Protein 1I8F (pdb70)

Secondary structure (DSSP, 8-state):
--HHHHHHTTTTSEEEEEEGGGEEEEEEEEEE-TT--EEEEEEEEEETTEEEEEEEEEE-GGGEEEEEE--/-TTTHHHHHHHTTSEEEEEETTTEEEEEEEEEE-TT--EEEEEEEEEETTEEEEEEEEEE-GGGEEEEEE--/-HHHHHTTSEEEEEETTTEEEEEEEEEE-TT--EEEEEEEEEETTEEEEEEEEEE-GGGEEEEEEPP-/-IIIIIHHHHHTTSEEEEEETTTEEEEEEEEEE-TT--EEEEEEEEEETTEEEEEEEEEE-GGGEEEEEE---/-HHHHHHTTTTSEEEEEEGGGEEEEEEEEEE-TT--EEEEEEEEEETTEEEEEEEEEE-GGGEEEEEE--/--S-IIIIIHHHHHTTTSEEEEEETTTEEEEEEEEEE-TT--EEEEEEEEEETTEEEEEEEEEE-GGGEEEEEEPP-/-HHHHHTTTSEEEEEETTTEEEEEEEEEE-TT--EEEEEEEEEETTEEEEEEEEEE-GGGEEEEEE--

InterPro domains:
  IPR001163 Sm domain, eukaryotic/archaea-type [PF01423] (15-78)
  IPR001163 Sm domain, eukaryotic/archaea-type [SM00651] (14-78)
  IPR010920 LSM domain superfamily [SSF50182] (15-79)
  IPR022901 snRNP Sm-like, putative, archaea [cd01731] (16-78)
  IPR044642 U6 snRNA-associated Sm-like protein Lsm1/8 [PTHR15588] (14-77)
  IPR047575 Sm domain [PS52002] (11-80)

Organism: Pyrobaculum aerophilum (strain ATCC 51768 / DSM 7523 / JCM 9630 / CIP 104966 / NBRC 100827 / IM2) (NCBI:txid178306)

Radius of gyration: 23.92 Å; Cα contacts (8 Å, |Δi|>4): 1326; chains: 7; bounding box: 65×64×37 Å

Foldseek 3Di:
DDPVVVLVVQAQFWKWWAWPPGWIKIFHWHDADPLRWTWGAQMWTQDPNDTGTDGIDTHGSVTTDDMGGDD/DVPPPVVLVVQQQFWKWWAFPPGKIKIFRWHDADPLGWTWGAQMWTQDPNDTHTDGIDTGGSVGIPDIGGDD/DVLVVQAQAKKWWAFPPGWIKIFRFNDADPQRWTWGAQMWTQDPNDIGTDGIDIGGSVGTDDMGGPDD/DCVPPVVLVVQAQAKKWWAFPPGWIKIFHWNDADPLRWTWGAQMWTQDPNDIGTDGIDTGGSVGTDDMGGPPD/DVVVVVVVQQQAKKWWAWPPGWIKIFHFHDADPLRWTWGAQMWTQDPNDTGGDGIDTGGSVGIDDMGGDD/DVVQCPPPNVVLVVQAQFWKWWAFPPGKIKIFRFNDADPQRWTWGAQMWTQDPNDTGTDGIDTGGSVGIDDIGGDDD/DVVLVVQQQFWKWWAFPPGWIKIFHWHDADPLRWTWGAQMWTQDPNDIGTDGIDIGGSVGTDDMGGDD

Nearest PDB structures (foldseek):
  1i8f-assembly1_G  TM=1.011E+00  e=1.598E-11  Pyrobaculum aerophilum
  1lnx-assembly1_A  TM=1.009E+00  e=2.635E-11  Pyrobaculum aerophilum
  9esh-assembly1_E  TM=9.275E-01  e=2.421E-05  Schizosaccharomyces pombe
  4wzj-assembly10_BBBB  TM=8.898E-01  e=1.641E-05  Homo sapiens
  3jb9-assembly1_b  TM=9.193E-01  e=3.024E-05  Schizosaccharomyces pombe 972h-

Structure (mmCIF, N/CA/C/O backbone):
data_1I8F
#
_entry.id   1I8F
#
_cell.length_a   100.261
_cell.length_b   95.738
_cell.length_c   62.157
_cell.angle_alpha   90.00
_cell.angle_beta   92.69
_cell.angle_gamma   90.00
#
_symmetry.space_group_name_H-M   'C 1 2 1'
#
loop_
_entity.id
_entity.type
_entity.pdbx_description
1 polymer 'PUTATIVE SNRNP SM-LIKE PROTEIN'
2 non-polymer GLYCEROL
3 water water
#
loop_
_atom_site.group_PDB
_atom_site.id
_atom_site.type_symbol
_atom_site.label_atom_id
_atom_site.label_alt_id
_atom_site.label_comp_id
_atom_site.label_asym_id
_atom_site.label_entity_id
_atom_site.label_seq_id
_atom_site.pdbx_PDB_ins_code
_atom_site.Cartn_x
_atom_site.Cartn_y
_atom_site.Cartn_z
_atom_site.occupancy
_atom_site.B_iso_or_equiv
_atom_site.auth_seq_id
_atom_site.auth_comp_id
_atom_site.auth_asym_id
_atom_site.auth_atom_id
_atom_site.pdbx_PDB_model_num
ATOM 1 N N . ALA A 1 10 ? 45.201 53.409 29.501 1.00 69.39 10 ALA A N 1
ATOM 2 C CA . ALA A 1 10 ? 43.721 53.189 29.563 1.00 62.07 10 ALA A CA 1
ATOM 3 C C . ALA A 1 10 ? 42.924 54.472 29.681 1.00 64.15 10 ALA A C 1
ATOM 4 O O . ALA A 1 10 ? 41.867 54.610 29.070 1.00 67.43 10 ALA A O 1
ATOM 5 N N . THR A 1 11 ? 43.415 55.425 30.463 1.00 62.02 11 THR A N 1
ATOM 6 C CA . THR A 1 11 ? 42.707 56.684 30.629 1.00 54.16 11 THR A CA 1
ATOM 7 C C . THR A 1 11 ? 42.796 57.543 29.365 1.00 50.50 11 THR A C 1
ATOM 8 O O . THR A 1 11 ? 43.771 57.467 28.619 1.00 43.83 11 THR A O 1
ATOM 12 N N . LEU A 1 12 ? 41.750 58.322 29.124 1.00 42.02 12 LEU A N 1
ATOM 13 C CA . LEU A 1 12 ? 41.719 59.206 27.976 1.00 43.37 12 LEU A CA 1
ATOM 14 C C . LEU A 1 12 ? 42.729 60.326 28.243 1.00 40.63 12 LEU A C 1
ATOM 15 O O . LEU A 1 12 ? 43.366 60.841 27.328 1.00 43.08 12 LEU A O 1
ATOM 20 N N . GLY A 1 13 ? 42.867 60.693 29.512 1.00 37.74 13 GLY A N 1
ATOM 21 C CA . GLY A 1 13 ? 43.785 61.765 29.867 1.00 43.67 13 GLY A CA 1
ATOM 22 C C . GLY A 1 13 ? 45.216 61.319 29.628 1.00 38.97 13 GLY A C 1
ATOM 23 O O . GLY A 1 13 ? 46.030 62.059 29.073 1.00 39.74 13 GLY A O 1
ATOM 24 N N . ALA A 1 14 ? 45.495 60.098 30.055 1.00 43.29 14 ALA A N 1
ATOM 25 C CA . ALA A 1 14 ? 46.800 59.480 29.924 1.00 48.73 14 ALA A CA 1
ATOM 26 C C . ALA A 1 14 ? 47.145 59.365 28.441 1.00 51.21 14 ALA A C 1
ATOM 27 O O . ALA A 1 14 ? 48.288 59.574 28.033 1.00 43.93 14 ALA A O 1
ATOM 29 N N . THR A 1 15 ? 46.151 59.041 27.622 1.00 45.69 15 THR A N 1
ATOM 30 C CA . THR A 1 15 ? 46.394 58.937 26.191 1.00 37.91 15 THR A CA 1
ATOM 31 C C . THR A 1 15 ? 46.819 60.249 25.544 1.00 31.78 15 THR A C 1
ATOM 32 O O . THR A 1 15 ? 47.792 60.289 24.749 1.00 35.34 15 THR A O 1
ATOM 36 N N . LEU A 1 16 ? 46.115 61.319 25.855 1.00 36.20 16 LEU A N 1
ATOM 37 C CA . LEU A 1 16 ? 46.455 62.604 25.305 1.00 35.26 16 LEU A CA 1
ATOM 38 C C . LEU A 1 16 ? 47.788 63.081 25.849 1.00 39.91 16 LEU A C 1
ATOM 39 O O . LEU A 1 16 ? 48.508 63.790 25.169 1.00 37.55 16 LEU A O 1
ATOM 44 N N . GLN A 1 17 ? 48.078 62.739 27.100 1.00 36.03 17 GLN A N 1
ATOM 45 C CA . GLN A 1 17 ? 49.329 63.206 27.713 1.00 38.39 17 GLN A CA 1
ATOM 46 C C . GLN A 1 17 ? 50.495 62.593 26.955 1.00 36.78 17 GLN A C 1
ATOM 47 O O . GLN A 1 17 ? 51.472 63.272 26.660 1.00 39.14 17 GLN A O 1
ATOM 53 N N . ASP A 1 18 ? 50.363 61.312 26.608 1.00 42.70 18 ASP A N 1
ATOM 54 C CA . ASP A 1 18 ? 51.418 60.601 25.896 1.00 41.14 18 ASP A CA 1
ATOM 55 C C . ASP A 1 18 ? 51.521 61.011 24.433 1.00 49.05 18 ASP A C 1
ATOM 56 O O . ASP A 1 18 ? 52.485 60.620 23.748 1.00 44.30 18 ASP A O 1
ATOM 61 N N . SER A 1 19 ? 50.554 61.806 23.956 1.00 40.70 19 SER A N 1
ATOM 62 C CA . SER A 1 19 ? 50.580 62.298 22.568 1.00 38.47 19 SER A CA 1
ATOM 63 C C . SER A 1 19 ? 51.203 63.668 22.483 1.00 35.41 19 SER A C 1
ATOM 64 O O . SER A 1 19 ? 51.434 64.170 21.400 1.00 37.82 19 SER A O 1
ATOM 67 N N . ILE A 1 20 ? 51.446 64.312 23.623 1.00 38.90 20 ILE A N 1
ATOM 68 C CA . ILE A 1 20 ? 52.084 65.626 23.605 1.00 39.26 20 ILE A CA 1
ATOM 69 C C . ILE A 1 20 ? 53.455 65.518 22.897 1.00 37.59 20 ILE A C 1
ATOM 70 O O . ILE A 1 20 ? 54.221 64.588 23.156 1.00 37.03 20 ILE A O 1
ATOM 75 N N . GLY A 1 21 ? 53.697 66.445 21.977 1.00 34.41 21 GLY A N 1
ATOM 76 C CA . GLY A 1 21 ? 54.909 66.475 21.173 1.00 39.24 21 GLY A CA 1
ATOM 77 C C . GLY A 1 21 ? 54.773 65.676 19.891 1.00 38.48 21 GLY A C 1
ATOM 78 O O . GLY A 1 21 ? 55.693 65.659 19.064 1.00 43.91 21 GLY A O 1
ATOM 79 N N . LYS A 1 22 ? 53.646 64.984 19.718 1.00 33.14 22 LYS A N 1
ATOM 80 C CA . LYS A 1 22 ? 53.418 64.153 18.529 1.00 38.08 22 LYS A CA 1
ATOM 81 C C . LYS A 1 22 ? 52.372 64.751 17.608 1.00 40.27 22 LYS A C 1
ATOM 82 O O . LYS A 1 22 ? 51.532 65.552 18.054 1.00 37.04 22 LYS A O 1
ATOM 88 N N . GLN A 1 23 ? 52.440 64.410 16.319 1.00 35.42 23 GLN A N 1
ATOM 89 C CA . GLN A 1 23 ? 51.444 64.933 15.381 1.00 36.91 23 GLN A CA 1
ATOM 90 C C . GLN A 1 23 ? 50.116 64.211 15.601 1.00 30.39 23 GLN A C 1
ATOM 91 O O . GLN A 1 23 ? 50.066 62.984 15.684 1.00 30.70 23 GLN A O 1
ATOM 97 N N . VAL A 1 24 ? 49.043 64.983 15.666 1.00 32.62 24 VAL A N 1
ATOM 98 C CA . VAL A 1 24 ? 47.701 64.382 15.816 1.00 30.48 24 VAL A CA 1
ATOM 99 C C . VAL A 1 24 ? 46.770 64.870 14.707 1.00 29.83 24 VAL A C 1
ATOM 100 O O . VAL A 1 24 ? 46.959 65.948 14.164 1.00 27.86 24 VAL A O 1
ATOM 104 N N . LEU A 1 25 ? 45.757 64.055 14.400 1.00 29.01 25 LEU A N 1
ATOM 105 C CA . LEU A 1 25 ? 44.737 64.391 13.411 1.00 26.06 25 LEU A CA 1
ATOM 106 C C . LEU A 1 25 ? 43.563 64.820 14.279 1.00 25.95 25 LEU A C 1
ATOM 107 O O . LEU A 1 25 ? 43.253 64.144 15.249 1.00 28.97 25 LEU A O 1
ATOM 112 N N . VAL A 1 26 ? 42.983 65.984 13.994 1.00 23.76 26 VAL A N 1
ATOM 113 C CA . VAL A 1 26 ? 41.836 66.429 14.795 1.00 24.66 26 VAL A CA 1
ATOM 114 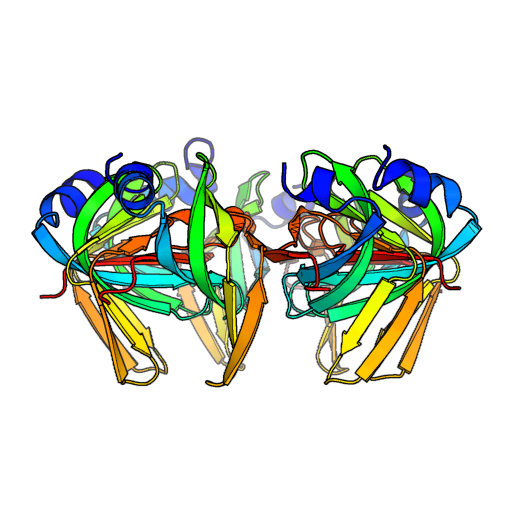C C . VAL A 1 26 ? 40.729 66.768 13.783 1.00 25.60 26 VAL A C 1
ATOM 115 O O . VAL A 1 26 ? 40.961 67.456 12.759 1.00 27.61 26 VAL A O 1
ATOM 119 N N . LYS A 1 27 ? 39.513 66.285 14.028 1.00 26.33 27 LYS A N 1
ATOM 120 C CA . LYS A 1 27 ? 38.428 66.656 13.136 1.00 21.16 27 LYS A CA 1
ATOM 121 C C . LYS A 1 27 ? 37.392 67.334 14.008 1.00 25.70 27 LYS A C 1
ATOM 122 O O . LYS A 1 27 ? 37.129 66.925 15.171 1.00 26.41 27 LYS A O 1
ATOM 128 N N . LEU A 1 28 ? 36.777 68.341 13.418 1.00 22.81 28 LEU A N 1
ATOM 129 C CA . LEU A 1 28 ? 35.796 69.137 14.108 1.00 21.52 28 LEU A CA 1
ATOM 130 C C . LEU A 1 28 ? 34.448 69.096 13.410 1.00 27.67 28 LEU A C 1
ATOM 131 O O . LEU A 1 28 ? 34.336 68.650 12.287 1.00 26.26 28 LEU A O 1
ATOM 136 N N . ARG A 1 29 ? 33.424 69.659 14.089 1.00 24.23 29 ARG A N 1
ATOM 137 C CA . ARG A 1 29 ? 32.112 69.820 13.485 1.00 27.11 29 ARG A CA 1
ATOM 138 C C . ARG A 1 29 ? 32.318 70.601 12.181 1.00 28.21 29 ARG A C 1
ATOM 139 O O . ARG A 1 29 ? 33.310 71.335 12.025 1.00 28.69 29 ARG A O 1
ATOM 147 N N . ASP A 1 30 ? 31.348 70.484 11.289 1.00 23.94 30 ASP A N 1
ATOM 148 C CA . ASP A 1 30 ? 31.304 71.151 9.960 1.00 24.70 30 ASP A CA 1
ATOM 149 C C . ASP A 1 30 ? 32.404 70.649 8.997 1.00 32.15 30 ASP A C 1
ATOM 150 O O . ASP A 1 30 ? 32.855 71.369 8.123 1.00 34.45 30 ASP A O 1
ATOM 155 N N . SER A 1 31 ? 32.799 69.399 9.170 1.00 32.16 31 SER A N 1
ATOM 156 C CA . SER A 1 31 ? 33.798 68.745 8.308 1.00 36.16 31 SER A CA 1
ATOM 157 C C . SER A 1 31 ? 35.196 69.321 8.287 1.00 38.36 31 SER A C 1
ATOM 158 O O . SER A 1 31 ? 35.894 69.205 7.268 1.00 37.15 31 SER A O 1
ATOM 161 N N . HIS A 1 32 ? 35.630 69.952 9.372 1.00 27.22 32 HIS A N 1
ATOM 162 C CA . HIS A 1 32 ? 37.017 70.473 9.353 1.00 29.23 32 HIS A CA 1
ATOM 163 C C . HIS A 1 32 ? 38.014 69.399 9.738 1.00 28.76 32 HIS A C 1
ATOM 164 O O . HIS A 1 32 ? 37.740 68.648 10.656 1.00 25.89 32 HIS A O 1
ATOM 171 N N . GLU A 1 33 ? 39.163 69.338 9.034 1.00 22.59 33 GLU A N 1
ATOM 172 C CA . GLU A 1 33 ? 40.215 68.362 9.291 1.00 29.69 33 GLU A CA 1
ATOM 173 C C . GLU A 1 33 ? 41.533 69.116 9.476 1.00 31.04 33 GLU A C 1
ATOM 174 O O . GLU A 1 33 ? 41.929 69.914 8.622 1.00 27.73 33 GLU A O 1
ATOM 180 N N . ILE A 1 34 ? 42.150 68.904 10.637 1.00 26.79 34 ILE A N 1
ATOM 181 C CA . ILE A 1 34 ? 43.374 69.579 11.021 1.00 28.73 34 ILE A CA 1
ATOM 182 C C . ILE A 1 34 ? 44.426 68.623 11.489 1.00 31.30 34 ILE A C 1
ATOM 183 O O . ILE A 1 34 ? 44.113 67.603 12.099 1.00 28.40 34 ILE A O 1
ATOM 188 N N . ARG A 1 35 ? 45.697 68.931 11.200 1.00 27.74 35 ARG A N 1
ATOM 189 C CA . ARG A 1 35 ? 46.771 68.113 11.718 1.00 30.28 35 ARG A CA 1
ATOM 190 C C . ARG A 1 35 ? 47.733 69.043 12.425 1.00 26.76 35 ARG A C 1
ATOM 191 O O . ARG A 1 35 ? 47.895 70.193 12.005 1.00 33.43 35 ARG A O 1
ATOM 199 N N . GLY A 1 36 ? 48.360 68.573 13.494 1.00 29.08 36 GLY A N 1
ATOM 200 C CA . GLY A 1 36 ? 49.274 69.468 14.193 1.00 29.30 36 GLY A CA 1
ATOM 201 C C . GLY A 1 36 ? 49.997 68.807 15.329 1.00 33.66 36 GLY A C 1
ATOM 202 O O . GLY A 1 36 ? 49.624 67.725 15.753 1.00 36.72 36 GLY A O 1
ATOM 203 N N . ILE A 1 37 ? 51.043 69.468 15.845 1.00 32.02 37 ILE A N 1
ATOM 204 C CA . ILE A 1 37 ? 51.796 68.902 16.920 1.00 26.94 37 ILE A CA 1
ATOM 205 C C . ILE A 1 37 ? 51.058 69.269 18.205 1.00 29.02 37 ILE A C 1
ATOM 206 O O . ILE A 1 37 ? 50.945 70.449 18.512 1.00 30.35 37 ILE A O 1
ATOM 211 N N . LEU A 1 38 ? 50.600 68.259 18.929 1.00 30.97 38 LEU A N 1
ATOM 212 C CA . LEU A 1 38 ? 49.905 68.490 20.217 1.00 38.04 38 LEU A CA 1
ATOM 213 C C . LEU A 1 38 ? 50.821 69.056 21.302 1.00 42.84 38 LEU A C 1
ATOM 214 O O . LEU A 1 38 ? 51.746 68.360 21.771 1.00 40.73 38 LEU A O 1
ATOM 219 N N . ARG A 1 39 ? 50.566 70.293 21.722 1.00 33.19 39 ARG A N 1
ATOM 220 C CA . ARG A 1 39 ? 51.365 70.917 22.785 1.00 42.07 39 ARG A CA 1
ATOM 221 C C . ARG A 1 39 ? 50.657 70.974 24.140 1.00 43.23 39 ARG A C 1
ATOM 222 O O . ARG A 1 39 ? 51.272 70.755 25.194 1.00 38.43 39 ARG A O 1
ATOM 230 N N . SER A 1 40 ? 49.354 71.243 24.127 1.00 34.71 40 SER A N 1
ATOM 231 C CA . SER A 1 40 ? 48.637 71.347 25.388 1.00 41.73 40 SER A CA 1
ATOM 232 C C . SER A 1 40 ? 47.172 70.975 25.198 1.00 41.69 40 SER A C 1
ATOM 233 O O . SER A 1 40 ? 46.665 71.051 24.078 1.00 42.63 40 SER A O 1
ATOM 236 N N . PHE A 1 41 ? 46.509 70.528 26.268 1.00 40.37 41 PHE A N 1
ATOM 237 C CA . PHE A 1 41 ? 45.062 70.193 26.215 1.00 30.90 41 PHE A CA 1
ATOM 238 C C . PHE A 1 41 ? 44.527 70.296 27.635 1.00 40.17 41 PHE A C 1
ATOM 239 O O . PHE A 1 41 ? 45.302 70.111 28.592 1.00 39.11 41 PHE A O 1
ATOM 247 N N . ASP A 1 42 ? 43.226 70.582 27.778 1.00 38.43 42 ASP A N 1
ATOM 248 C CA . ASP A 1 42 ? 42.624 70.654 29.113 1.00 39.50 42 ASP A CA 1
ATOM 249 C C . ASP A 1 42 ? 41.475 69.649 29.243 1.00 41.15 42 ASP A C 1
ATOM 250 O O . ASP A 1 42 ? 41.262 68.807 28.367 1.00 42.18 42 ASP A O 1
ATOM 255 N N . GLN A 1 43 ? 40.760 69.684 30.363 1.00 35.85 43 GLN A N 1
ATOM 256 C CA . GLN A 1 43 ? 39.692 68.710 30.555 1.00 36.94 43 GLN A CA 1
ATOM 257 C C . GLN A 1 43 ? 38.505 68.913 29.600 1.00 39.96 43 GLN A C 1
ATOM 258 O O . GLN A 1 43 ? 37.658 68.036 29.473 1.00 40.17 43 GLN A O 1
ATOM 264 N N . HIS A 1 44 ? 38.466 70.056 28.924 1.00 43.78 44 HIS A N 1
ATOM 265 C CA . HIS A 1 44 ? 37.372 70.363 27.973 1.00 39.23 44 HIS A CA 1
ATOM 266 C C . HIS A 1 44 ? 37.761 70.034 26.556 1.00 38.12 44 HIS A C 1
ATOM 267 O O . HIS A 1 44 ? 37.009 70.315 25.626 1.00 35.08 44 HIS A O 1
ATOM 274 N N . VAL A 1 45 ? 38.914 69.386 26.430 1.00 38.42 45 VAL A N 1
ATOM 275 C CA . VAL A 1 45 ? 39.518 69.032 25.151 1.00 36.12 45 VAL A CA 1
ATOM 276 C C . VAL A 1 45 ? 39.843 70.270 24.319 1.00 28.77 45 VAL A C 1
ATOM 277 O O . VAL A 1 45 ? 39.923 70.209 23.092 1.00 36.97 45 VAL A O 1
ATOM 281 N N . ASN A 1 46 ? 40.060 71.412 24.964 1.00 28.88 46 ASN A N 1
ATOM 282 C CA . ASN A 1 46 ? 40.516 72.572 24.216 1.00 28.08 46 ASN A CA 1
ATOM 283 C C . ASN A 1 46 ? 41.967 72.141 23.886 1.00 34.19 46 ASN A C 1
ATOM 284 O O . ASN A 1 46 ? 42.577 71.449 24.707 1.00 31.80 46 ASN A O 1
ATOM 289 N N . LEU A 1 47 ? 42.511 72.582 22.735 1.00 31.32 47 LEU A N 1
ATOM 290 C CA . LEU A 1 47 ? 43.852 72.176 22.339 1.00 30.42 47 LEU A CA 1
ATOM 291 C C . LEU A 1 47 ? 44.745 73.294 21.868 1.00 33.29 47 LEU A C 1
ATOM 292 O O . LEU A 1 47 ? 44.290 74.297 21.330 1.00 30.02 47 LEU A O 1
ATOM 297 N N . LEU A 1 48 ? 46.047 73.089 22.067 1.00 36.13 48 LEU A N 1
ATOM 298 C CA . LEU A 1 48 ? 47.058 74.005 21.569 1.00 32.03 48 LEU A CA 1
ATOM 299 C C . LEU A 1 48 ? 47.874 73.087 20.666 1.00 32.24 48 LEU A C 1
ATOM 300 O O . LEU A 1 48 ? 48.357 72.005 21.098 1.00 35.04 48 LEU A O 1
ATOM 305 N N . LEU A 1 49 ? 47.932 73.457 19.393 1.00 30.38 49 LEU A N 1
ATOM 306 C CA . LEU A 1 49 ? 48.671 72.699 18.394 1.00 28.89 49 LEU A CA 1
ATOM 307 C C . LEU A 1 49 ? 49.714 73.631 17.815 1.00 39.05 49 LEU A C 1
ATOM 308 O O . LEU A 1 49 ? 49.468 74.820 17.720 1.00 30.06 49 LEU A O 1
ATOM 313 N N . GLU A 1 50 ? 50.882 73.091 17.454 1.00 35.98 50 GLU A N 1
ATOM 314 C CA . GLU A 1 50 ? 51.855 73.919 16.771 1.00 34.76 50 GLU A CA 1
ATOM 315 C C . GLU A 1 50 ? 52.127 73.270 15.390 1.00 36.45 50 GLU A C 1
ATOM 316 O O . GLU A 1 50 ? 51.881 72.071 15.196 1.00 33.49 50 GLU A O 1
ATOM 322 N N . ASP A 1 51 ? 52.657 74.062 14.458 1.00 37.28 51 ASP A N 1
ATOM 323 C CA . ASP A 1 51 ? 52.945 73.578 13.110 1.00 36.45 51 ASP A CA 1
ATOM 324 C C . ASP A 1 51 ? 51.624 72.987 12.603 1.00 40.58 51 ASP A C 1
ATOM 325 O O . ASP A 1 51 ? 51.600 71.992 11.903 1.00 33.77 51 ASP A O 1
ATOM 330 N N . ALA A 1 52 ? 50.511 73.613 12.957 1.00 34.81 52 ALA A N 1
ATOM 331 C CA . ALA A 1 52 ? 49.232 73.051 12.540 1.00 33.42 52 ALA A CA 1
ATOM 332 C C . ALA A 1 52 ? 48.930 73.372 11.094 1.00 30.59 52 ALA A C 1
ATOM 333 O O . ALA A 1 52 ? 49.442 74.351 10.535 1.00 33.73 52 ALA A O 1
ATOM 335 N N . GLU A 1 53 ? 48.051 72.585 10.485 1.00 26.03 53 GLU A N 1
ATOM 336 C CA . GLU A 1 53 ? 47.675 72.835 9.124 1.00 26.05 53 GLU A CA 1
ATOM 337 C C . GLU A 1 53 ? 46.250 72.344 8.876 1.00 31.55 53 GLU A C 1
ATOM 338 O O . GLU A 1 53 ? 45.812 71.355 9.484 1.00 32.57 53 GLU A O 1
ATOM 344 N N . GLU A 1 54 ? 45.522 73.050 8.029 1.00 24.40 54 GLU A N 1
ATOM 345 C CA . GLU A 1 54 ? 44.216 72.520 7.658 1.00 23.47 54 GLU A CA 1
ATOM 346 C C . GLU A 1 54 ? 44.298 71.732 6.347 1.00 33.26 54 GLU A C 1
ATOM 347 O O . GLU A 1 54 ? 45.070 72.077 5.434 1.00 27.74 54 GLU A O 1
ATOM 353 N N . ILE A 1 55 ? 43.511 70.668 6.265 1.00 31.37 55 ILE A N 1
ATOM 354 C CA . ILE A 1 55 ? 43.403 69.899 5.009 1.00 32.56 55 ILE A CA 1
ATOM 355 C C . ILE A 1 55 ? 42.009 70.232 4.414 1.00 36.89 55 ILE A C 1
ATOM 356 O O . ILE A 1 55 ? 40.960 69.894 4.995 1.00 35.39 55 ILE A O 1
ATOM 361 N N . ILE A 1 56 ? 41.992 70.988 3.316 1.00 27.56 56 ILE A N 1
ATOM 362 C CA . ILE A 1 56 ? 40.744 71.361 2.642 1.00 26.01 56 ILE A CA 1
ATOM 363 C C . ILE A 1 56 ? 40.773 70.873 1.164 1.00 41.04 56 ILE A C 1
ATOM 364 O O . ILE A 1 56 ? 41.617 71.295 0.347 1.00 35.51 56 ILE A O 1
ATOM 369 N N . ASP A 1 57 ? 39.882 69.940 0.845 1.00 40.61 57 ASP A N 1
ATOM 370 C CA . ASP A 1 57 ? 39.820 69.422 -0.533 1.00 44.14 57 ASP A CA 1
ATOM 371 C C . ASP A 1 57 ? 41.189 68.911 -0.994 1.00 48.37 57 ASP A C 1
ATOM 372 O O . ASP A 1 57 ? 41.637 69.218 -2.115 1.00 45.87 57 ASP A O 1
ATOM 377 N N . GLY A 1 58 ? 41.840 68.157 -0.120 1.00 43.28 58 GLY A N 1
ATOM 378 C CA . GLY A 1 58 ? 43.138 67.568 -0.402 1.00 41.30 58 GLY A CA 1
ATOM 379 C C . GLY A 1 58 ? 44.285 68.549 -0.272 1.00 44.75 58 GLY A C 1
ATOM 380 O O . GLY A 1 58 ? 45.435 68.138 -0.193 1.00 46.08 58 GLY A O 1
ATOM 381 N N . ASN A 1 59 ? 43.978 69.842 -0.249 1.00 36.17 59 ASN A N 1
ATOM 382 C CA . ASN A 1 59 ? 45.008 70.843 -0.116 1.00 37.34 59 ASN A CA 1
ATOM 383 C C . ASN A 1 59 ? 45.413 71.099 1.341 1.00 38.72 59 ASN A C 1
ATOM 384 O O . ASN A 1 59 ? 44.541 71.169 2.219 1.00 36.19 59 ASN A O 1
ATOM 389 N N . VAL A 1 60 ? 46.723 71.240 1.589 1.00 32.64 60 VAL A N 1
ATOM 390 C CA . VAL A 1 60 ? 47.242 71.478 2.940 1.00 31.19 60 VAL A CA 1
ATOM 391 C C . VAL A 1 60 ? 47.493 72.959 3.110 1.00 38.34 60 VAL A C 1
ATOM 392 O O . VAL A 1 60 ? 48.182 73.563 2.292 1.00 33.22 60 VAL A O 1
ATOM 396 N N . TYR A 1 61 ? 46.919 73.560 4.146 1.00 29.37 61 TYR A N 1
ATOM 397 C CA . TYR A 1 61 ? 47.114 75.009 4.393 1.00 34.39 61 TYR A CA 1
ATOM 398 C C . TYR A 1 61 ? 47.827 75.110 5.703 1.00 40.32 61 TYR A C 1
ATOM 399 O O . TYR A 1 61 ? 47.227 74.832 6.747 1.00 33.11 61 TYR A O 1
ATOM 408 N N . LYS A 1 62 ? 49.102 75.474 5.692 1.00 35.04 62 LYS A N 1
ATOM 409 C CA . LYS A 1 62 ? 49.791 75.591 6.975 1.00 30.70 62 LYS A CA 1
ATOM 410 C C . LYS A 1 62 ? 49.316 76.826 7.741 1.00 32.56 62 LYS A C 1
ATOM 411 O O . LYS A 1 62 ? 49.154 77.915 7.171 1.00 34.01 62 LYS A O 1
ATOM 417 N N . ARG A 1 63 ? 49.111 76.659 9.041 1.00 36.72 63 ARG A N 1
ATOM 418 C CA . ARG A 1 63 ? 48.604 77.728 9.888 1.00 33.11 63 ARG A CA 1
ATOM 419 C C . ARG A 1 63 ? 49.523 78.074 11.067 1.00 31.44 63 ARG A C 1
ATOM 420 O O . ARG A 1 63 ? 49.404 79.139 11.671 1.00 33.54 63 ARG A O 1
ATOM 428 N N . GLY A 1 64 ? 50.395 77.158 11.460 1.00 35.01 64 GLY A N 1
ATOM 429 C CA . GLY A 1 64 ? 51.241 77.462 12.598 1.00 33.00 64 GLY A CA 1
ATOM 430 C C . GLY A 1 64 ? 50.630 77.147 13.959 1.00 36.83 64 GLY A C 1
ATOM 431 O O . GLY A 1 64 ? 50.202 75.988 14.211 1.00 35.67 64 GLY A O 1
ATOM 432 N N . THR A 1 65 ? 50.594 78.149 14.854 1.00 36.47 65 THR A N 1
ATOM 433 C CA . THR A 1 65 ? 50.068 77.910 16.211 1.00 32.82 65 THR A CA 1
ATOM 434 C C . THR A 1 65 ? 48.530 78.058 16.118 1.00 33.73 65 THR A C 1
ATOM 435 O O . THR A 1 65 ? 48.000 78.951 15.405 1.00 35.46 65 THR A O 1
ATOM 439 N N . MET A 1 66 ? 47.840 77.142 16.791 1.00 30.98 66 MET A N 1
ATOM 440 C CA . MET A 1 66 ? 46.354 77.124 16.739 1.00 29.39 66 MET A CA 1
ATOM 441 C C . MET A 1 66 ? 45.745 76.648 18.017 1.00 27.13 66 MET A C 1
ATOM 442 O O . MET A 1 66 ? 46.115 75.577 18.568 1.00 30.41 66 MET A O 1
ATOM 447 N N . VAL A 1 67 ? 44.794 77.438 18.504 1.00 31.19 67 VAL A N 1
ATOM 448 C CA . VAL A 1 67 ? 44.047 77.021 19.673 1.00 25.83 67 VAL A CA 1
ATOM 449 C C . VAL A 1 67 ? 42.704 76.528 19.128 1.00 28.69 67 VAL A C 1
ATOM 450 O O . VAL A 1 67 ? 42.065 77.206 18.342 1.00 26.63 67 VAL A O 1
ATOM 454 N N . VAL A 1 68 ? 42.309 75.342 19.574 1.00 27.35 68 VAL A N 1
ATOM 455 C CA . VAL A 1 68 ? 41.110 74.685 19.082 1.00 33.63 68 VAL A CA 1
ATOM 456 C C . VAL A 1 68 ? 40.118 74.506 20.206 1.00 32.83 68 VAL A C 1
ATOM 457 O O . VAL A 1 68 ? 40.466 73.940 21.251 1.00 33.74 68 VAL A O 1
ATOM 461 N N . ARG A 1 69 ? 38.889 74.977 20.005 1.00 30.73 69 ARG A N 1
ATOM 462 C CA . ARG A 1 69 ? 37.898 74.819 21.067 1.00 31.23 69 ARG A CA 1
ATOM 463 C C . ARG A 1 69 ? 37.357 73.382 21.142 1.00 27.43 69 ARG A C 1
ATOM 464 O O . ARG A 1 69 ? 36.865 72.809 20.153 1.00 26.96 69 ARG A O 1
ATOM 472 N N . GLY A 1 70 ? 37.449 72.823 22.347 1.00 29.67 70 GLY A N 1
ATOM 473 C CA . GLY A 1 70 ? 36.986 71.475 22.612 1.00 28.45 70 GLY A CA 1
ATOM 474 C C . GLY A 1 70 ? 35.535 71.251 22.262 1.00 26.14 70 GLY A C 1
ATOM 475 O O . GLY A 1 70 ? 35.149 70.135 21.841 1.00 27.73 70 GLY A O 1
ATOM 476 N N . GLU A 1 71 ? 34.725 72.302 22.436 1.00 35.62 71 GLU A N 1
ATOM 477 C CA . GLU A 1 71 ? 33.275 72.227 22.184 1.00 43.06 71 GLU A CA 1
ATOM 478 C C . GLU A 1 71 ? 32.952 71.624 20.816 1.00 44.66 71 GLU A C 1
ATOM 479 O O . GLU A 1 71 ? 31.965 70.881 20.663 1.00 45.58 71 GLU A O 1
ATOM 481 N N . ASN A 1 72 ? 33.795 71.908 19.806 1.00 29.96 72 ASN A N 1
ATOM 482 C CA . ASN A 1 72 ? 33.513 71.381 18.494 1.00 27.19 72 ASN A CA 1
ATOM 483 C C . ASN A 1 72 ? 34.369 70.234 18.040 1.00 33.88 72 ASN A C 1
ATOM 484 O O . ASN A 1 72 ? 34.277 69.793 16.909 1.00 30.11 72 ASN A O 1
ATOM 489 N N . VAL A 1 73 ? 35.188 69.711 18.936 1.00 28.65 73 VAL A N 1
ATOM 490 C CA . VAL A 1 73 ? 35.996 68.586 18.552 1.00 28.55 73 VAL A CA 1
ATOM 491 C C . VAL A 1 73 ? 35.206 67.303 18.415 1.00 29.53 73 VAL A C 1
ATOM 492 O O . VAL A 1 73 ? 34.354 67.009 19.296 1.00 30.95 73 VAL A O 1
ATOM 496 N N . LEU A 1 74 ? 35.423 66.570 17.309 1.00 23.92 74 LEU A N 1
ATOM 497 C CA . LEU A 1 74 ? 34.808 65.242 17.083 1.00 28.78 74 LEU A CA 1
ATOM 498 C C . LEU A 1 74 ? 35.720 64.145 17.622 1.00 37.10 74 LEU A C 1
ATOM 499 O O . LEU A 1 74 ? 35.302 63.256 18.426 1.00 29.26 74 LEU A O 1
ATOM 504 N N . PHE A 1 75 ? 36.972 64.167 17.157 1.00 31.51 75 PHE A N 1
ATOM 505 C CA . PHE A 1 75 ? 37.943 63.175 17.673 1.00 23.70 75 PHE A CA 1
ATOM 506 C C . PHE A 1 75 ? 39.376 63.709 17.513 1.00 27.44 75 PHE A C 1
ATOM 507 O O . PHE A 1 75 ? 39.609 64.664 16.756 1.00 25.45 75 PHE A O 1
ATOM 515 N N . ILE A 1 76 ? 40.302 63.107 18.270 1.00 31.77 76 ILE A N 1
ATOM 516 C CA . ILE A 1 76 ? 41.742 63.435 18.214 1.00 25.73 76 ILE A CA 1
ATOM 517 C C . ILE A 1 76 ? 42.424 62.057 18.126 1.00 29.96 76 ILE A C 1
ATOM 518 O O . ILE A 1 76 ? 42.133 61.132 18.948 1.00 27.86 76 ILE A O 1
ATOM 523 N N . SER A 1 77 ? 43.288 61.906 17.104 1.00 28.27 77 SER A N 1
ATOM 524 C CA . SER A 1 77 ? 44.025 60.664 16.907 1.00 31.05 77 SER A CA 1
ATOM 525 C C . SER A 1 77 ? 45.498 60.948 16.565 1.00 31.08 77 SER A C 1
ATOM 526 O O . SER A 1 77 ? 45.786 61.702 15.605 1.00 31.40 77 SER A O 1
ATOM 529 N N . PRO A 1 78 ? 46.441 60.399 17.361 1.00 37.71 78 PRO A N 1
ATOM 530 C CA . PRO A 1 78 ? 47.866 60.601 17.068 1.00 35.69 78 PRO A CA 1
ATOM 531 C C . PRO A 1 78 ? 48.102 59.909 15.707 1.00 33.41 78 PRO A C 1
ATOM 532 O O . PRO A 1 78 ? 47.644 58.794 15.488 1.00 40.41 78 PRO A O 1
ATOM 536 N N . VAL A 1 79 ? 48.794 60.577 14.793 1.00 38.52 79 VAL A N 1
ATOM 537 C CA . VAL A 1 79 ? 49.086 60.029 13.450 1.00 43.01 79 VAL A CA 1
ATOM 538 C C . VAL A 1 79 ? 50.110 58.871 13.607 1.00 52.60 79 VAL A C 1
ATOM 539 O O . VAL A 1 79 ? 51.235 59.104 14.046 1.00 48.03 79 VAL A O 1
ATOM 543 N N . PRO A 1 80 ? 49.710 57.627 13.252 1.00 51.84 80 PRO A N 1
ATOM 544 C CA . PRO A 1 80 ? 50.499 56.382 13.323 1.00 60.98 80 PRO A CA 1
ATOM 545 C C . PRO A 1 80 ? 51.758 56.461 12.462 1.00 66.14 80 PRO A C 1
ATOM 546 O O . PRO A 1 80 ? 51.835 57.389 11.626 1.00 64.17 80 PRO A O 1
ATOM 550 N N . PHE B 1 9 ? 22.930 54.162 34.284 1.00 39.01 9 PHE B N 1
ATOM 551 C CA . PHE B 1 9 ? 23.783 52.916 34.245 1.00 40.75 9 PHE B CA 1
ATOM 552 C C . PHE B 1 9 ? 23.156 51.707 33.554 1.00 40.26 9 PHE B C 1
ATOM 553 O O . PHE B 1 9 ? 23.874 50.844 33.021 1.00 41.22 9 PHE B O 1
ATOM 561 N N . ALA B 1 10 ? 21.831 51.623 33.547 1.00 40.81 10 ALA B N 1
ATOM 562 C CA . ALA B 1 10 ? 21.156 50.498 32.895 1.00 36.34 10 ALA B CA 1
ATOM 563 C C . ALA B 1 10 ? 21.044 50.728 31.374 1.00 40.83 10 ALA B C 1
ATOM 564 O O . ALA B 1 10 ? 20.682 49.825 30.609 1.00 41.68 10 ALA B O 1
ATOM 566 N N . THR B 1 11 ? 21.357 51.939 30.937 1.00 41.74 11 THR B N 1
ATOM 567 C CA . THR B 1 11 ? 21.243 52.243 29.533 1.00 36.21 11 THR B CA 1
ATOM 568 C C . THR B 1 11 ? 22.569 52.333 28.855 1.00 41.00 11 THR B C 1
ATOM 569 O O . THR B 1 11 ? 22.882 51.500 27.995 1.00 50.73 11 THR B O 1
ATOM 573 N N . LEU B 1 12 ? 23.371 53.325 29.211 1.00 30.77 12 LEU B N 1
ATOM 574 C CA . LEU B 1 12 ? 24.667 53.449 28.565 1.00 35.09 12 LEU B CA 1
ATOM 575 C C . LEU B 1 12 ? 25.734 52.686 29.339 1.00 43.51 12 LEU B C 1
ATOM 576 O O . LEU B 1 12 ? 26.524 51.965 28.744 1.00 49.97 12 LEU B O 1
ATOM 581 N N . GLY B 1 13 ? 25.715 52.829 30.653 1.00 40.59 13 GLY B N 1
ATOM 582 C CA . GLY B 1 13 ? 26.732 52.206 31.500 1.00 46.81 13 GLY B CA 1
ATOM 583 C C . GLY B 1 13 ? 27.035 50.733 31.335 1.00 44.75 13 GLY B C 1
ATOM 584 O O . GLY B 1 13 ? 28.168 50.337 31.084 1.00 40.41 13 GLY B O 1
ATOM 585 N N . ALA B 1 14 ? 26.013 49.908 31.509 1.00 42.91 14 ALA B N 1
ATOM 586 C CA . ALA B 1 14 ? 26.176 48.472 31.386 1.00 45.79 14 ALA B CA 1
ATOM 587 C C . ALA B 1 14 ? 26.783 48.056 30.050 1.00 41.82 14 ALA B C 1
ATOM 588 O O . ALA B 1 14 ? 27.745 47.304 30.006 1.00 43.67 14 ALA B O 1
ATOM 590 N N . THR B 1 15 ? 26.233 48.563 28.950 1.00 39.39 15 THR B N 1
ATOM 591 C CA . THR B 1 15 ? 26.723 48.180 27.632 1.00 41.07 15 THR B CA 1
ATOM 592 C C . THR B 1 15 ? 28.171 48.641 27.398 1.00 37.19 15 THR B C 1
ATOM 593 O O . THR B 1 15 ? 28.974 47.886 26.862 1.00 39.71 15 THR B O 1
ATOM 597 N N . LEU B 1 16 ? 28.515 49.855 27.821 1.00 31.86 16 LEU B N 1
ATOM 598 C CA . LEU B 1 16 ? 29.876 50.306 27.623 1.00 35.34 16 LEU B CA 1
ATOM 599 C C . LEU B 1 16 ? 30.805 49.450 28.508 1.00 37.19 16 LEU B C 1
ATOM 600 O O . LEU B 1 16 ? 31.860 49.015 28.085 1.00 35.17 16 LEU B O 1
ATOM 605 N N . GLN B 1 17 ? 30.395 49.187 29.737 1.00 39.38 17 GLN B N 1
ATOM 606 C CA . GLN B 1 17 ? 31.246 48.371 30.604 1.00 38.05 17 GLN B CA 1
ATOM 607 C C . GLN B 1 17 ? 31.350 46.977 29.940 1.00 39.84 17 GLN B C 1
ATOM 608 O O . GLN B 1 17 ? 32.413 46.355 29.875 1.00 40.40 17 GLN B O 1
ATOM 614 N N . ASP B 1 18 ? 30.246 46.502 29.387 1.00 43.73 18 ASP B N 1
ATOM 615 C CA . ASP B 1 18 ? 30.290 45.199 28.774 1.00 40.69 18 ASP B CA 1
ATOM 616 C C . ASP B 1 18 ? 30.991 45.166 27.417 1.00 45.79 18 ASP B C 1
ATOM 617 O O . ASP B 1 18 ? 31.279 44.095 26.883 1.00 46.47 18 ASP B O 1
ATOM 622 N N . SER B 1 19 ? 31.309 46.332 26.866 1.00 39.47 19 SER B N 1
ATOM 623 C CA . SER B 1 19 ? 31.968 46.359 25.572 1.00 37.62 19 SER B CA 1
ATOM 624 C C . SER B 1 19 ? 33.467 46.573 25.622 1.00 35.08 19 SER B C 1
ATOM 625 O O . SER B 1 19 ? 34.119 46.604 24.568 1.00 37.85 19 SER B O 1
ATOM 628 N N . ILE B 1 20 ? 34.025 46.772 26.822 1.00 36.14 20 ILE B N 1
ATOM 629 C CA . ILE B 1 20 ? 35.449 46.985 26.925 1.00 38.67 20 ILE B CA 1
ATOM 630 C C . ILE B 1 20 ? 36.133 45.784 26.257 1.00 45.08 20 ILE B C 1
ATOM 631 O O . ILE B 1 20 ? 35.754 44.615 26.507 1.00 45.28 20 ILE B O 1
ATOM 636 N N . GLY B 1 21 ? 37.093 46.075 25.389 1.00 39.89 21 GLY B N 1
ATOM 637 C CA . GLY B 1 21 ? 37.834 45.031 24.684 1.00 38.80 21 GLY B CA 1
ATOM 638 C C . GLY B 1 21 ? 37.257 44.565 23.377 1.00 44.41 21 GLY B C 1
ATOM 639 O O . GLY B 1 21 ? 37.900 43.835 22.611 1.00 44.71 21 GLY B O 1
ATOM 640 N N . LYS B 1 22 ? 36.040 45.003 23.084 1.00 41.59 22 LYS B N 1
ATOM 641 C CA . LYS B 1 22 ? 35.385 44.600 21.847 1.00 43.09 22 LYS B CA 1
ATOM 642 C C . LYS B 1 22 ? 35.313 45.737 20.810 1.00 40.65 22 LYS B C 1
ATOM 643 O O . LYS B 1 22 ? 35.320 46.926 21.168 1.00 36.05 22 LYS B O 1
ATOM 649 N N . GLN B 1 23 ? 35.180 45.333 19.550 1.00 33.09 23 GLN B N 1
ATOM 650 C CA . GLN B 1 23 ? 35.035 46.230 18.387 1.00 38.01 23 GLN B CA 1
ATOM 651 C C . GLN B 1 23 ? 33.616 46.887 18.492 1.00 32.17 23 GLN B C 1
ATOM 652 O O . GLN B 1 23 ? 32.600 46.163 18.683 1.00 30.12 23 GLN B O 1
ATOM 658 N N . VAL B 1 24 ? 33.565 48.234 18.437 1.00 27.48 24 VAL B N 1
ATOM 659 C CA . VAL B 1 24 ? 32.300 48.944 18.442 1.00 25.82 24 VAL B CA 1
ATOM 660 C C . VAL B 1 24 ? 32.214 49.819 17.178 1.00 29.34 24 VAL B C 1
ATOM 661 O O . VAL B 1 24 ? 33.249 50.283 16.662 1.00 32.99 24 VAL B O 1
ATOM 665 N N . LEU B 1 25 ? 30.989 50.045 16.699 1.00 29.88 25 LEU B N 1
ATOM 666 C CA . LEU B 1 25 ? 30.692 50.959 15.572 1.00 31.06 25 LEU B CA 1
ATOM 667 C C . LEU B 1 25 ? 30.170 52.212 16.324 1.00 25.51 25 LEU B C 1
ATOM 668 O O . LEU B 1 25 ? 29.354 52.104 17.257 1.00 24.84 25 LEU B O 1
ATOM 673 N N . VAL B 1 26 ? 30.682 53.382 15.961 1.00 26.27 26 VAL B N 1
ATOM 674 C CA . VAL B 1 26 ? 30.268 54.629 16.606 1.00 30.45 26 VAL B CA 1
ATOM 675 C C . VAL B 1 26 ? 29.925 55.615 15.508 1.00 22.92 26 VAL B C 1
ATOM 676 O O . VAL B 1 26 ? 30.745 55.818 14.619 1.00 28.19 26 VAL B O 1
ATOM 680 N N . LYS B 1 27 ? 28.730 56.211 15.549 1.00 23.99 27 LYS B N 1
ATOM 681 C CA . LYS B 1 27 ? 28.394 57.210 14.534 1.00 25.78 27 LYS B CA 1
ATOM 682 C C . LYS B 1 27 ? 28.268 58.502 15.304 1.00 26.56 27 LYS B C 1
ATOM 683 O O . LYS B 1 27 ? 27.857 58.481 16.471 1.00 25.82 27 LYS B O 1
ATOM 689 N N . LEU B 1 28 ? 28.734 59.587 14.663 1.00 22.85 28 LEU B N 1
ATOM 690 C CA . LEU B 1 28 ? 28.779 60.900 15.271 1.00 26.23 28 LEU B CA 1
ATOM 691 C C . LEU B 1 28 ? 27.988 61.892 14.410 1.00 23.33 28 LEU B C 1
ATOM 692 O O . LEU B 1 28 ? 27.605 61.608 13.287 1.00 21.79 28 LEU B O 1
ATOM 697 N N . ARG B 1 29 ? 27.794 63.075 14.980 1.00 23.04 29 ARG B N 1
ATOM 698 C CA . ARG B 1 29 ? 27.118 64.164 14.252 1.00 27.40 29 ARG B CA 1
ATOM 699 C C . ARG B 1 29 ? 27.895 64.429 12.982 1.00 27.07 29 ARG B C 1
ATOM 700 O O . ARG B 1 29 ? 29.058 64.098 12.919 1.00 27.01 29 ARG B O 1
ATOM 708 N N . ASP B 1 30 ? 27.254 65.062 11.993 1.00 24.71 30 ASP B N 1
ATOM 709 C CA . ASP B 1 30 ? 27.865 65.440 10.705 1.00 29.94 30 ASP B CA 1
ATOM 710 C C . ASP B 1 30 ? 28.270 64.250 9.866 1.00 32.67 30 ASP B C 1
ATOM 711 O O . ASP B 1 30 ? 29.287 64.294 9.166 1.00 34.14 30 ASP B O 1
ATOM 716 N N . SER B 1 31 ? 27.548 63.145 10.060 1.00 26.81 31 SER B N 1
ATOM 717 C CA . SER B 1 31 ? 27.745 61.925 9.257 1.00 29.84 31 SER B CA 1
ATOM 718 C C . SER B 1 31 ? 29.043 61.126 9.357 1.00 31.61 31 SER B C 1
ATOM 719 O O . SER B 1 31 ? 29.408 60.431 8.404 1.00 36.33 31 SER B O 1
ATOM 722 N N . HIS B 1 32 ? 29.719 61.189 10.486 1.00 29.13 32 HIS B N 1
ATOM 723 C CA . HIS B 1 32 ? 30.971 60.484 10.643 1.00 22.39 32 HIS B CA 1
ATOM 724 C C . HIS B 1 32 ? 30.681 59.080 11.165 1.00 24.53 32 HIS B C 1
ATOM 725 O O . HIS B 1 32 ? 29.837 58.893 12.037 1.00 28.31 32 HIS B O 1
ATOM 732 N N . GLU B 1 33 ? 31.430 58.124 10.627 1.00 28.98 33 GLU B N 1
ATOM 733 C CA . GLU B 1 33 ? 31.297 56.719 11.009 1.00 27.75 33 GLU B CA 1
ATOM 734 C C . GLU B 1 33 ? 32.693 56.202 11.366 1.00 30.24 33 GLU B C 1
ATOM 735 O O . GLU B 1 33 ? 33.629 56.310 10.545 1.00 26.37 33 GLU B O 1
ATOM 741 N N . ILE B 1 34 ? 32.803 55.622 12.570 1.00 29.34 34 ILE B N 1
ATOM 742 C CA . ILE B 1 34 ? 34.086 55.130 13.116 1.00 25.19 34 ILE B CA 1
ATOM 743 C C . ILE B 1 34 ? 33.947 53.746 13.734 1.00 28.32 34 ILE B C 1
ATOM 744 O O . ILE B 1 34 ? 32.915 53.421 14.293 1.00 26.85 34 ILE B O 1
ATOM 749 N N . ARG B 1 35 ? 34.985 52.912 13.620 1.00 29.10 35 ARG B N 1
ATOM 750 C CA . ARG B 1 35 ? 34.945 51.591 14.266 1.00 28.17 35 ARG B CA 1
ATOM 751 C C . ARG B 1 35 ? 36.271 51.486 15.023 1.00 32.39 35 ARG B C 1
ATOM 752 O O . ARG B 1 35 ? 37.300 51.994 14.553 1.00 31.74 35 ARG B O 1
ATOM 760 N N . GLY B 1 36 ? 36.248 50.850 16.192 1.00 36.10 36 GLY B N 1
ATOM 761 C CA . GLY B 1 36 ? 37.469 50.703 16.972 1.00 28.41 36 GLY B CA 1
ATOM 762 C C . GLY B 1 36 ? 37.248 49.789 18.175 1.00 36.91 36 GLY B C 1
ATOM 763 O O . GLY B 1 36 ? 36.114 49.434 18.489 1.00 32.73 36 GLY B O 1
ATOM 764 N N . ILE B 1 37 ? 38.333 49.384 18.834 1.00 36.87 37 ILE B N 1
ATOM 765 C CA . ILE B 1 37 ? 38.206 48.530 19.993 1.00 34.10 37 ILE B CA 1
ATOM 766 C C . ILE B 1 37 ? 38.010 49.464 21.170 1.00 30.09 37 ILE B C 1
ATOM 767 O O . ILE B 1 37 ? 38.841 50.355 21.434 1.00 31.97 37 ILE B O 1
ATOM 772 N N . LEU B 1 38 ? 36.923 49.270 21.906 1.00 33.81 38 LEU B N 1
ATOM 773 C CA . LEU B 1 38 ? 36.664 50.119 23.051 1.00 31.12 38 LEU B CA 1
ATOM 774 C C . LEU B 1 38 ? 37.581 49.847 24.256 1.00 39.24 38 LEU B C 1
ATOM 775 O O . LEU B 1 38 ? 37.418 48.836 24.912 1.00 37.74 38 LEU B O 1
ATOM 780 N N . ARG B 1 39 ? 38.505 50.756 24.576 1.00 39.40 39 ARG B N 1
ATOM 781 C CA . ARG B 1 39 ? 39.389 50.531 25.716 1.00 38.45 39 ARG B CA 1
ATOM 782 C C . ARG B 1 39 ? 38.942 51.191 27.013 1.00 46.51 39 ARG B C 1
ATOM 783 O O . ARG B 1 39 ? 39.178 50.641 28.082 1.00 39.45 39 ARG B O 1
ATOM 786 N N . SER B 1 40 ? 38.344 52.386 26.934 1.00 39.31 40 SER B N 1
ATOM 787 C CA . SER B 1 40 ? 37.837 53.059 28.122 1.00 41.66 40 SER B CA 1
ATOM 788 C C . SER B 1 40 ? 36.782 54.074 27.711 1.00 36.41 40 SER B C 1
ATOM 789 O O . SER B 1 40 ? 36.624 54.383 26.524 1.00 37.56 40 SER B O 1
ATOM 792 N N . PHE B 1 41 ? 36.060 54.554 28.702 1.00 33.93 41 PHE B N 1
ATOM 793 C CA . PHE B 1 41 ? 35.035 55.584 28.498 1.00 36.98 41 PHE B CA 1
ATOM 794 C C . PHE B 1 41 ? 34.890 56.293 29.823 1.00 40.18 41 PHE B C 1
ATOM 795 O O . PHE B 1 41 ? 35.346 55.762 30.871 1.00 41.01 41 PHE B O 1
ATOM 803 N N . ASP B 1 42 ? 34.300 57.485 29.806 1.00 38.86 42 ASP B N 1
ATOM 804 C CA . ASP B 1 42 ? 34.134 58.226 31.048 1.00 41.81 42 ASP B CA 1
ATOM 805 C C . ASP B 1 42 ? 32.685 58.636 31.268 1.00 46.51 42 ASP B C 1
ATOM 806 O O . ASP B 1 42 ? 31.793 58.167 30.530 1.00 41.23 42 ASP B O 1
ATOM 811 N N . GLN B 1 43 ? 32.462 59.497 32.279 1.00 47.98 43 GLN B N 1
ATOM 812 C CA . GLN B 1 43 ? 31.126 59.969 32.659 1.00 50.78 43 GLN B CA 1
ATOM 813 C C . GLN B 1 43 ? 30.353 60.577 31.525 1.00 50.11 43 GLN B C 1
ATOM 814 O O . GLN B 1 43 ? 29.132 60.382 31.434 1.00 44.92 43 GLN B O 1
ATOM 820 N N . HIS B 1 44 ? 31.037 61.316 30.656 1.00 46.08 44 HIS B N 1
ATOM 821 C CA . HIS B 1 44 ? 30.304 61.942 29.551 1.00 47.84 44 HIS B CA 1
ATOM 822 C C . HIS B 1 44 ? 30.295 61.226 28.226 1.00 37.44 44 HIS B C 1
ATOM 823 O O . HIS B 1 44 ? 29.957 61.795 27.194 1.00 35.69 44 HIS B O 1
ATOM 830 N N . VAL B 1 45 ? 30.607 59.943 28.269 1.00 33.66 45 VAL B N 1
ATOM 831 C CA . VAL B 1 45 ? 30.634 59.135 27.077 1.00 32.04 45 VAL B CA 1
ATOM 832 C C . VAL B 1 45 ? 31.794 59.480 26.087 1.00 21.99 45 VAL B C 1
ATOM 833 O O . VAL B 1 45 ? 31.728 59.158 24.881 1.00 26.55 45 VAL B O 1
ATOM 837 N N . ASN B 1 46 ? 32.862 60.081 26.624 1.00 27.45 46 ASN B N 1
ATOM 838 C CA . ASN B 1 46 ? 34.038 60.306 25.809 1.00 28.10 46 ASN B CA 1
ATOM 839 C C . ASN B 1 46 ? 34.631 58.932 25.750 1.00 37.33 46 ASN B C 1
ATOM 840 O O . ASN B 1 46 ? 34.632 58.221 26.784 1.00 33.93 46 ASN B O 1
ATOM 845 N N . LEU B 1 47 ? 35.101 58.537 24.565 1.00 30.57 47 LEU B N 1
ATOM 846 C CA . LEU B 1 47 ? 35.643 57.186 24.359 1.00 28.89 47 LEU B CA 1
ATOM 847 C C . LEU B 1 47 ? 37.100 57.102 23.974 1.00 33.05 47 LEU B C 1
ATOM 848 O O . LEU B 1 47 ? 37.644 58.015 23.358 1.00 28.43 47 LEU B O 1
ATOM 853 N N . LEU B 1 48 ? 37.729 55.986 24.348 1.00 29.76 48 LEU B N 1
ATOM 854 C CA . LEU B 1 48 ? 39.101 55.710 23.948 1.00 31.73 48 LEU B CA 1
ATOM 855 C C . LEU B 1 48 ? 38.986 54.452 23.099 1.00 32.37 48 LEU B C 1
ATOM 856 O O . LEU B 1 48 ? 38.520 53.412 23.573 1.00 33.90 48 LEU B O 1
ATOM 861 N N . LEU B 1 49 ? 39.369 54.580 21.837 1.00 26.73 49 LEU B N 1
ATOM 862 C CA . LEU B 1 49 ? 39.367 53.495 20.880 1.00 24.34 49 LEU B CA 1
ATOM 863 C C . LEU B 1 49 ? 40.826 53.187 20.458 1.00 31.49 49 LEU B C 1
ATOM 864 O O . LEU B 1 49 ? 41.681 54.098 20.335 1.00 34.97 49 LEU B O 1
ATOM 869 N N . GLU B 1 50 ? 41.086 51.900 20.261 1.00 33.92 50 GLU B N 1
ATOM 870 C CA . GLU B 1 50 ? 42.362 51.448 19.731 1.00 34.05 50 GLU B CA 1
ATOM 871 C C . GLU B 1 50 ? 42.076 50.766 18.383 1.00 32.81 50 GLU B C 1
ATOM 872 O O . GLU B 1 50 ? 40.959 50.256 18.127 1.00 35.48 50 GLU B O 1
ATOM 878 N N . ASP B 1 51 ? 43.071 50.765 17.496 1.00 38.03 51 ASP B N 1
ATOM 879 C CA . ASP B 1 51 ? 42.902 50.178 16.174 1.00 37.52 51 ASP B CA 1
ATOM 880 C C . ASP B 1 51 ? 41.721 50.816 15.494 1.00 39.00 51 ASP B C 1
ATOM 881 O O . ASP B 1 51 ? 40.987 50.150 14.800 1.00 38.98 51 ASP B O 1
ATOM 886 N N . ALA B 1 52 ? 41.523 52.103 15.726 1.00 38.05 52 ALA B N 1
ATOM 887 C CA . ALA B 1 52 ? 40.369 52.770 15.127 1.00 35.49 52 ALA B CA 1
ATOM 888 C C . ALA B 1 52 ? 40.517 53.030 13.663 1.00 34.02 52 ALA B C 1
ATOM 889 O O . ALA B 1 52 ? 41.619 53.164 13.155 1.00 31.97 52 ALA B O 1
ATOM 891 N N . GLU B 1 53 ? 39.365 53.208 13.024 1.00 35.20 53 GLU B N 1
ATOM 892 C CA . GLU B 1 53 ? 39.307 53.526 11.614 1.00 36.68 53 GLU B CA 1
ATOM 893 C C . GLU B 1 53 ? 38.059 54.340 11.286 1.00 31.12 53 GLU B C 1
ATOM 894 O O . GLU B 1 53 ? 37.017 54.185 11.935 1.00 33.82 53 GLU B O 1
ATOM 900 N N . GLU B 1 54 ? 38.197 55.232 10.308 1.00 30.86 54 GLU B N 1
ATOM 901 C CA . GLU B 1 54 ? 37.072 56.035 9.839 1.00 30.25 54 GLU B CA 1
ATOM 902 C C . GLU B 1 54 ? 36.583 55.417 8.525 1.00 34.25 54 GLU B C 1
ATOM 903 O O . GLU B 1 54 ? 37.396 55.004 7.688 1.00 35.04 54 GLU B O 1
ATOM 909 N N . ILE B 1 55 ? 35.275 55.362 8.340 1.00 29.46 55 ILE B N 1
ATOM 910 C CA . ILE B 1 55 ? 34.702 54.903 7.087 1.00 29.67 55 ILE B CA 1
ATOM 911 C C . ILE B 1 55 ? 34.186 56.151 6.366 1.00 35.17 55 ILE B C 1
ATOM 912 O O . ILE B 1 55 ? 33.271 56.812 6.848 1.00 33.74 55 ILE B O 1
ATOM 917 N N . ILE B 1 56 ? 34.789 56.476 5.224 1.00 35.59 56 ILE B N 1
ATOM 918 C CA . ILE B 1 56 ? 34.385 57.674 4.469 1.00 39.13 56 ILE B CA 1
ATOM 919 C C . ILE B 1 56 ? 34.176 57.315 3.002 1.00 41.89 56 ILE B C 1
ATOM 920 O O . ILE B 1 56 ? 35.083 56.787 2.350 1.00 40.93 56 ILE B O 1
ATOM 925 N N . ASP B 1 57 ? 33.001 57.633 2.483 1.00 43.59 57 ASP B N 1
ATOM 926 C CA . ASP B 1 57 ? 32.653 57.323 1.095 1.00 48.97 57 ASP B CA 1
ATOM 927 C C . ASP B 1 57 ? 33.012 55.853 0.787 1.00 48.06 57 ASP B C 1
ATOM 928 O O . ASP B 1 57 ? 33.617 55.542 -0.229 1.00 46.72 57 ASP B O 1
ATOM 933 N N . GLY B 1 58 ? 32.636 54.957 1.698 1.00 43.93 58 GLY B N 1
ATOM 934 C CA . GLY B 1 58 ? 32.894 53.543 1.518 1.00 42.19 58 GLY B CA 1
ATOM 935 C C . GLY B 1 58 ? 34.337 53.105 1.689 1.00 40.50 58 GLY B C 1
ATOM 936 O O . GLY B 1 58 ? 34.631 51.921 1.493 1.00 39.23 58 GLY B O 1
ATOM 937 N N . ASN B 1 59 ? 35.247 54.018 2.046 1.00 34.09 59 ASN B N 1
ATOM 938 C CA . ASN B 1 59 ? 36.663 53.638 2.220 1.00 33.34 59 ASN B CA 1
ATOM 939 C C . ASN B 1 59 ? 37.106 53.676 3.672 1.00 36.59 59 ASN B C 1
ATOM 940 O O . ASN B 1 59 ? 36.652 54.493 4.444 1.00 36.54 59 ASN B O 1
ATOM 945 N N . VAL B 1 60 ? 38.043 52.807 4.032 1.00 34.41 60 VAL B N 1
ATOM 946 C CA . VAL B 1 60 ? 38.523 52.727 5.381 1.00 35.45 60 VAL B CA 1
ATOM 947 C C . VAL B 1 60 ? 39.833 53.456 5.589 1.00 40.03 60 VAL B C 1
ATOM 948 O O . VAL B 1 60 ? 40.829 53.206 4.901 1.00 36.51 60 VAL B O 1
ATOM 952 N N . TYR B 1 61 ? 39.841 54.394 6.524 1.00 30.52 61 TYR B N 1
ATOM 953 C CA . TYR B 1 61 ? 41.082 55.128 6.799 1.00 36.16 61 TYR B CA 1
ATOM 954 C C . TYR B 1 61 ? 41.525 54.734 8.195 1.00 37.61 61 TYR B C 1
ATOM 955 O O . TYR B 1 61 ? 40.894 55.111 9.184 1.00 37.91 61 TYR B O 1
ATOM 964 N N . LYS B 1 62 ? 42.610 53.969 8.299 1.00 39.19 62 LYS B N 1
ATOM 965 C CA . LYS B 1 62 ? 43.071 53.526 9.611 1.00 36.88 62 LYS B CA 1
ATOM 966 C C . LYS B 1 62 ? 43.669 54.660 10.388 1.00 34.92 62 LYS B C 1
ATOM 967 O O . LYS B 1 62 ? 44.469 55.427 9.876 1.00 32.26 62 LYS B O 1
ATOM 973 N N . ARG B 1 63 ? 43.283 54.791 11.649 1.00 35.15 63 ARG B N 1
ATOM 974 C CA . ARG B 1 63 ? 43.821 55.905 12.423 1.00 30.93 63 ARG B CA 1
ATOM 975 C C . ARG B 1 63 ? 44.591 55.456 13.645 1.00 31.07 63 ARG B C 1
ATOM 976 O O . ARG B 1 63 ? 45.363 56.210 14.204 1.00 39.09 63 ARG B O 1
ATOM 984 N N . GLY B 1 64 ? 44.366 54.241 14.096 1.00 34.05 64 GLY B N 1
ATOM 985 C CA . GLY B 1 64 ? 45.041 53.854 15.310 1.00 38.22 64 GLY B CA 1
ATOM 986 C C . GLY B 1 64 ? 44.294 54.244 16.575 1.00 39.36 64 GLY B C 1
ATOM 987 O O . GLY B 1 64 ? 43.093 53.938 16.736 1.00 36.55 64 GLY B O 1
ATOM 988 N N . THR B 1 65 ? 44.998 54.936 17.471 1.00 35.74 65 THR B N 1
ATOM 989 C CA . THR B 1 65 ? 44.424 55.350 18.754 1.00 33.06 65 THR B CA 1
ATOM 990 C C . THR B 1 65 ? 43.566 56.606 18.602 1.00 39.53 65 THR B C 1
ATOM 991 O O . THR B 1 65 ? 43.991 57.604 18.032 1.00 35.69 65 THR B O 1
ATOM 995 N N . MET B 1 66 ? 42.348 56.558 19.123 1.00 36.51 66 MET B N 1
ATOM 996 C CA . MET B 1 66 ? 41.462 57.732 18.975 1.00 26.60 66 MET B CA 1
ATOM 997 C C . MET B 1 66 ? 40.671 58.145 20.241 1.00 28.31 66 MET B C 1
ATOM 998 O O . MET B 1 66 ? 40.092 57.307 20.921 1.00 32.60 66 MET B O 1
ATOM 1003 N N . VAL B 1 67 ? 40.692 59.429 20.593 1.00 25.59 67 VAL B N 1
ATOM 1004 C CA . VAL B 1 67 ? 39.871 59.887 21.679 1.00 27.07 67 VAL B CA 1
ATOM 1005 C C . VAL B 1 67 ? 38.641 60.511 20.993 1.00 31.17 67 VAL B C 1
ATOM 1006 O O . VAL B 1 67 ? 38.817 61.333 20.100 1.00 27.76 67 VAL B O 1
ATOM 1010 N N . VAL B 1 68 ? 37.427 60.136 21.430 1.00 26.84 68 VAL B N 1
ATOM 1011 C CA . VAL B 1 68 ? 36.181 60.583 20.790 1.00 28.25 68 VAL B CA 1
ATOM 1012 C C . VAL B 1 68 ? 35.317 61.320 21.773 1.00 32.01 68 VAL B C 1
ATOM 1013 O O . VAL B 1 68 ? 35.048 60.772 22.829 1.00 29.21 68 VAL B O 1
ATOM 1017 N N . ARG B 1 69 ? 34.854 62.540 21.450 1.00 26.66 69 ARG B N 1
ATOM 1018 C CA . ARG B 1 69 ? 34.019 63.269 22.427 1.00 28.68 69 ARG B CA 1
ATOM 1019 C C . ARG B 1 69 ? 32.606 62.735 22.421 1.00 27.89 69 ARG B C 1
ATOM 1020 O O . ARG B 1 69 ? 31.974 62.632 21.364 1.00 22.12 69 ARG B O 1
ATOM 1028 N N . GLY B 1 70 ? 32.142 62.461 23.642 1.00 27.26 70 GLY B N 1
ATOM 1029 C CA . GLY B 1 70 ? 30.813 61.907 23.862 1.00 25.99 70 GLY B CA 1
ATOM 1030 C C . GLY B 1 70 ? 29.734 62.863 23.403 1.00 27.63 70 GLY B C 1
ATOM 1031 O O . GLY B 1 70 ? 28.676 62.450 22.910 1.00 29.98 70 GLY B O 1
ATOM 1032 N N . GLU B 1 71 ? 30.049 64.163 23.456 1.00 24.66 71 GLU B N 1
ATOM 1033 C CA . GLU B 1 71 ? 29.048 65.129 23.109 1.00 27.63 71 GLU B CA 1
ATOM 1034 C C . GLU B 1 71 ? 28.460 64.951 21.732 1.00 28.12 71 GLU B C 1
ATOM 1035 O O . GLU B 1 71 ? 27.271 65.245 21.504 1.00 33.28 71 GLU B O 1
ATOM 1041 N N . ASN B 1 72 ? 29.258 64.478 20.807 1.00 25.60 72 ASN B N 1
ATOM 1042 C CA . ASN B 1 72 ? 28.784 64.341 19.446 1.00 29.97 72 ASN B CA 1
ATOM 1043 C C . ASN B 1 72 ? 28.468 62.920 19.059 1.00 30.52 72 ASN B C 1
ATOM 1044 O O . ASN B 1 72 ? 28.230 62.616 17.887 1.00 30.55 72 ASN B O 1
ATOM 1049 N N . VAL B 1 73 ? 28.494 62.019 20.030 1.00 27.17 7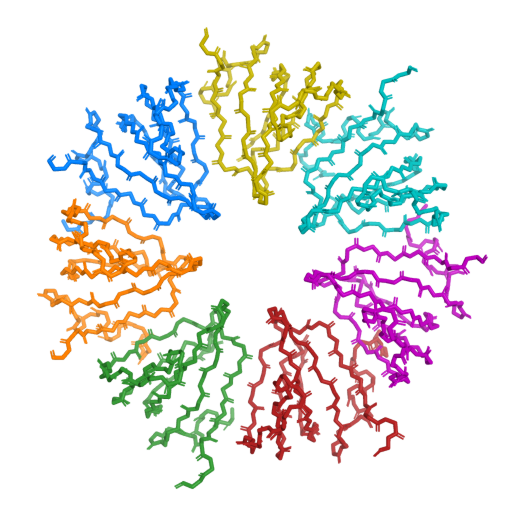3 VAL B N 1
ATOM 1050 C CA . VAL B 1 73 ? 28.138 60.629 19.701 1.00 27.43 73 VAL B CA 1
ATOM 1051 C C . VAL B 1 73 ? 26.599 60.425 19.471 1.00 27.69 73 VAL B C 1
ATOM 1052 O O . VAL B 1 73 ? 25.792 60.882 20.260 1.00 27.05 73 VAL B O 1
ATOM 1056 N N . LEU B 1 74 ? 26.210 59.680 18.411 1.00 22.58 74 LEU B N 1
ATOM 1057 C CA . LEU B 1 74 ? 24.796 59.372 18.155 1.00 21.34 74 LEU B CA 1
ATOM 1058 C C . LEU B 1 74 ? 24.477 58.016 18.801 1.00 26.63 74 LEU B C 1
ATOM 1059 O O . LEU B 1 74 ? 23.472 57.844 19.505 1.00 26.48 74 LEU B O 1
ATOM 1064 N N . PHE B 1 75 ? 25.326 57.035 18.513 1.00 25.32 75 PHE B N 1
ATOM 1065 C CA . PHE B 1 75 ? 25.116 55.694 19.117 1.00 20.85 75 PHE B CA 1
ATOM 1066 C C . PHE B 1 75 ? 26.417 54.936 19.101 1.00 22.73 75 PHE B C 1
ATOM 1067 O O . PHE B 1 75 ? 27.345 55.303 18.353 1.00 25.55 75 PHE B O 1
ATOM 1075 N N . ILE B 1 76 ? 26.466 53.866 19.921 1.00 25.39 76 ILE B N 1
ATOM 1076 C CA . ILE B 1 76 ? 27.669 53.011 20.024 1.00 23.20 76 ILE B CA 1
ATOM 1077 C C . ILE B 1 76 ? 27.089 51.619 19.899 1.00 21.74 76 ILE B C 1
ATOM 1078 O O . ILE B 1 76 ? 26.158 51.270 20.641 1.00 27.07 76 ILE B O 1
ATOM 1083 N N . SER B 1 77 ? 27.614 50.833 18.970 1.00 26.08 77 SER B N 1
ATOM 1084 C CA . SER B 1 77 ? 27.037 49.505 18.781 1.00 25.88 77 SER B CA 1
ATOM 1085 C C . SER B 1 77 ? 28.119 48.440 18.664 1.00 28.60 77 SER B C 1
ATOM 1086 O O . SER B 1 77 ? 28.912 48.468 17.730 1.00 28.39 77 SER B O 1
ATOM 1089 N N . PRO B 1 78 ? 28.187 47.505 19.645 1.00 32.59 78 PRO B N 1
ATOM 1090 C CA . PRO B 1 78 ? 29.242 46.484 19.488 1.00 35.17 78 PRO B CA 1
ATOM 1091 C C . PRO B 1 78 ? 29.009 45.718 18.191 1.00 35.90 78 PRO B C 1
ATOM 1092 O O . PRO B 1 78 ? 27.880 45.330 17.853 1.00 40.85 78 PRO B O 1
ATOM 1096 N N . VAL B 1 79 ? 30.066 45.494 17.447 1.00 33.25 79 VAL B N 1
ATOM 1097 C CA . VAL B 1 79 ? 29.893 44.823 16.139 1.00 31.58 79 VAL B CA 1
ATOM 1098 C C . VAL B 1 79 ? 29.561 43.352 16.357 1.00 45.10 79 VAL B C 1
ATOM 1099 O O . VAL B 1 79 ? 30.292 42.660 17.038 1.00 48.80 79 VAL B O 1
ATOM 1103 N N . PRO B 1 80 ? 28.456 42.862 15.768 1.00 48.90 80 PRO B N 1
ATOM 1104 C CA . PRO B 1 80 ? 28.113 41.451 15.974 1.00 56.57 80 PRO B CA 1
ATOM 1105 C C . PRO B 1 80 ? 28.896 40.442 15.116 1.00 58.40 80 PRO B C 1
ATOM 1106 O O . PRO B 1 80 ? 29.749 40.843 14.281 1.00 53.58 80 PRO B O 1
ATOM 1110 N N . ALA C 1 14 ? 6.417 57.211 30.451 1.00 61.85 14 ALA C N 1
ATOM 1111 C CA . ALA C 1 14 ? 5.188 56.378 30.589 1.00 51.70 14 ALA C CA 1
ATOM 1112 C C . ALA C 1 14 ? 5.054 55.504 29.365 1.00 54.69 14 ALA C C 1
ATOM 1113 O O . ALA C 1 14 ? 4.725 54.305 29.463 1.00 57.05 14 ALA C O 1
ATOM 1115 N N . THR C 1 15 ? 5.314 56.093 28.199 1.00 41.30 15 THR C N 1
ATOM 1116 C CA . THR C 1 15 ? 5.221 55.336 26.962 1.00 47.67 15 THR C CA 1
ATOM 1117 C C . THR C 1 15 ? 6.405 54.359 26.788 1.00 41.62 15 THR C C 1
ATOM 1118 O O . THR C 1 15 ? 6.243 53.269 26.250 1.00 39.93 15 THR C O 1
ATOM 1121 N N . LEU C 1 16 ? 7.593 54.765 27.215 1.00 44.19 16 LEU C N 1
ATOM 1122 C CA . LEU C 1 16 ? 8.746 53.900 27.048 1.00 46.05 16 LEU C CA 1
ATOM 1123 C C . LEU C 1 16 ? 8.593 52.630 27.903 1.00 48.14 16 LEU C C 1
ATOM 1124 O O . LEU C 1 16 ? 8.795 51.509 27.408 1.00 43.10 16 LEU C O 1
ATOM 1129 N N . GLN C 1 17 ? 8.157 52.811 29.151 1.00 49.47 17 GLN C N 1
ATOM 1130 C CA . GLN C 1 17 ? 7.969 51.689 30.073 1.00 49.08 17 GLN C CA 1
ATOM 1131 C C . GLN C 1 17 ? 7.042 50.654 29.466 1.00 47.57 17 GLN C C 1
ATOM 1132 O O . GLN C 1 17 ? 7.202 49.452 29.684 1.00 47.47 17 GLN C O 1
ATOM 1138 N N . ASP C 1 18 ? 6.072 51.114 28.678 1.00 46.70 18 ASP C N 1
ATOM 1139 C CA . ASP C 1 18 ? 5.125 50.199 28.064 1.00 39.41 18 ASP C CA 1
ATOM 1140 C C . ASP C 1 18 ? 5.728 49.483 26.881 1.00 44.25 18 ASP C C 1
ATOM 1141 O O . ASP C 1 18 ? 5.226 48.453 26.454 1.00 43.55 18 ASP C O 1
ATOM 1146 N N . SER C 1 19 ? 6.801 50.064 26.337 1.00 42.80 19 SER C N 1
ATOM 1147 C CA . SER C 1 19 ? 7.470 49.563 25.153 1.00 37.98 19 SER C CA 1
ATOM 1148 C C . SER C 1 19 ? 8.690 48.675 25.442 1.00 41.93 19 SER C C 1
ATOM 1149 O O . SER C 1 19 ? 9.322 48.162 24.526 1.00 37.73 19 SER C O 1
ATOM 1152 N N . ILE C 1 20 ? 9.004 48.462 26.717 1.00 44.83 20 ILE C N 1
ATOM 1153 C CA . ILE C 1 20 ? 10.114 47.592 27.021 1.00 40.05 20 ILE C CA 1
ATOM 1154 C C . ILE C 1 20 ? 9.783 46.257 26.357 1.00 35.66 20 ILE C C 1
ATOM 1155 O O . ILE C 1 20 ? 8.660 45.723 26.504 1.00 42.27 20 ILE C O 1
ATOM 1160 N N . GLY C 1 21 ? 10.723 45.718 25.591 1.00 38.38 21 GLY C N 1
ATOM 1161 C CA . GLY C 1 21 ? 10.518 44.433 24.942 1.00 37.19 21 GLY C CA 1
ATOM 1162 C C . GLY C 1 21 ? 9.885 44.434 23.569 1.00 41.50 21 GLY C C 1
ATOM 1163 O O . GLY C 1 21 ? 9.801 43.395 22.898 1.00 39.05 21 GLY C O 1
ATOM 1164 N N . LYS C 1 22 ? 9.477 45.615 23.122 1.00 39.37 22 LYS C N 1
ATOM 1165 C CA . LYS C 1 22 ? 8.821 45.773 21.831 1.00 41.24 22 LYS C CA 1
ATOM 1166 C C . LYS C 1 22 ? 9.738 46.541 20.894 1.00 41.48 22 LYS C C 1
ATOM 1167 O O . LYS C 1 22 ? 10.664 47.217 21.366 1.00 34.33 22 LYS C O 1
ATOM 1170 N N . GLN C 1 23 ? 9.461 46.449 19.596 1.00 37.25 23 GLN C N 1
ATOM 1171 C CA . GLN C 1 23 ? 10.260 47.201 18.598 1.00 40.56 23 GLN C CA 1
ATOM 1172 C C . GLN C 1 23 ? 9.845 48.650 18.528 1.00 38.35 23 GLN C C 1
ATOM 1173 O O . GLN C 1 23 ? 8.638 49.003 18.533 1.00 32.02 23 GLN C O 1
ATOM 1179 N N . VAL C 1 24 ? 10.846 49.527 18.509 1.00 31.89 24 VAL C N 1
ATOM 1180 C CA . VAL C 1 24 ? 10.521 50.939 18.426 1.00 29.32 24 VAL C CA 1
ATOM 1181 C C . VAL C 1 24 ? 11.261 51.550 17.253 1.00 32.25 24 VAL C C 1
ATOM 1182 O O . VAL C 1 24 ? 12.322 51.063 16.862 1.00 29.67 24 VAL C O 1
ATOM 1186 N N . LEU C 1 25 ? 10.675 52.600 16.680 1.00 26.59 25 LEU C N 1
ATOM 1187 C CA . LEU C 1 25 ? 11.329 53.308 15.573 1.00 30.46 25 LEU C CA 1
ATOM 1188 C C . LEU C 1 25 ? 11.858 54.547 16.276 1.00 26.93 25 LEU C C 1
ATOM 1189 O O . LEU C 1 25 ? 11.144 55.166 17.074 1.00 25.43 25 LEU C O 1
ATOM 1194 N N . VAL C 1 26 ? 13.122 54.868 16.027 1.00 26.76 26 VAL C N 1
ATOM 1195 C CA . VAL C 1 26 ? 13.755 56.038 16.626 1.00 25.46 26 VAL C CA 1
ATOM 1196 C C . VAL C 1 26 ? 14.418 56.887 15.504 1.00 22.86 26 VAL C C 1
ATOM 1197 O O . VAL C 1 26 ? 15.131 56.327 14.687 1.00 24.22 26 VAL C O 1
ATOM 1201 N N . LYS C 1 27 ? 14.165 58.197 15.452 1.00 24.00 27 LYS C N 1
ATOM 1202 C CA . LYS C 1 27 ? 14.848 59.069 14.445 1.00 23.10 27 LYS C CA 1
ATOM 1203 C C . LYS C 1 27 ? 15.676 60.044 15.256 1.00 21.82 27 LYS C C 1
ATOM 1204 O O . LYS C 1 27 ? 15.233 60.543 16.338 1.00 26.42 27 LYS C O 1
ATOM 1210 N N . LEU C 1 28 ? 16.884 60.298 14.759 1.00 20.51 28 LEU C N 1
ATOM 1211 C CA . LEU C 1 28 ? 17.850 61.147 15.430 1.00 22.36 28 LEU C CA 1
ATOM 1212 C C . LEU C 1 28 ? 18.207 62.330 14.519 1.00 22.01 28 LEU C C 1
ATOM 1213 O O . LEU C 1 28 ? 17.947 62.303 13.323 1.00 23.92 28 LEU C O 1
ATOM 1218 N N . ARG C 1 29 ? 18.805 63.368 15.124 1.00 24.40 29 ARG C N 1
ATOM 1219 C CA . ARG C 1 29 ? 19.309 64.502 14.352 1.00 25.15 29 ARG C CA 1
ATOM 1220 C C . ARG C 1 29 ? 20.199 63.975 13.247 1.00 25.65 29 ARG C C 1
ATOM 1221 O O . ARG C 1 29 ? 20.785 62.885 13.374 1.00 30.21 29 ARG C O 1
ATOM 1229 N N . ASP C 1 30 ? 20.364 64.778 12.184 1.00 25.11 30 ASP C N 1
ATOM 1230 C CA . ASP C 1 30 ? 21.194 64.412 11.041 1.00 29.84 30 ASP C CA 1
ATOM 1231 C C . ASP C 1 30 ? 20.619 63.294 10.189 1.00 26.76 30 ASP C C 1
ATOM 1232 O O . ASP C 1 30 ? 21.364 62.550 9.517 1.00 29.12 30 ASP C O 1
ATOM 1237 N N . SER C 1 31 ? 19.297 63.188 10.186 1.00 25.08 31 SER C N 1
ATOM 1238 C CA . SER C 1 31 ? 18.578 62.204 9.368 1.00 28.51 31 SER C CA 1
ATOM 1239 C C . SER C 1 31 ? 18.854 60.718 9.617 1.00 36.99 31 SER C C 1
ATOM 1240 O O . SER C 1 31 ? 18.837 59.930 8.657 1.00 33.88 31 SER C O 1
ATOM 1243 N N . HIS C 1 32 ? 19.099 60.315 10.869 1.00 27.90 32 HIS C N 1
ATOM 1244 C CA . HIS C 1 32 ? 19.347 58.898 11.108 1.00 24.22 32 HIS C CA 1
ATOM 1245 C C . HIS C 1 32 ? 18.011 58.244 11.465 1.00 25.20 32 HIS C C 1
ATOM 1246 O O . HIS C 1 32 ? 17.221 58.844 12.176 1.00 26.78 32 HIS C O 1
ATOM 1253 N N . GLU C 1 33 ? 17.820 57.004 11.002 1.00 24.36 33 GLU C N 1
ATOM 1254 C CA . GLU C 1 33 ? 16.580 56.256 11.253 1.00 28.08 33 GLU C CA 1
ATOM 1255 C C . GLU C 1 33 ? 16.997 54.853 11.722 1.00 23.95 33 GLU C C 1
ATOM 1256 O O . GLU C 1 33 ? 17.730 54.164 11.008 1.00 27.34 33 GLU C O 1
ATOM 1262 N N . ILE C 1 34 ? 16.515 54.479 12.915 1.00 25.76 34 ILE C N 1
ATOM 1263 C CA . ILE C 1 34 ? 16.866 53.188 13.576 1.00 24.99 34 ILE C CA 1
ATOM 1264 C C . ILE C 1 34 ? 15.615 52.497 14.144 1.00 28.43 34 ILE C C 1
ATOM 1265 O O . ILE C 1 34 ? 14.691 53.175 14.589 1.00 30.92 34 ILE C O 1
ATOM 1270 N N . ARG C 1 35 ? 15.621 51.152 14.123 1.00 33.82 35 ARG C N 1
ATOM 1271 C CA . ARG C 1 35 ? 14.581 50.293 14.723 1.00 25.79 35 ARG C CA 1
ATOM 1272 C C . ARG C 1 35 ? 15.345 49.283 15.605 1.00 29.29 35 ARG C C 1
ATOM 1273 O O . ARG C 1 35 ? 16.472 48.866 15.284 1.00 29.12 35 ARG C O 1
ATOM 1281 N N . GLY C 1 36 ? 14.719 48.887 16.689 1.00 29.08 36 GLY C N 1
ATOM 1282 C CA . GLY C 1 36 ? 15.332 47.937 17.595 1.00 27.35 36 GLY C CA 1
ATOM 1283 C C . GLY C 1 36 ? 14.371 47.613 18.705 1.00 32.23 36 GLY C C 1
ATOM 1284 O O . GLY C 1 36 ? 13.366 48.288 18.912 1.00 32.70 36 GLY C O 1
ATOM 1285 N N . ILE C 1 37 ? 14.696 46.587 19.499 1.00 33.85 37 ILE C N 1
ATOM 1286 C CA . ILE C 1 37 ? 13.821 46.198 20.593 1.00 31.91 37 ILE C CA 1
ATOM 1287 C C . ILE C 1 37 ? 14.248 47.049 21.772 1.00 26.34 37 ILE C C 1
ATOM 1288 O O . ILE C 1 37 ? 15.433 47.023 22.125 1.00 33.17 37 ILE C O 1
ATOM 1293 N N . LEU C 1 38 ? 13.330 47.763 22.416 1.00 27.29 38 LEU C N 1
ATOM 1294 C CA . LEU C 1 38 ? 13.734 48.612 23.516 1.00 31.31 38 LEU C CA 1
ATOM 1295 C C . LEU C 1 38 ? 13.974 47.751 24.772 1.00 36.29 38 LEU C C 1
ATOM 1296 O O . LEU C 1 38 ? 13.030 47.125 25.269 1.00 31.55 38 LEU C O 1
ATOM 1301 N N . ARG C 1 39 ? 15.204 47.749 25.272 1.00 29.64 39 ARG C N 1
ATOM 1302 C CA . ARG C 1 39 ? 15.495 46.972 26.493 1.00 29.97 39 ARG C CA 1
ATOM 1303 C C . ARG C 1 39 ? 15.525 47.830 27.734 1.00 39.43 39 ARG C C 1
ATOM 1304 O O . ARG C 1 39 ? 15.139 47.378 28.845 1.00 34.16 39 ARG C O 1
ATOM 1312 N N . SER C 1 40 ? 16.009 49.073 27.598 1.00 27.17 40 SER C N 1
ATOM 1313 C CA . SER C 1 40 ? 16.019 49.967 28.723 1.00 30.66 40 SER C CA 1
ATOM 1314 C C . SER C 1 40 ? 16.118 51.430 28.266 1.00 32.17 40 SER C C 1
ATOM 1315 O O . SER C 1 40 ? 16.438 51.737 27.079 1.00 31.55 40 SER C O 1
ATOM 1318 N N . PHE C 1 41 ? 15.829 52.308 29.214 1.00 32.59 41 PHE C N 1
ATOM 1319 C CA . PHE C 1 41 ? 15.873 53.747 28.975 1.00 32.15 41 PHE C CA 1
ATOM 1320 C C . PHE C 1 41 ? 16.019 54.493 30.278 1.00 39.91 41 PHE C C 1
ATOM 1321 O O . PHE C 1 41 ? 15.824 53.903 31.357 1.00 31.84 41 PHE C O 1
ATOM 1329 N N . ASP C 1 42 ? 16.410 55.776 30.200 1.00 34.57 42 ASP C N 1
ATOM 1330 C CA . ASP C 1 42 ? 16.551 56.598 31.402 1.00 43.06 42 ASP C CA 1
ATOM 1331 C C . ASP C 1 42 ? 15.890 57.939 31.236 1.00 45.91 42 ASP C C 1
ATOM 1332 O O . ASP C 1 42 ? 15.184 58.182 30.239 1.00 37.12 42 ASP C O 1
ATOM 1337 N N . GLN C 1 43 ? 16.113 58.798 32.229 1.00 49.59 43 GLN C N 1
ATOM 1338 C CA . GLN C 1 43 ? 15.511 60.134 32.271 1.00 48.36 43 GLN C CA 1
ATOM 1339 C C . GLN C 1 43 ? 16.120 61.103 31.267 1.00 45.12 43 GLN C C 1
ATOM 1340 O O . GLN C 1 43 ? 15.630 62.212 31.120 1.00 43.69 43 GLN C O 1
ATOM 1346 N N . HIS C 1 44 ? 17.193 60.704 30.605 1.00 45.61 44 HIS C N 1
ATOM 1347 C CA . HIS C 1 44 ? 17.837 61.568 29.614 1.00 42.60 44 HIS C CA 1
ATOM 1348 C C . HIS C 1 44 ? 17.432 61.107 28.224 1.00 40.72 44 HIS C C 1
ATOM 1349 O O . HIS C 1 44 ? 17.884 61.623 27.194 1.00 40.49 44 HIS C O 1
ATOM 1351 N N . VAL C 1 45 ? 16.574 60.100 28.205 1.00 38.17 45 VAL C N 1
ATOM 1352 C CA . VAL C 1 45 ? 16.054 59.505 27.000 1.00 34.34 45 VAL C CA 1
ATOM 1353 C C . VAL C 1 45 ? 17.132 58.661 26.246 1.00 31.00 45 VAL C C 1
ATOM 1354 O O . VAL C 1 45 ? 17.033 58.397 25.051 1.00 32.01 45 VAL C O 1
ATOM 1358 N N . ASN C 1 46 ? 18.187 58.288 26.951 1.00 26.22 46 ASN C N 1
ATOM 1359 C CA . ASN C 1 46 ? 19.168 57.373 26.372 1.00 28.23 46 ASN C CA 1
ATOM 1360 C C . ASN C 1 46 ? 18.407 56.034 26.222 1.00 30.31 46 ASN C C 1
ATOM 1361 O O . ASN C 1 46 ? 17.520 55.736 27.009 1.00 28.16 46 ASN C O 1
ATOM 1366 N N . LEU C 1 47 ? 18.737 55.265 25.190 1.00 28.36 47 LEU C N 1
ATOM 1367 C CA . LEU C 1 47 ? 18.072 54.020 24.937 1.00 29.37 47 LEU C CA 1
ATOM 1368 C C . LEU C 1 47 ? 19.075 52.888 24.777 1.00 32.84 47 LEU C C 1
ATOM 1369 O O . LEU C 1 47 ? 20.220 53.073 24.296 1.00 29.52 47 LEU C O 1
ATOM 1374 N N . LEU C 1 48 ? 18.636 51.712 25.200 1.00 27.67 48 LEU C N 1
ATOM 1375 C CA . LEU C 1 48 ? 19.424 50.503 24.946 1.00 26.20 48 LEU C CA 1
ATOM 1376 C C . LEU C 1 48 ? 18.506 49.694 24.040 1.00 26.66 48 LEU C C 1
ATOM 1377 O O . LEU C 1 48 ? 17.341 49.378 24.422 1.00 29.13 48 LEU C O 1
ATOM 1382 N N . LEU C 1 49 ? 18.966 49.419 22.835 1.00 25.13 49 LEU C N 1
ATOM 1383 C CA . LEU C 1 49 ? 18.199 48.628 21.884 1.00 26.97 49 LEU C CA 1
ATOM 1384 C C . LEU C 1 49 ? 18.925 47.308 21.593 1.00 29.64 49 LEU C C 1
ATOM 1385 O O . LEU C 1 49 ? 20.163 47.267 21.551 1.00 29.52 49 LEU C O 1
ATOM 1390 N N . GLU C 1 50 ? 18.157 46.232 21.393 1.00 26.19 50 GLU C N 1
ATOM 1391 C CA . GLU C 1 50 ? 18.751 44.969 20.975 1.00 28.30 50 GLU C CA 1
ATOM 1392 C C . GLU C 1 50 ? 18.172 44.633 19.609 1.00 31.56 50 GLU C C 1
ATOM 1393 O O . GLU C 1 50 ? 17.107 45.137 19.236 1.00 32.81 50 GLU C O 1
ATOM 1399 N N . ASP C 1 51 ? 18.907 43.822 18.843 1.00 27.01 51 ASP C N 1
ATOM 1400 C CA . ASP C 1 51 ? 18.517 43.446 17.480 1.00 36.13 51 ASP C CA 1
ATOM 1401 C C . ASP C 1 51 ? 18.203 44.723 16.688 1.00 35.75 51 ASP C C 1
ATOM 1402 O O . ASP C 1 51 ? 17.261 44.760 15.891 1.00 34.73 51 ASP C O 1
ATOM 1407 N N . ALA C 1 52 ? 18.994 45.765 16.940 1.00 32.90 52 ALA C N 1
ATOM 1408 C CA . ALA C 1 52 ? 18.824 47.068 16.297 1.00 32.51 52 ALA C CA 1
ATOM 1409 C C . ALA C 1 52 ? 19.294 47.060 14.855 1.00 31.19 52 ALA C C 1
ATOM 1410 O O . ALA C 1 52 ? 20.106 46.251 14.435 1.00 34.28 52 ALA C O 1
ATOM 1412 N N . GLU C 1 53 ? 18.769 47.984 14.082 1.00 30.83 53 GLU C N 1
ATOM 1413 C CA . GLU C 1 53 ? 19.168 48.077 12.699 1.00 34.16 53 GLU C CA 1
ATOM 1414 C C . GLU C 1 53 ? 19.021 49.507 12.229 1.00 27.21 53 GLU C C 1
ATOM 1415 O O . GLU C 1 53 ? 18.131 50.239 12.686 1.00 30.43 53 GLU C O 1
ATOM 1421 N N . GLU C 1 54 ? 19.878 49.881 11.292 1.00 28.55 54 GLU C N 1
ATOM 1422 C CA . GLU C 1 54 ? 19.780 51.201 10.688 1.00 30.06 54 GLU C CA 1
ATOM 1423 C C . GLU C 1 54 ? 19.074 51.134 9.328 1.00 33.01 54 GLU C C 1
ATOM 1424 O O . GLU C 1 54 ? 19.242 50.155 8.635 1.00 37.08 54 GLU C O 1
ATOM 1430 N N . ILE C 1 55 ? 18.300 52.170 8.958 1.00 30.89 55 ILE C N 1
ATOM 1431 C CA . ILE C 1 55 ? 17.656 52.250 7.623 1.00 29.78 55 ILE C CA 1
ATOM 1432 C C . ILE C 1 55 ? 18.400 53.374 6.924 1.00 34.82 55 ILE C C 1
ATOM 1433 O O . ILE C 1 55 ? 18.361 54.524 7.363 1.00 31.41 55 ILE C O 1
ATOM 1438 N N . ILE C 1 56 ? 19.112 53.060 5.846 1.00 32.36 56 ILE C N 1
ATOM 1439 C CA . ILE C 1 56 ? 19.909 54.092 5.188 1.00 39.12 56 ILE C CA 1
ATOM 1440 C C . ILE C 1 56 ? 19.678 54.015 3.709 1.00 39.94 56 ILE C C 1
ATOM 1441 O O . ILE C 1 56 ? 20.042 53.012 3.095 1.00 40.88 56 ILE C O 1
ATOM 1446 N N . ASP C 1 57 ? 19.133 55.088 3.144 1.00 34.78 57 ASP C N 1
ATOM 1447 C CA . ASP C 1 57 ? 18.806 55.105 1.735 1.00 46.48 57 ASP C CA 1
ATOM 1448 C C . ASP C 1 57 ? 17.881 53.920 1.460 1.00 47.87 57 ASP C C 1
ATOM 1449 O O . ASP C 1 57 ? 18.010 53.274 0.427 1.00 57.45 57 ASP C O 1
ATOM 1454 N N . GLY C 1 58 ? 16.968 53.636 2.389 1.00 49.12 58 GLY C N 1
ATOM 1455 C CA . GLY C 1 58 ? 16.017 52.534 2.226 1.00 42.44 58 GLY C CA 1
ATOM 1456 C C . GLY C 1 58 ? 16.552 51.126 2.385 1.00 48.38 58 GLY C C 1
ATOM 1457 O O . GLY C 1 58 ? 15.793 50.163 2.248 1.00 53.61 58 GLY C O 1
ATOM 1458 N N . ASN C 1 59 ? 17.853 51.004 2.646 1.00 46.71 59 ASN C N 1
ATOM 1459 C CA . ASN C 1 59 ? 18.513 49.712 2.859 1.00 46.41 59 ASN C CA 1
ATOM 1460 C C . ASN C 1 59 ? 18.676 49.526 4.367 1.00 52.98 59 ASN C C 1
ATOM 1461 O O . ASN C 1 59 ? 18.893 50.489 5.117 1.00 40.66 59 ASN C O 1
ATOM 1466 N N . VAL C 1 60 ? 18.594 48.285 4.812 1.00 49.63 6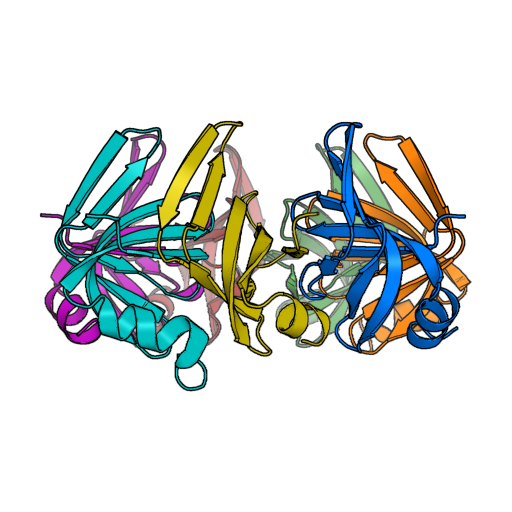0 VAL C N 1
ATOM 1467 C CA . VAL C 1 60 ? 18.691 48.002 6.229 1.00 46.70 60 VAL C CA 1
ATOM 1468 C C . VAL C 1 60 ? 20.007 47.363 6.591 1.00 45.78 60 VAL C C 1
ATOM 1469 O O . VAL C 1 60 ? 20.476 46.429 5.932 1.00 42.42 60 VAL C O 1
ATOM 1473 N N . TYR C 1 61 ? 20.616 47.877 7.655 1.00 37.98 61 TYR C N 1
ATOM 1474 C CA . TYR C 1 61 ? 21.893 47.373 8.109 1.00 33.17 61 TYR C CA 1
ATOM 1475 C C . TYR C 1 61 ? 21.694 46.874 9.532 1.00 38.45 61 TYR C C 1
ATOM 1476 O O . TYR C 1 61 ? 21.449 47.687 10.436 1.00 32.68 61 TYR C O 1
ATOM 1485 N N . LYS C 1 62 ? 21.800 45.555 9.748 1.00 34.94 62 LYS C N 1
ATOM 1486 C CA . LYS C 1 62 ? 21.623 44.964 11.085 1.00 36.82 62 LYS C CA 1
ATOM 1487 C C . LYS C 1 62 ? 22.808 45.315 11.974 1.00 33.61 62 LYS C C 1
ATOM 1488 O O . LYS C 1 62 ? 23.954 45.128 11.570 1.00 36.24 62 LYS C O 1
ATOM 1490 N N . ARG C 1 63 ? 22.542 45.791 13.192 1.00 29.56 63 ARG C N 1
ATOM 1491 C CA . ARG C 1 63 ? 23.628 46.183 14.074 1.00 31.56 63 ARG C CA 1
ATOM 1492 C C . ARG C 1 63 ? 23.735 45.422 15.378 1.00 31.26 63 ARG C C 1
ATOM 1493 O O . ARG C 1 63 ? 24.837 45.319 15.936 1.00 34.56 63 ARG C O 1
ATOM 1501 N N . GLY C 1 64 ? 22.603 44.958 15.863 1.00 35.02 64 GLY C N 1
ATOM 1502 C CA . GLY C 1 64 ? 22.598 44.228 17.119 1.00 39.54 64 GLY C CA 1
ATOM 1503 C C . GLY C 1 64 ? 22.273 45.102 18.323 1.00 29.43 64 GLY C C 1
ATOM 1504 O O . GLY C 1 64 ? 21.224 45.783 18.373 1.00 33.89 64 GLY C O 1
ATOM 1505 N N . THR C 1 65 ? 23.192 45.123 19.277 1.00 27.93 65 THR C N 1
ATOM 1506 C CA . THR C 1 65 ? 22.984 45.896 20.480 1.00 28.38 65 THR C CA 1
ATOM 1507 C C . THR C 1 65 ? 23.425 47.327 20.198 1.00 28.39 65 THR C C 1
ATOM 1508 O O . THR C 1 65 ? 24.463 47.557 19.613 1.00 29.16 65 THR C O 1
ATOM 1512 N N . MET C 1 66 ? 22.627 48.300 20.634 1.00 27.89 66 MET C N 1
ATOM 1513 C CA . MET C 1 66 ? 23.046 49.663 20.306 1.00 25.78 66 MET C CA 1
ATOM 1514 C C . MET C 1 66 ? 22.596 50.516 21.454 1.00 21.50 66 MET C C 1
ATOM 1515 O O . MET C 1 66 ? 21.445 50.432 21.850 1.00 24.65 66 MET C O 1
ATOM 1520 N N . VAL C 1 67 ? 23.471 51.375 21.941 1.00 22.30 67 VAL C N 1
ATOM 1521 C CA . VAL C 1 67 ? 23.026 52.326 22.952 1.00 23.50 67 VAL C CA 1
ATOM 1522 C C . VAL C 1 67 ? 23.019 53.674 22.182 1.00 24.70 67 VAL C C 1
ATOM 1523 O O . VAL C 1 67 ? 23.953 53.989 21.436 1.00 24.75 67 VAL C O 1
ATOM 1527 N N . VAL C 1 68 ? 21.953 54.412 22.406 1.00 26.43 68 VAL C N 1
ATOM 1528 C CA . VAL C 1 68 ? 21.636 55.667 21.724 1.00 28.49 68 VAL C CA 1
ATOM 1529 C C . VAL C 1 68 ? 21.546 56.809 22.744 1.00 22.16 68 VAL C C 1
ATOM 1530 O O . VAL C 1 68 ? 20.819 56.744 23.765 1.00 25.71 68 VAL C O 1
ATOM 1534 N N . ARG C 1 69 ? 22.243 57.909 22.450 1.00 27.00 69 ARG C N 1
ATOM 1535 C CA . ARG C 1 69 ? 22.193 59.055 23.330 1.00 25.82 69 ARG C CA 1
ATOM 1536 C C . ARG C 1 69 ? 20.899 59.845 23.130 1.00 26.24 69 ARG C C 1
ATOM 1537 O O . ARG C 1 69 ? 20.549 60.207 21.989 1.00 26.36 69 ARG C O 1
ATOM 1545 N N . GLY C 1 70 ? 20.248 60.195 24.254 1.00 25.68 70 GLY C N 1
ATOM 1546 C CA . GLY C 1 70 ? 18.981 60.897 24.200 1.00 31.06 70 GLY C CA 1
ATOM 1547 C C . GLY C 1 70 ? 19.108 62.288 23.621 1.00 26.42 70 GLY C C 1
ATOM 1548 O O . GLY C 1 70 ? 18.167 62.795 23.047 1.00 28.68 70 GLY C O 1
ATOM 1549 N N . GLU C 1 71 ? 20.260 62.909 23.828 1.00 29.2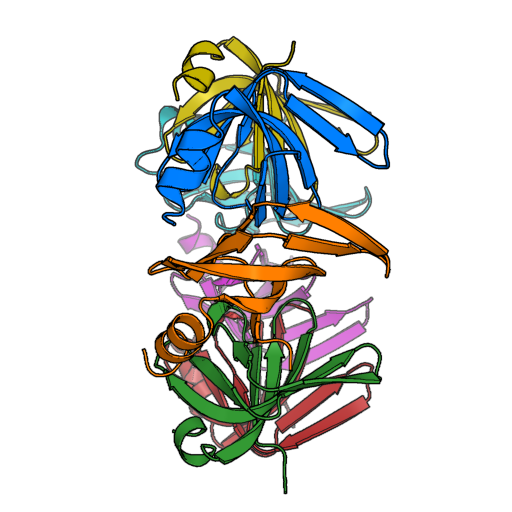0 71 GLU C N 1
ATOM 1550 C CA . GLU C 1 71 ? 20.481 64.277 23.330 1.00 32.63 71 GLU C CA 1
ATOM 1551 C C . GLU C 1 71 ? 20.195 64.516 21.877 1.00 29.86 71 GLU C C 1
ATOM 1552 O O . GLU C 1 71 ? 19.960 65.664 21.502 1.00 34.72 71 GLU C O 1
ATOM 1558 N N . ASN C 1 72 ? 20.239 63.477 21.036 1.00 25.89 72 ASN C N 1
ATOM 1559 C CA . ASN C 1 72 ? 20.022 63.656 19.605 1.00 22.92 72 ASN C CA 1
ATOM 1560 C C . ASN C 1 72 ? 18.697 63.034 19.120 1.00 29.57 72 ASN C C 1
ATOM 1561 O O . ASN C 1 72 ? 18.383 63.011 17.946 1.00 26.93 72 ASN C O 1
ATOM 1566 N N . VAL C 1 73 ? 17.910 62.540 20.058 1.00 26.22 73 VAL C N 1
ATOM 1567 C CA . VAL C 1 73 ? 16.651 61.936 19.699 1.00 21.30 73 VAL C CA 1
ATOM 1568 C C . VAL C 1 73 ? 15.560 62.937 19.323 1.00 24.63 73 VAL C C 1
ATOM 1569 O O . VAL C 1 73 ? 15.270 63.876 20.075 1.00 30.65 73 VAL C O 1
ATOM 1573 N N . LEU C 1 74 ? 14.965 62.681 18.163 1.00 25.80 74 LEU C N 1
ATOM 1574 C CA . LEU C 1 74 ? 13.845 63.473 17.639 1.00 28.37 74 LEU C CA 1
ATOM 1575 C C . LEU C 1 74 ? 12.544 62.884 18.181 1.00 28.72 74 LEU C C 1
ATOM 1576 O O . LEU C 1 74 ? 11.743 63.588 18.784 1.00 27.65 74 LEU C O 1
ATOM 1581 N N . PHE C 1 75 ? 12.321 61.604 17.910 1.00 28.13 75 PHE C N 1
ATOM 1582 C CA . PHE C 1 75 ? 11.121 60.922 18.433 1.00 29.52 75 PHE C CA 1
ATOM 1583 C C . PHE C 1 75 ? 11.325 59.444 18.585 1.00 28.09 75 PHE C C 1
ATOM 1584 O O . PHE C 1 75 ? 12.245 58.845 18.012 1.00 26.93 75 PHE C O 1
ATOM 1592 N N . ILE C 1 76 ? 10.451 58.835 19.377 1.00 28.00 76 ILE C N 1
ATOM 1593 C CA . ILE C 1 76 ? 10.516 57.394 19.520 1.00 27.94 76 ILE C CA 1
ATOM 1594 C C . ILE C 1 76 ? 9.053 56.979 19.312 1.00 31.52 76 ILE C C 1
ATOM 1595 O O . ILE C 1 76 ? 8.131 57.577 19.906 1.00 30.99 76 ILE C O 1
ATOM 1600 N N . SER C 1 77 ? 8.883 55.961 18.480 1.00 31.38 77 SER C N 1
ATOM 1601 C CA . SER C 1 77 ? 7.573 55.461 18.136 1.00 37.12 77 SER C CA 1
ATOM 1602 C C . SER C 1 77 ? 7.508 53.931 18.150 1.00 30.70 77 SER C C 1
ATOM 1603 O O . SER C 1 77 ? 8.165 53.257 17.361 1.00 32.44 77 SER C O 1
ATOM 1606 N N . PRO C 1 78 ? 6.699 53.347 19.062 1.00 38.69 78 PRO C N 1
ATOM 1607 C CA . PRO C 1 78 ? 6.609 51.876 19.087 1.00 36.47 78 PRO C CA 1
ATOM 1608 C C . PRO C 1 78 ? 6.081 51.490 17.716 1.00 40.89 78 PRO C C 1
ATOM 1609 O O . PRO C 1 78 ? 5.133 52.105 17.234 1.00 34.56 78 PRO C O 1
ATOM 1613 N N . VAL C 1 79 ? 6.662 50.470 17.090 1.00 38.80 79 VAL C N 1
ATOM 1614 C CA . VAL C 1 79 ? 6.217 50.072 15.752 1.00 41.08 79 VAL C CA 1
ATOM 1615 C C . VAL C 1 79 ? 4.880 49.322 15.877 1.00 48.07 79 VAL C C 1
ATOM 1616 O O . VAL C 1 79 ? 4.814 48.290 16.549 1.00 39.55 79 VAL C O 1
ATOM 1620 N N . PRO C 1 80 ? 3.816 49.842 15.238 1.00 41.79 80 PRO C N 1
ATOM 1621 C CA . PRO C 1 80 ? 2.490 49.207 15.302 1.00 49.26 80 PRO C CA 1
ATOM 1622 C C . PRO C 1 80 ? 2.577 47.716 14.957 1.00 46.54 80 PRO C C 1
ATOM 1623 O O . PRO C 1 80 ? 3.095 47.354 13.893 1.00 41.61 80 PRO C O 1
ATOM 1627 N N . GLY C 1 81 ? 2.118 46.862 15.877 1.00 47.84 81 GLY C N 1
ATOM 1628 C CA . GLY C 1 81 ? 2.130 45.425 15.639 1.00 51.00 81 GLY C CA 1
ATOM 1629 C C . GLY C 1 81 ? 3.274 44.687 16.303 1.00 54.94 81 GLY C C 1
ATOM 1630 O O . GLY C 1 81 ? 3.497 43.497 15.986 1.00 50.36 81 GLY C O 1
ATOM 1632 N N . PHE D 1 9 ? 2.501 82.751 28.948 1.00 20.00 9 PHE D N 1
ATOM 1633 C CA . PHE D 1 9 ? 1.923 81.587 29.659 1.00 20.00 9 PHE D CA 1
ATOM 1634 C C . PHE D 1 9 ? 0.760 81.017 28.863 1.00 20.00 9 PHE D C 1
ATOM 1635 O O . PHE D 1 9 ? 0.679 79.790 28.671 1.00 20.00 9 PHE D O 1
ATOM 1636 N N . ALA D 1 10 ? -0.132 81.805 28.345 1.00 20.00 10 ALA D N 1
ATOM 1637 C CA . ALA D 1 10 ? -1.054 81.165 27.440 1.00 20.00 10 ALA D CA 1
ATOM 1638 C C . ALA D 1 10 ? -0.147 80.727 26.255 1.00 20.00 10 ALA D C 1
ATOM 1639 O O . ALA D 1 10 ? -0.485 79.856 25.453 1.00 20.00 10 ALA D O 1
ATOM 1640 N N . THR D 1 11 ? 1.059 81.410 26.206 1.00 57.84 11 THR D N 1
ATOM 1641 C CA . THR D 1 11 ? 2.152 81.232 25.262 1.00 53.25 11 THR D CA 1
ATOM 1642 C C . THR D 1 11 ? 2.298 79.772 24.867 1.00 61.92 11 THR D C 1
ATOM 1643 O O . THR D 1 11 ? 1.447 79.298 24.087 1.00 65.93 11 THR D O 1
ATOM 1647 N N . LEU D 1 12 ? 3.271 79.004 25.365 1.00 59.90 12 LEU D N 1
ATOM 1648 C CA . LEU D 1 12 ? 2.959 77.570 25.249 1.00 56.35 12 LEU D CA 1
ATOM 1649 C C . LEU D 1 12 ? 1.810 76.711 25.795 1.00 59.14 12 LEU D C 1
ATOM 1650 O O . LEU D 1 12 ? 0.996 76.164 25.020 1.00 55.99 12 LEU D O 1
ATOM 1655 N N . GLY D 1 13 ? 1.763 76.515 27.114 1.00 56.25 13 GLY D N 1
ATOM 1656 C CA . GLY D 1 13 ? 0.749 75.638 27.670 1.00 46.95 13 GLY D CA 1
ATOM 1657 C C . GLY D 1 13 ? -0.712 75.906 27.400 1.00 39.84 13 GLY D C 1
ATOM 1658 O O . GLY D 1 13 ? -1.520 74.976 27.266 1.00 46.72 13 GLY D O 1
ATOM 1659 N N . ALA D 1 14 ? -1.081 77.172 27.344 1.00 49.03 14 ALA D N 1
ATOM 1660 C CA . ALA D 1 14 ? -2.473 77.487 27.121 1.00 48.26 14 ALA D CA 1
ATOM 1661 C C . ALA D 1 14 ? -3.020 76.742 25.898 1.00 45.89 14 ALA D C 1
ATOM 1662 O O . ALA D 1 14 ? -4.002 76.001 26.008 1.00 45.71 14 ALA D O 1
ATOM 1664 N N . THR D 1 15 ? -2.339 76.889 24.750 1.00 48.75 15 THR D N 1
ATOM 1665 C CA . THR D 1 15 ? -2.779 76.267 23.483 1.00 40.01 15 THR D CA 1
ATOM 1666 C C . THR D 1 15 ? -2.702 74.806 23.537 1.00 36.78 15 THR D C 1
ATOM 1667 O O . THR D 1 15 ? -3.621 74.099 23.086 1.00 44.34 15 THR D O 1
ATOM 1671 N N . LEU D 1 16 ? -1.598 74.332 24.107 1.00 45.56 16 LEU D N 1
ATOM 1672 C CA . LEU D 1 16 ? -1.419 72.910 24.225 1.00 47.74 16 LEU D CA 1
ATOM 1673 C C . LEU D 1 16 ? -2.552 72.382 25.088 1.00 48.65 16 LEU D C 1
ATOM 1674 O O . LEU D 1 16 ? -3.213 71.393 24.715 1.00 51.96 16 LEU D O 1
ATOM 1679 N N . GLN D 1 17 ? -2.785 73.050 26.230 1.00 47.82 17 GLN D N 1
ATOM 1680 C CA . GLN D 1 17 ? -3.884 72.579 27.063 1.00 50.95 17 GLN D CA 1
ATOM 1681 C C . GLN D 1 17 ? -5.153 72.384 26.242 1.00 47.39 17 GLN D C 1
ATOM 1682 O O . GLN D 1 17 ? -5.731 71.323 26.168 1.00 52.16 17 GLN D O 1
ATOM 1688 N N . ASP D 1 18 ? -5.482 73.433 25.509 1.00 47.41 18 ASP D N 1
ATOM 1689 C CA . ASP D 1 18 ? -6.673 73.397 24.688 1.00 49.84 18 ASP D CA 1
ATOM 1690 C C . ASP D 1 18 ? -6.688 72.434 23.512 1.00 51.24 18 ASP D C 1
ATOM 1691 O O . ASP D 1 18 ? -7.758 72.183 22.938 1.00 49.69 18 ASP D O 1
ATOM 1696 N N . SER D 1 19 ? -5.519 71.905 23.121 1.00 50.28 19 SER D N 1
ATOM 1697 C CA . SER D 1 19 ? -5.469 70.997 21.965 1.00 43.86 19 SER D CA 1
ATOM 1698 C C . SER D 1 19 ? -5.442 69.514 22.310 1.00 43.41 19 SER D C 1
ATOM 1699 O O . SER D 1 19 ? -5.498 68.637 21.423 1.00 43.16 19 SER D O 1
ATOM 1702 N N . ILE D 1 20 ? -5.416 69.209 23.606 1.00 49.41 20 ILE D N 1
ATOM 1703 C CA . ILE D 1 20 ? -5.434 67.810 24.031 1.00 46.89 20 ILE D CA 1
ATOM 1704 C C . ILE D 1 20 ? -6.614 67.078 23.410 1.00 45.23 20 ILE D C 1
ATOM 1705 O O . ILE D 1 20 ? -7.744 67.557 23.450 1.00 52.53 20 ILE D O 1
ATOM 1710 N N . GLY D 1 21 ? -6.368 65.905 22.839 1.00 44.87 21 GLY D N 1
ATOM 1711 C CA . GLY D 1 21 ? -7.424 65.140 22.196 1.00 42.70 21 GLY D CA 1
ATOM 1712 C C . GLY D 1 21 ? -7.747 65.540 20.762 1.00 48.25 21 GLY D C 1
ATOM 1713 O O . GLY D 1 21 ? -8.604 64.930 20.119 1.00 45.49 21 GLY D O 1
ATOM 1714 N N . LYS D 1 22 ? -7.036 66.554 20.270 1.00 41.94 22 LYS D N 1
ATOM 1715 C CA . LYS D 1 22 ? -7.181 67.075 18.915 1.00 45.63 22 LYS D CA 1
ATOM 1716 C C . LYS D 1 22 ? -5.911 66.840 18.079 1.00 46.51 22 LYS D C 1
ATOM 1717 O O . LYS D 1 22 ? -4.808 66.685 18.640 1.00 39.54 22 LYS D O 1
ATOM 1723 N N . GLN D 1 23 ? -6.058 66.845 16.753 1.00 46.26 23 GLN D N 1
ATOM 1724 C CA . GLN D 1 23 ? -4.896 66.677 15.875 1.00 49.72 23 GLN D CA 1
ATOM 1725 C C . GLN D 1 23 ? -4.051 67.942 15.834 1.00 44.65 23 GLN D C 1
ATOM 1726 O O . GLN D 1 23 ? -4.543 69.082 15.777 1.00 44.63 23 GLN D O 1
ATOM 1732 N N . VAL D 1 24 ? -2.741 67.753 15.867 1.00 44.68 24 VAL D N 1
ATOM 1733 C CA . VAL D 1 24 ? -1.861 68.902 15.860 1.00 37.54 24 VAL D CA 1
ATOM 1734 C C . VAL D 1 24 ? -0.738 68.712 14.813 1.00 33.15 24 VAL D C 1
ATOM 1735 O O . VAL D 1 24 ? -0.453 67.589 14.403 1.00 31.44 24 VAL D O 1
ATOM 1739 N N . LEU D 1 25 ? -0.164 69.823 14.365 1.00 29.51 25 LEU D N 1
ATOM 1740 C CA . LEU D 1 25 ? 0.941 69.787 13.382 1.00 35.10 25 LEU D CA 1
ATOM 1741 C C . LEU D 1 25 ? 2.184 70.213 14.135 1.00 24.55 25 LEU D C 1
ATOM 1742 O O . LEU D 1 25 ? 2.211 71.283 14.794 1.00 29.32 25 LEU D O 1
ATOM 1747 N N . VAL D 1 26 ? 3.229 69.400 14.036 1.00 32.24 26 VAL D N 1
ATOM 1748 C CA . VAL D 1 26 ? 4.470 69.752 14.708 1.00 25.44 26 VAL D CA 1
ATOM 1749 C C . VAL D 1 26 ? 5.641 69.669 13.700 1.00 25.52 26 VAL D C 1
ATOM 1750 O O . VAL D 1 26 ? 5.759 68.689 12.965 1.00 29.86 26 VAL D O 1
ATOM 1754 N N . LYS D 1 27 ? 6.459 70.698 13.651 1.00 28.77 27 LYS D N 1
ATOM 1755 C CA . LYS D 1 27 ? 7.658 70.605 12.821 1.00 30.16 27 LYS D CA 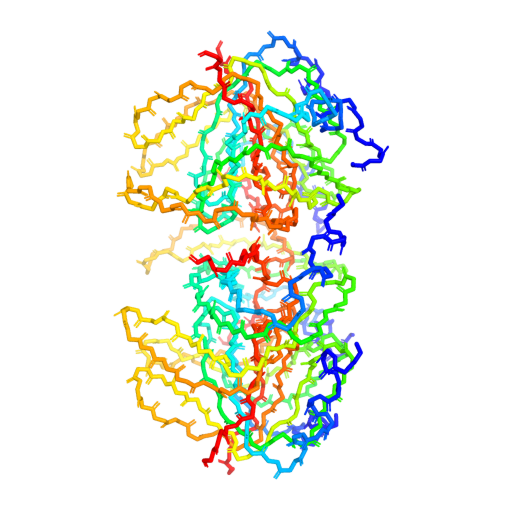1
ATOM 1756 C C . LYS D 1 27 ? 8.851 70.619 13.745 1.00 27.38 27 LYS D C 1
ATOM 1757 O O . LYS D 1 27 ? 8.864 71.320 14.765 1.00 28.72 27 LYS D O 1
ATOM 1763 N N . LEU D 1 28 ? 9.858 69.821 13.378 1.00 25.82 28 LEU D N 1
ATOM 1764 C CA . LEU D 1 28 ? 11.085 69.709 14.170 1.00 25.25 28 LEU D CA 1
ATOM 1765 C C . LEU D 1 28 ? 12.308 70.161 13.385 1.00 24.23 28 LEU D C 1
ATOM 1766 O O . LEU D 1 28 ? 12.261 70.281 12.169 1.00 25.78 28 LEU D O 1
ATOM 1771 N N . ARG D 1 29 ? 13.412 70.360 14.102 1.00 28.10 29 ARG D N 1
ATOM 1772 C CA . ARG D 1 29 ? 14.714 70.655 13.490 1.00 30.55 29 ARG D CA 1
ATOM 1773 C C . ARG D 1 29 ? 14.934 69.560 12.410 1.00 28.26 29 ARG D C 1
ATOM 1774 O O . ARG D 1 29 ? 14.357 68.452 12.503 1.00 28.18 29 ARG D O 1
ATOM 1782 N N . ASP D 1 30 ? 15.797 69.862 11.443 1.00 26.18 30 ASP D N 1
ATOM 1783 C CA . ASP D 1 30 ? 16.154 68.932 10.355 1.00 36.31 30 ASP D CA 1
ATOM 1784 C C . ASP D 1 30 ? 14.991 68.618 9.420 1.00 31.59 30 ASP D C 1
ATOM 1785 O O . ASP D 1 30 ? 14.915 67.539 8.875 1.00 28.93 30 ASP D O 1
ATOM 1790 N N . SER D 1 31 ? 14.081 69.572 9.263 1.00 26.65 31 SER D N 1
ATOM 1791 C CA . SER D 1 31 ? 12.950 69.429 8.322 1.00 30.61 31 SER D CA 1
ATOM 1792 C C . SER D 1 31 ? 11.967 68.274 8.538 1.00 34.85 31 SER D C 1
ATOM 1793 O O . SER D 1 31 ? 11.462 67.700 7.573 1.00 35.33 31 SER D O 1
ATOM 1796 N N . HIS D 1 32 ? 11.678 67.935 9.789 1.00 24.69 32 HIS D N 1
ATOM 1797 C CA . HIS D 1 32 ? 10.707 66.884 10.034 1.00 21.91 32 HIS D CA 1
ATOM 1798 C C . HIS D 1 32 ? 9.344 67.517 10.245 1.00 20.18 32 HIS D C 1
ATOM 1799 O O . HIS D 1 32 ? 9.235 68.545 10.940 1.00 27.28 32 HIS D O 1
ATOM 1806 N N . GLU D 1 33 ? 8.339 66.878 9.671 1.00 25.46 33 GLU D N 1
ATOM 1807 C CA . GLU D 1 33 ? 6.931 67.298 9.737 1.00 29.99 33 GLU D CA 1
ATOM 1808 C C . GLU D 1 33 ? 6.080 66.137 10.218 1.00 24.99 33 GLU D C 1
ATOM 1809 O O . GLU D 1 33 ? 6.024 65.124 9.576 1.00 31.02 33 GLU D O 1
ATOM 1815 N N . ILE D 1 34 ? 5.455 66.305 11.381 1.00 28.21 34 ILE D N 1
ATOM 1816 C CA . ILE D 1 34 ? 4.609 65.258 11.947 1.00 26.36 34 ILE D CA 1
ATOM 1817 C C . ILE D 1 34 ? 3.206 65.795 12.316 1.00 25.07 34 ILE D C 1
ATOM 1818 O O . ILE D 1 34 ? 3.032 66.952 12.707 1.00 31.50 34 ILE D O 1
ATOM 1823 N N . ARG D 1 35 ? 2.221 64.919 12.242 1.00 33.78 35 ARG D N 1
ATOM 1824 C CA . ARG D 1 35 ? 0.873 65.297 12.656 1.00 38.44 35 ARG D CA 1
ATOM 1825 C C . ARG D 1 35 ? 0.389 64.212 13.587 1.00 30.95 35 ARG D C 1
ATOM 1826 O O . ARG D 1 35 ? 0.751 63.034 13.394 1.00 36.12 35 ARG D O 1
ATOM 1834 N N . GLY D 1 36 ? -0.400 64.594 14.587 1.00 34.04 36 GLY D N 1
ATOM 1835 C CA . GLY D 1 36 ? -0.943 63.565 15.466 1.00 37.32 36 GLY D CA 1
ATOM 1836 C C . GLY D 1 36 ? -1.846 64.129 16.535 1.00 40.18 36 GLY D C 1
ATOM 1837 O O . GLY D 1 36 ? -1.855 65.357 16.810 1.00 31.13 36 GLY D O 1
ATOM 1838 N N . ILE D 1 37 ? -2.584 63.234 17.175 1.00 35.40 37 ILE D N 1
ATOM 1839 C CA . ILE D 1 37 ? -3.465 63.666 18.257 1.00 37.31 37 ILE D CA 1
ATOM 1840 C C . ILE D 1 37 ? -2.645 63.920 19.519 1.00 37.20 37 ILE D C 1
ATOM 1841 O O . ILE D 1 37 ? -1.969 63.004 19.995 1.00 41.01 37 ILE D O 1
ATOM 1846 N N . LEU D 1 38 ? -2.705 65.137 20.070 1.00 32.33 38 LEU D N 1
ATOM 1847 C CA . LEU D 1 38 ? -1.967 65.450 21.264 1.00 40.36 38 LEU D CA 1
ATOM 1848 C C . LEU D 1 38 ? -2.636 64.805 22.482 1.00 50.71 38 LEU D C 1
ATOM 1849 O O . LEU D 1 38 ? -3.784 65.131 22.804 1.00 46.08 38 LEU D O 1
ATOM 1854 N N . ARG D 1 39 ? -1.925 63.873 23.125 1.00 45.45 39 ARG D N 1
ATOM 1855 C CA . ARG D 1 39 ? -2.444 63.212 24.327 1.00 47.37 39 ARG D CA 1
ATOM 1856 C C . ARG D 1 39 ? -1.871 63.856 25.603 1.00 50.95 39 ARG D C 1
ATOM 1857 O O . ARG D 1 39 ? -2.550 63.889 26.636 1.00 51.78 39 ARG D O 1
ATOM 1865 N N . SER D 1 40 ? -0.627 64.352 25.562 1.00 42.19 40 SER D N 1
ATOM 1866 C CA . SER D 1 40 ? -0.065 65.069 26.701 1.00 44.11 40 SER D CA 1
ATOM 1867 C C . SER D 1 40 ? 1.202 65.800 26.317 1.00 45.22 40 SER D C 1
ATOM 1868 O O . SER D 1 40 ? 1.744 65.592 25.221 1.00 43.64 40 SER D O 1
ATOM 1871 N N . PHE D 1 41 ? 1.643 66.700 27.187 1.00 47.95 41 PHE D N 1
ATOM 1872 C CA . PHE D 1 41 ? 2.860 67.484 26.970 1.00 47.07 41 PHE D CA 1
ATOM 1873 C C . PHE D 1 41 ? 3.337 67.969 28.327 1.00 47.38 41 PHE D C 1
ATOM 1874 O O . PHE D 1 41 ? 2.598 67.885 29.315 1.00 45.12 41 PHE D O 1
ATOM 1882 N N . ASP D 1 42 ? 4.548 68.508 28.384 1.00 46.53 42 ASP D N 1
ATOM 1883 C CA . ASP D 1 42 ? 5.062 68.989 29.656 1.00 45.57 42 ASP D CA 1
ATOM 1884 C C . ASP D 1 42 ? 5.712 70.322 29.465 1.00 44.53 42 ASP D C 1
ATOM 1885 O O . ASP D 1 42 ? 5.653 70.895 28.382 1.00 46.33 42 ASP D O 1
ATOM 1890 N N . GLN D 1 43 ? 6.354 70.814 30.517 1.00 44.71 43 GLN D N 1
ATOM 1891 C CA . GLN D 1 43 ? 6.967 72.122 30.472 1.00 50.16 43 GLN D CA 1
ATOM 1892 C C . GLN D 1 43 ? 8.191 72.267 29.579 1.00 53.54 43 GLN D C 1
ATOM 1893 O O . GLN D 1 43 ? 8.660 73.379 29.339 1.00 52.70 43 GLN D O 1
ATOM 1899 N N . HIS D 1 44 ? 8.712 71.150 29.087 1.00 50.72 44 HIS D N 1
ATOM 1900 C CA . HIS D 1 44 ? 9.862 71.209 28.189 1.00 51.00 44 HIS D CA 1
ATOM 1901 C C . HIS D 1 44 ? 9.360 71.067 26.747 1.00 50.21 44 HIS D C 1
ATOM 1902 O O . HIS D 1 44 ? 10.162 71.007 25.796 1.00 42.90 44 HIS D O 1
ATOM 1909 N N . VAL D 1 45 ? 8.036 70.979 26.608 1.00 46.28 45 VAL D N 1
ATOM 1910 C CA . VAL D 1 45 ? 7.355 70.811 25.317 1.00 41.37 45 VAL D CA 1
ATOM 1911 C C . VAL D 1 45 ? 7.590 69.391 24.767 1.00 43.15 45 VAL D C 1
ATOM 1912 O O . VAL D 1 45 ? 7.512 69.144 23.564 1.00 35.36 45 VAL D O 1
ATOM 1916 N N . ASN D 1 46 ? 7.909 68.445 25.644 1.00 33.10 46 ASN D N 1
ATOM 1917 C CA . ASN D 1 46 ? 7.996 67.078 25.182 1.00 35.54 46 ASN D CA 1
ATOM 1918 C C . ASN D 1 46 ? 6.523 66.784 24.926 1.00 35.95 46 ASN D C 1
ATOM 1919 O O . ASN D 1 46 ? 5.658 67.334 25.613 1.00 38.23 46 ASN D O 1
ATOM 1924 N N . LEU D 1 47 ? 6.239 65.915 23.975 1.00 36.30 47 LEU D N 1
ATOM 1925 C CA . LEU D 1 47 ? 4.877 65.589 23.608 1.00 34.90 47 LEU D CA 1
ATOM 1926 C C . LEU D 1 47 ? 4.636 64.123 23.486 1.00 36.88 47 LEU D C 1
ATOM 1927 O O . LEU D 1 47 ? 5.540 63.368 23.149 1.00 39.21 47 LEU D O 1
ATOM 1932 N N . LEU D 1 48 ? 3.378 63.742 23.726 1.00 31.28 48 LEU D N 1
ATOM 1933 C CA . LEU D 1 48 ? 2.880 62.417 23.527 1.00 32.96 48 LEU D CA 1
ATOM 1934 C C . LEU D 1 48 ? 1.813 62.564 22.445 1.00 37.95 48 LEU D C 1
ATOM 1935 O O . LEU D 1 48 ? 0.847 63.348 22.605 1.00 41.13 48 LEU D O 1
ATOM 1940 N N . LEU D 1 49 ? 1.950 61.817 21.361 1.00 36.13 49 LEU D N 1
ATOM 1941 C CA . LEU D 1 49 ? 0.951 61.914 20.290 1.00 37.62 49 LEU D CA 1
ATOM 1942 C C . LEU D 1 49 ? 0.500 60.519 19.956 1.00 44.73 49 LEU D C 1
ATOM 1943 O O . LEU D 1 49 ? 1.296 59.566 20.033 1.00 40.88 49 LEU D O 1
ATOM 1948 N N . GLU D 1 50 ? -0.794 60.366 19.617 1.00 40.67 50 GLU D N 1
ATOM 1949 C CA . GLU D 1 50 ? -1.346 59.113 19.211 1.00 36.22 50 GLU D CA 1
ATOM 1950 C C . GLU D 1 50 ? -1.788 59.140 17.763 1.00 39.40 50 GLU D C 1
ATOM 1951 O O . GLU D 1 50 ? -2.090 60.205 17.222 1.00 43.39 50 GLU D O 1
ATOM 1956 N N . ASP D 1 51 ? -1.832 58.000 17.072 1.00 41.79 51 ASP D N 1
ATOM 1957 C CA . ASP D 1 51 ? -2.237 58.001 15.681 1.00 39.00 51 ASP D CA 1
ATOM 1958 C C . ASP D 1 51 ? -1.369 58.994 14.933 1.00 45.53 51 ASP D C 1
ATOM 1959 O O . ASP D 1 51 ? -1.832 59.664 14.030 1.00 39.31 51 ASP D O 1
ATOM 1964 N N . ALA D 1 52 ? -0.108 59.099 15.321 1.00 45.50 52 ALA D N 1
ATOM 1965 C CA . ALA D 1 52 ? 0.793 60.051 14.668 1.00 38.60 52 ALA D CA 1
ATOM 1966 C C . ALA D 1 52 ? 1.240 59.597 13.286 1.00 36.97 52 ALA D C 1
ATOM 1967 O O . ALA D 1 52 ? 1.108 58.430 12.896 1.00 39.16 52 ALA D O 1
ATOM 1969 N N . GLU D 1 53 ? 1.760 60.539 12.513 1.00 38.01 53 GLU D N 1
ATOM 1970 C CA . GLU D 1 53 ? 2.220 60.188 11.188 1.00 37.20 53 GLU D CA 1
ATOM 1971 C C . GLU D 1 53 ? 3.260 61.214 10.729 1.00 33.82 53 GLU D C 1
ATOM 1972 O O . GLU D 1 53 ? 3.241 62.369 11.147 1.00 33.01 53 GLU D O 1
ATOM 1978 N N . GLU D 1 54 ? 4.176 60.764 9.896 1.00 34.46 54 GLU D N 1
ATOM 1979 C CA . GLU D 1 54 ? 5.159 61.677 9.374 1.00 33.46 54 GLU D CA 1
ATOM 1980 C C . GLU D 1 54 ? 4.785 62.044 7.929 1.00 36.65 54 GLU D C 1
ATOM 1981 O O . GLU D 1 54 ? 4.293 61.217 7.165 1.00 34.53 54 GLU D O 1
ATOM 1987 N N . ILE D 1 55 ? 5.072 63.294 7.576 1.00 32.39 55 ILE D N 1
ATOM 1988 C CA . ILE D 1 55 ? 4.845 63.766 6.189 1.00 33.36 55 ILE D CA 1
ATOM 1989 C C . ILE D 1 55 ? 6.243 63.922 5.621 1.00 31.26 55 ILE D C 1
ATOM 1990 O O . ILE D 1 55 ? 6.957 64.831 6.032 1.00 33.43 55 ILE D O 1
ATOM 1995 N N . ILE D 1 56 ? 6.641 62.986 4.756 1.00 33.69 56 ILE D N 1
ATOM 1996 C CA . ILE D 1 56 ? 7.942 62.993 4.117 1.00 33.20 56 ILE D CA 1
ATOM 1997 C C . ILE D 1 56 ? 7.717 63.086 2.600 1.00 39.21 56 ILE D C 1
ATOM 1998 O O . ILE D 1 56 ? 7.034 62.269 2.027 1.00 41.18 56 ILE D O 1
ATOM 2003 N N . ASP D 1 57 ? 8.274 64.113 1.978 1.00 42.69 57 ASP D N 1
ATOM 2004 C CA . ASP D 1 57 ? 8.131 64.290 0.544 1.00 52.89 57 ASP D CA 1
ATOM 2005 C C . ASP D 1 57 ? 6.689 64.222 0.118 1.00 53.16 57 ASP D C 1
ATOM 2006 O O . ASP D 1 57 ? 6.361 63.592 -0.890 1.00 60.47 57 ASP D O 1
ATOM 2011 N N . GLY D 1 58 ? 5.825 64.864 0.898 1.00 54.11 58 GLY D N 1
ATOM 2012 C CA . GLY D 1 58 ? 4.407 64.888 0.584 1.00 52.93 58 GLY D CA 1
ATOM 2013 C C . GLY D 1 58 ? 3.619 63.627 0.877 1.00 56.63 58 GLY D C 1
ATOM 2014 O O . GLY D 1 58 ? 2.377 63.654 0.828 1.00 54.73 58 GLY D O 1
ATOM 2015 N N . ASN D 1 59 ? 4.319 62.535 1.189 1.00 49.46 59 ASN D N 1
ATOM 2016 C CA . ASN D 1 59 ? 3.686 61.253 1.479 1.00 46.39 59 ASN D CA 1
ATOM 2017 C C . ASN D 1 59 ? 3.503 61.097 2.976 1.00 54.62 59 ASN D C 1
ATOM 2018 O O . ASN D 1 59 ? 4.295 61.624 3.758 1.00 46.22 59 ASN D O 1
ATOM 2023 N N . VAL D 1 60 ? 2.467 60.368 3.370 1.00 48.28 60 VAL D N 1
ATOM 2024 C CA . VAL D 1 60 ? 2.181 60.199 4.774 1.00 47.21 60 VAL D CA 1
ATOM 2025 C C . VAL D 1 60 ? 2.654 58.855 5.270 1.00 50.14 60 VAL D C 1
ATOM 2026 O O . VAL D 1 60 ? 2.475 57.842 4.602 1.00 45.79 60 VAL D O 1
ATOM 2030 N N . TYR D 1 61 ? 3.289 58.832 6.436 1.00 48.04 61 TYR D N 1
ATOM 2031 C CA . TYR D 1 61 ? 3.738 57.560 6.998 1.00 42.72 61 TYR D CA 1
ATOM 2032 C C . TYR D 1 61 ? 3.158 57.449 8.392 1.00 41.62 61 TYR D C 1
ATOM 2033 O O . TYR D 1 61 ? 3.586 58.168 9.324 1.00 39.70 61 TYR D O 1
ATOM 2042 N N . LYS D 1 62 ? 2.186 56.554 8.567 1.00 45.45 62 LYS D N 1
ATOM 2043 C CA . LYS D 1 62 ? 1.573 56.402 9.880 1.00 37.90 62 LYS D CA 1
ATOM 2044 C C . LYS D 1 62 ? 2.513 55.713 10.866 1.00 33.25 62 LYS D C 1
ATOM 2045 O O . LYS D 1 62 ? 3.194 54.757 10.538 1.00 41.57 62 LYS D O 1
ATOM 2051 N N . ARG D 1 63 ? 2.556 56.243 12.088 1.00 42.03 63 ARG D N 1
ATOM 2052 C CA . ARG D 1 63 ? 3.470 55.684 13.082 1.00 43.88 63 ARG D CA 1
ATOM 2053 C C . ARG D 1 63 ? 2.814 55.142 14.329 1.00 42.44 63 ARG D C 1
ATOM 2054 O O . ARG D 1 63 ? 3.392 54.266 14.987 1.00 47.77 63 ARG D O 1
ATOM 2062 N N . GLY D 1 64 ? 1.640 55.689 14.664 1.00 45.63 64 GLY D N 1
ATOM 2063 C CA . GLY D 1 64 ? 0.918 55.277 15.858 1.00 43.78 64 GLY D CA 1
ATOM 2064 C C . GLY D 1 64 ? 1.297 56.141 17.040 1.00 41.46 64 GLY D C 1
ATOM 2065 O O . GLY D 1 64 ? 1.259 57.371 16.975 1.00 37.02 64 GLY D O 1
ATOM 2066 N N . THR D 1 65 ? 1.696 55.522 18.142 1.00 32.47 65 THR D N 1
ATOM 2067 C CA . THR D 1 65 ? 2.087 56.320 19.297 1.00 33.57 65 THR D CA 1
ATOM 2068 C C . THR D 1 65 ? 3.499 56.899 19.124 1.00 36.10 65 THR D C 1
ATOM 2069 O O . THR D 1 65 ? 4.422 56.195 18.684 1.00 39.31 65 THR D O 1
ATOM 2073 N N . MET D 1 66 ? 3.651 58.164 19.473 1.00 37.19 66 MET D N 1
ATOM 2074 C CA . MET D 1 66 ? 4.953 58.817 19.348 1.00 35.94 66 MET D CA 1
ATOM 2075 C C . MET D 1 66 ? 5.289 59.764 20.465 1.00 33.08 66 MET D C 1
ATOM 2076 O O . MET D 1 66 ? 4.502 60.637 20.824 1.00 34.05 66 MET D O 1
ATOM 2081 N N . VAL D 1 67 ? 6.487 59.605 21.028 1.00 30.76 67 VAL D N 1
ATOM 2082 C CA . VAL D 1 67 ? 6.963 60.517 22.054 1.00 35.01 67 VAL D CA 1
ATOM 2083 C C . VAL D 1 67 ? 7.944 61.452 21.297 1.00 32.57 67 VAL D C 1
ATOM 2084 O O . VAL D 1 67 ? 8.767 60.979 20.581 1.00 28.85 67 VAL D O 1
ATOM 2088 N N . VAL D 1 68 ? 7.840 62.754 21.498 1.00 29.32 68 VAL D N 1
ATOM 2089 C CA . VAL D 1 68 ? 8.678 63.746 20.806 1.00 31.13 68 VAL D CA 1
ATOM 2090 C C . VAL D 1 68 ? 9.415 64.629 21.797 1.00 30.40 68 VAL D C 1
ATOM 2091 O O . VAL D 1 68 ? 8.794 65.183 22.705 1.00 33.33 68 VAL D O 1
ATOM 2095 N N . ARG D 1 69 ? 10.731 64.748 21.658 1.00 27.69 69 ARG D N 1
ATOM 2096 C CA . ARG D 1 69 ? 11.489 65.572 22.577 1.00 29.61 69 ARG D CA 1
ATOM 2097 C C . ARG D 1 69 ? 11.268 67.030 22.231 1.00 35.97 69 ARG D C 1
ATOM 2098 O O . ARG D 1 69 ? 11.414 67.438 21.077 1.00 31.21 69 ARG D O 1
ATOM 2106 N N . GLY D 1 70 ? 10.908 67.811 23.243 1.00 34.53 70 GLY D N 1
ATOM 2107 C CA . GLY D 1 70 ? 10.667 69.226 23.051 1.00 30.99 70 GLY D CA 1
ATOM 2108 C C . GLY D 1 70 ? 11.859 70.004 22.566 1.00 32.00 70 GLY D C 1
ATOM 2109 O O . GLY D 1 70 ? 11.724 71.022 21.875 1.00 30.75 70 GLY D O 1
ATOM 2110 N N . GLU D 1 71 ? 13.054 69.515 22.879 1.00 28.09 71 GLU D N 1
ATOM 2111 C CA . GLU D 1 71 ? 14.261 70.209 22.489 1.00 32.09 71 GLU D CA 1
ATOM 2112 C C . GLU D 1 71 ? 14.335 70.531 21.004 1.00 29.18 71 GLU D C 1
ATOM 2113 O O . GLU D 1 71 ? 14.835 71.584 20.657 1.00 37.80 71 GLU D O 1
ATOM 2119 N N . ASN D 1 72 ? 13.799 69.667 20.127 1.00 32.52 72 ASN D N 1
ATOM 2120 C CA . ASN D 1 72 ? 13.914 69.961 18.684 1.00 28.89 72 ASN D CA 1
ATOM 2121 C C . ASN D 1 72 ? 12.642 70.546 18.072 1.00 33.92 72 ASN D C 1
ATOM 2122 O O . ASN D 1 72 ? 12.544 70.801 16.865 1.00 31.41 72 ASN D O 1
ATOM 2127 N N . VAL D 1 73 ? 11.663 70.817 18.917 1.00 28.71 73 VAL D N 1
ATOM 2128 C CA . VAL D 1 73 ? 10.446 71.388 18.382 1.00 30.33 73 VAL D CA 1
ATOM 2129 C C . VAL D 1 73 ? 10.583 72.809 17.884 1.00 28.76 73 VAL D C 1
ATOM 2130 O O . VAL D 1 73 ? 11.130 73.704 18.578 1.00 31.90 73 VAL D O 1
ATOM 2134 N N . LEU D 1 74 ? 10.058 73.043 16.669 1.00 27.57 74 LEU D N 1
ATOM 2135 C CA . LEU D 1 74 ? 10.069 74.376 16.084 1.00 29.40 74 LEU D CA 1
ATOM 2136 C C . LEU D 1 74 ? 8.751 75.075 16.447 1.00 23.74 74 LEU D C 1
ATOM 2137 O O . LEU D 1 74 ? 8.742 76.205 16.963 1.00 31.35 74 LEU D O 1
ATOM 2142 N N . PHE D 1 75 ? 7.657 74.434 16.089 1.00 30.84 75 PHE D N 1
ATOM 2143 C CA . PHE D 1 75 ? 6.344 74.937 16.424 1.00 32.00 75 PHE D CA 1
ATOM 2144 C C . PHE D 1 75 ? 5.316 73.860 16.478 1.00 31.53 75 PHE D C 1
ATOM 2145 O O . PHE D 1 75 ? 5.505 72.729 15.981 1.00 31.42 75 PHE D O 1
ATOM 2153 N N . ILE D 1 76 ? 4.181 74.203 17.110 1.00 29.51 76 ILE D N 1
ATOM 2154 C CA . ILE D 1 76 ? 3.067 73.315 17.186 1.00 32.33 76 ILE D CA 1
ATOM 2155 C C . ILE D 1 76 ? 1.850 74.179 16.895 1.00 29.60 76 ILE D C 1
ATOM 2156 O O . ILE D 1 76 ? 1.746 75.322 17.396 1.00 32.33 76 ILE D O 1
ATOM 2161 N N . SER D 1 77 ? 1.022 73.649 16.027 1.00 33.72 77 SER D N 1
ATOM 2162 C CA . SER D 1 77 ? -0.213 74.290 15.617 1.00 39.22 77 SER D CA 1
ATOM 2163 C C . SER D 1 77 ? -1.336 73.289 15.391 1.00 33.96 77 SER D C 1
ATOM 2164 O O . SER D 1 77 ? -1.273 72.386 14.556 1.00 38.26 77 SER D O 1
ATOM 2167 N N . PRO D 1 78 ? -2.432 73.471 16.149 1.00 41.12 78 PRO D N 1
ATOM 2168 C CA . PRO D 1 78 ? -3.618 72.624 16.069 1.00 45.15 78 PRO D CA 1
ATOM 2169 C C . PRO D 1 78 ? -4.123 72.704 14.621 1.00 35.87 78 PRO D C 1
ATOM 2170 O O . PRO D 1 78 ? -4.152 73.764 14.039 1.00 43.79 78 PRO D O 1
ATOM 2174 N N . VAL D 1 79 ? -4.450 71.561 14.033 1.00 41.49 79 VAL D N 1
ATOM 2175 C CA . VAL D 1 79 ? -4.877 71.546 12.659 1.00 46.13 79 VAL D CA 1
ATOM 2176 C C . VAL D 1 79 ? -6.290 72.108 12.504 1.00 54.38 79 VAL D C 1
ATOM 2177 O O . VAL D 1 79 ? -7.245 71.505 12.979 1.00 55.09 79 VAL D O 1
ATOM 2181 N N . PRO D 1 80 ? -6.421 73.274 11.827 1.00 55.96 80 PRO D N 1
ATOM 2182 C CA . PRO D 1 80 ? -7.639 74.045 11.536 1.00 62.94 80 PRO D CA 1
ATOM 2183 C C . PRO D 1 80 ? -8.855 73.203 11.227 1.00 60.95 80 PRO D C 1
ATOM 2184 O O . PRO D 1 80 ? -9.984 73.697 11.236 1.00 70.66 80 PRO D O 1
ATOM 2188 N N . GLY D 1 81 ? -8.618 71.927 10.960 1.00 65.27 81 GLY D N 1
ATOM 2189 C CA . GLY D 1 81 ? -9.702 71.020 10.653 1.00 69.72 81 GLY D CA 1
ATOM 2190 C C . GLY D 1 81 ? -9.163 69.868 9.839 1.00 71.17 81 GLY D C 1
ATOM 2191 O O . GLY D 1 81 ? -9.370 68.718 10.263 1.00 75.61 81 GLY D O 1
ATOM 2193 N N . THR E 1 11 ? 14.088 99.460 24.238 1.00 52.43 11 THR E N 1
ATOM 2194 C CA . THR E 1 11 ? 13.733 98.215 24.996 1.00 61.90 11 THR E CA 1
ATOM 2195 C C . THR E 1 11 ? 13.307 97.129 24.008 1.00 64.07 11 THR E C 1
ATOM 2196 O O . THR E 1 11 ? 12.496 97.404 23.122 1.00 60.63 11 THR E O 1
ATOM 2198 N N . LEU E 1 12 ? 13.853 95.914 24.160 1.00 67.68 12 LEU E N 1
ATOM 2199 C CA . LEU E 1 12 ? 13.477 94.794 23.298 1.00 63.67 12 LEU E CA 1
ATOM 2200 C C . LEU E 1 12 ? 12.081 94.455 23.772 1.00 64.35 12 LEU E C 1
ATOM 2201 O O . LEU E 1 12 ? 11.176 94.168 22.981 1.00 56.11 12 LEU E O 1
ATOM 2206 N N . GLY E 1 13 ? 11.919 94.510 25.087 1.00 61.08 13 GLY E N 1
ATOM 2207 C CA . GLY E 1 13 ? 10.647 94.183 25.692 1.00 60.43 13 GLY E CA 1
ATOM 2208 C C . GLY E 1 13 ? 9.503 95.096 25.324 1.00 61.29 13 GLY E C 1
ATOM 2209 O O . GLY E 1 13 ? 8.396 94.632 25.062 1.00 65.22 13 GLY E O 1
ATOM 2210 N N . ALA E 1 14 ? 9.746 96.398 25.307 1.00 62.37 14 ALA E N 1
ATOM 2211 C CA . ALA E 1 14 ? 8.671 97.319 24.968 1.00 62.37 14 ALA E CA 1
ATOM 2212 C C . ALA E 1 14 ? 8.267 97.132 23.510 1.00 64.66 14 ALA E C 1
ATOM 2213 O O . ALA E 1 14 ? 7.072 97.048 23.198 1.00 59.82 14 ALA E O 1
ATOM 2215 N N . THR E 1 15 ? 9.266 97.065 22.624 1.00 61.02 15 THR E N 1
ATOM 2216 C CA . THR E 1 15 ? 9.024 96.872 21.192 1.00 58.32 15 THR E CA 1
ATOM 2217 C C . THR E 1 15 ? 8.220 95.612 20.866 1.00 50.20 15 THR E C 1
ATOM 2218 O O . THR E 1 15 ? 7.400 95.621 19.961 1.00 52.30 15 THR E O 1
ATOM 2222 N N . LEU E 1 16 ? 8.446 94.515 21.573 1.00 46.27 16 LEU E N 1
ATOM 2223 C CA . LEU E 1 16 ? 7.641 93.345 21.301 1.00 42.92 16 LEU E CA 1
ATOM 2224 C C . LEU E 1 16 ? 6.251 93.581 21.901 1.00 54.38 16 LEU E C 1
ATOM 2225 O O . LEU E 1 16 ? 5.238 93.180 21.320 1.00 44.78 16 LEU E O 1
ATOM 2230 N N . GLN E 1 17 ? 6.212 94.217 23.077 1.00 50.87 17 GLN E N 1
ATOM 2231 C CA . GLN E 1 17 ? 4.926 94.516 23.699 1.00 53.38 17 GLN E CA 1
ATOM 2232 C C . GLN E 1 17 ? 4.100 95.296 22.691 1.00 51.04 17 GLN E C 1
ATOM 2233 O O . GLN E 1 17 ? 2.915 95.014 22.474 1.00 49.39 17 GLN E O 1
ATOM 2234 N N . ASP E 1 18 ? 4.742 96.264 22.048 1.00 47.78 18 ASP E N 1
ATOM 2235 C CA . ASP E 1 18 ? 4.051 97.069 21.052 1.00 51.91 18 ASP E CA 1
ATOM 2236 C C . ASP E 1 18 ? 3.542 96.311 19.828 1.00 58.98 18 ASP E C 1
ATOM 2237 O O . ASP E 1 18 ? 2.730 96.843 19.052 1.00 56.79 18 ASP E O 1
ATOM 2238 N N . SER E 1 19 ? 3.985 95.064 19.639 1.00 58.87 19 SER E N 1
ATOM 2239 C CA . SER E 1 19 ? 3.557 94.302 18.460 1.00 49.09 19 SER E CA 1
ATOM 2240 C C . SER E 1 19 ? 2.438 93.321 18.730 1.00 47.21 19 SER E C 1
ATOM 2241 O O . SER E 1 19 ? 1.954 92.660 17.804 1.00 47.28 19 SER E O 1
ATOM 2244 N N . ILE E 1 20 ? 2.035 93.207 19.993 1.00 42.48 20 ILE E N 1
ATOM 2245 C CA . ILE E 1 20 ? 0.936 92.326 20.362 1.00 45.42 20 ILE E CA 1
ATOM 2246 C C . ILE E 1 20 ? -0.278 92.851 19.605 1.00 51.15 20 ILE E C 1
ATOM 2247 O O . ILE E 1 20 ? -0.554 94.057 19.598 1.00 50.41 20 ILE E O 1
ATOM 2252 N N . GLY E 1 21 ? -1.005 91.941 18.977 1.00 46.15 21 GLY E N 1
ATOM 2253 C CA . GLY E 1 21 ? -2.150 92.318 18.169 1.00 44.90 21 GLY E CA 1
ATOM 2254 C C . GLY E 1 21 ? -1.765 92.661 16.730 1.00 45.73 21 GLY E C 1
ATOM 2255 O O . GLY E 1 21 ? -2.637 92.951 15.919 1.00 44.49 21 GLY E O 1
ATOM 2256 N N . LYS E 1 22 ? -0.481 92.627 16.376 1.00 40.21 22 LYS E N 1
ATOM 2257 C CA . LYS E 1 22 ? -0.098 92.961 15.005 1.00 44.05 22 LYS E CA 1
ATOM 2258 C C . LYS E 1 22 ? 0.526 91.762 14.280 1.00 43.11 22 LYS E C 1
ATOM 2259 O O . LYS E 1 22 ? 0.866 90.752 14.924 1.00 43.30 22 LYS E O 1
ATOM 2265 N N . GLN E 1 23 ? 0.682 91.875 12.956 1.00 42.23 23 GLN E N 1
ATOM 2266 C CA . GLN E 1 23 ? 1.305 90.779 12.198 1.00 41.23 23 GLN E CA 1
ATOM 2267 C C . GLN E 1 23 ? 2.833 90.907 12.225 1.00 35.80 23 GLN E C 1
ATOM 2268 O O . GLN E 1 23 ? 3.403 91.985 12.021 1.00 36.04 23 GLN E O 1
ATOM 2274 N N . VAL E 1 24 ? 3.521 89.797 12.475 1.00 36.51 24 VAL E N 1
ATOM 2275 C CA . VAL E 1 24 ? 4.965 89.887 12.511 1.00 32.16 24 VAL E CA 1
ATOM 2276 C C . VAL E 1 24 ? 5.499 88.749 11.647 1.00 31.18 24 VAL E C 1
ATOM 2277 O O . VAL E 1 24 ? 4.775 87.769 11.422 1.00 28.09 24 VAL E O 1
ATOM 2281 N N . LEU E 1 25 ? 6.746 88.938 11.227 1.00 31.55 25 LEU E N 1
ATOM 2282 C CA . LEU E 1 25 ? 7.530 87.985 10.436 1.00 31.09 25 LEU E CA 1
ATOM 2283 C C . LEU E 1 25 ? 8.459 87.317 11.479 1.00 30.44 25 LEU E C 1
ATOM 2284 O O . LEU E 1 25 ? 9.093 88.005 12.292 1.00 30.69 25 LEU E O 1
ATOM 2289 N N . VAL E 1 26 ? 8.555 85.994 11.452 1.00 29.53 26 VAL E N 1
ATOM 2290 C CA . VAL E 1 26 ? 9.456 85.297 12.388 1.00 24.11 26 VAL E CA 1
ATOM 2291 C C . VAL E 1 26 ? 10.244 84.322 11.527 1.00 30.04 26 VAL E C 1
ATOM 2292 O O . VAL E 1 26 ? 9.640 83.568 10.765 1.00 28.25 26 VAL E O 1
ATOM 2296 N N . LYS E 1 27 ? 11.575 84.393 11.594 1.00 28.89 27 LYS E N 1
ATOM 2297 C CA . LYS E 1 27 ? 12.385 83.377 10.896 1.00 29.52 27 LYS E CA 1
ATOM 2298 C C . LYS E 1 27 ? 12.969 82.518 11.992 1.00 32.28 27 LYS E C 1
ATOM 2299 O O . LYS E 1 27 ? 13.245 83.004 13.121 1.00 25.90 27 LYS E O 1
ATOM 2305 N N . LEU E 1 28 ? 13.037 81.217 11.703 1.00 26.73 28 LEU E N 1
ATOM 2306 C CA . LEU E 1 28 ? 13.535 80.236 12.671 1.00 31.83 28 LEU E CA 1
ATOM 2307 C C . LEU E 1 28 ? 14.739 79.495 12.087 1.00 29.21 28 LEU E C 1
ATOM 2308 O O . LEU E 1 28 ? 15.046 79.628 10.914 1.00 27.19 28 LEU E O 1
ATOM 2313 N N . ARG 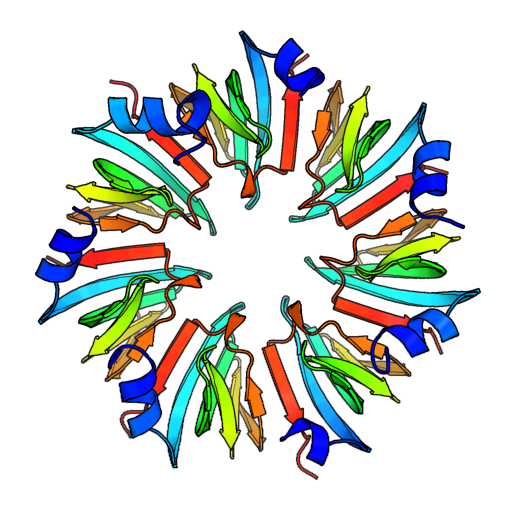E 1 29 ? 15.385 78.691 12.932 1.00 26.30 29 ARG E N 1
ATOM 2314 C CA . ARG E 1 29 ? 16.521 77.877 12.495 1.00 26.84 29 ARG E CA 1
ATOM 2315 C C . ARG E 1 29 ? 15.979 76.978 11.361 1.00 25.56 29 ARG E C 1
ATOM 2316 O O . ARG E 1 29 ? 14.781 76.742 11.254 1.00 28.52 29 ARG E O 1
ATOM 2324 N N . ASP E 1 30 ? 16.892 76.496 10.528 1.00 24.68 30 ASP E N 1
ATOM 2325 C CA . ASP E 1 30 ? 16.592 75.634 9.386 1.00 27.80 30 ASP E CA 1
ATOM 2326 C C . ASP E 1 30 ? 15.737 76.246 8.271 1.00 25.28 30 ASP E C 1
ATOM 2327 O O . ASP E 1 30 ? 14.957 75.532 7.618 1.00 30.52 30 ASP E O 1
ATOM 2332 N N . SER E 1 31 ? 15.947 77.526 8.040 1.00 28.48 31 SER E N 1
ATOM 2333 C CA . SER E 1 31 ? 15.280 78.246 6.957 1.00 33.00 31 SER E CA 1
ATOM 2334 C C . SER E 1 31 ? 13.770 78.330 7.051 1.00 35.39 31 SER E C 1
ATOM 2335 O O . SER E 1 31 ? 13.128 78.391 5.987 1.00 38.36 31 SER E O 1
ATOM 2338 N N . HIS E 1 32 ? 13.172 78.348 8.243 1.00 22.06 32 HIS E N 1
ATOM 2339 C CA . HIS E 1 32 ? 11.693 78.442 8.297 1.00 20.55 32 HIS E CA 1
ATOM 2340 C C . HIS E 1 32 ? 11.280 79.887 8.399 1.00 29.40 32 HIS E C 1
ATOM 2341 O O . HIS E 1 32 ? 11.927 80.682 9.115 1.00 27.63 32 HIS E O 1
ATOM 2348 N N . GLU E 1 33 ? 10.215 80.233 7.690 1.00 23.62 33 GLU E N 1
ATOM 2349 C CA . GLU E 1 33 ? 9.727 81.622 7.675 1.00 26.82 33 GLU E CA 1
ATOM 2350 C C . GLU E 1 33 ? 8.247 81.550 7.953 1.00 29.30 33 GLU E C 1
ATOM 2351 O O . GLU E 1 33 ? 7.489 80.862 7.252 1.00 25.94 33 GLU E O 1
ATOM 2357 N N . ILE E 1 34 ? 7.819 82.277 8.989 1.00 28.55 34 ILE E N 1
ATOM 2358 C CA . ILE E 1 34 ? 6.433 82.254 9.409 1.00 26.60 34 ILE E CA 1
ATOM 2359 C C . ILE E 1 34 ? 5.969 83.698 9.610 1.00 28.39 34 ILE E C 1
ATOM 2360 O O . ILE E 1 34 ? 6.796 84.596 9.796 1.00 28.48 34 ILE E O 1
ATOM 2365 N N . ARG E 1 35 ? 4.655 83.908 9.482 1.00 29.82 35 ARG E N 1
ATOM 2366 C CA . ARG E 1 35 ? 4.029 85.228 9.660 1.00 30.84 35 ARG E CA 1
ATOM 2367 C C . ARG E 1 35 ? 2.777 85.031 10.480 1.00 27.82 35 ARG E C 1
ATOM 2368 O O . ARG E 1 35 ? 2.093 84.048 10.308 1.00 27.91 35 ARG E O 1
ATOM 2376 N N . GLY E 1 36 ? 2.449 85.941 11.414 1.00 26.36 36 GLY E N 1
ATOM 2377 C CA . GLY E 1 36 ? 1.227 85.679 12.159 1.00 27.87 36 GLY E CA 1
ATOM 2378 C C . GLY E 1 36 ? 0.952 86.877 13.082 1.00 30.31 36 GLY E C 1
ATOM 2379 O O . GLY E 1 36 ? 1.755 87.789 13.166 1.00 32.47 36 GLY E O 1
ATOM 2380 N N . ILE E 1 37 ? -0.210 86.872 13.714 1.00 36.49 37 ILE E N 1
ATOM 2381 C CA . ILE E 1 37 ? -0.578 87.936 14.637 1.00 34.75 37 ILE E CA 1
ATOM 2382 C C . ILE E 1 37 ? 0.017 87.594 16.011 1.00 25.61 37 ILE E C 1
ATOM 2383 O O . ILE E 1 37 ? -0.391 86.623 16.591 1.00 37.40 37 ILE E O 1
ATOM 2388 N N . LEU E 1 38 ? 0.957 88.393 16.495 1.00 34.31 38 LEU E N 1
ATOM 2389 C CA . LEU E 1 38 ? 1.578 88.153 17.823 1.00 38.08 38 LEU E CA 1
ATOM 2390 C C . LEU E 1 38 ? 0.528 88.308 18.933 1.00 40.18 38 LEU E C 1
ATOM 2391 O O . LEU E 1 38 ? 0.014 89.400 19.089 1.00 42.33 38 LEU E O 1
ATOM 2396 N N . ARG E 1 39 ? 0.158 87.233 19.646 1.00 37.53 39 ARG E N 1
ATOM 2397 C CA . ARG E 1 39 ? -0.831 87.333 20.738 1.00 40.38 39 ARG E CA 1
ATOM 2398 C C . ARG E 1 39 ? -0.076 87.396 22.068 1.00 54.33 39 ARG E C 1
ATOM 2399 O O . ARG E 1 39 ? -0.231 88.335 22.853 1.00 49.60 39 ARG E O 1
ATOM 2407 N N . SER E 1 40 ? 0.769 86.395 22.301 1.00 48.44 40 SER E N 1
ATOM 2408 C CA . SER E 1 40 ? 1.517 86.342 23.542 1.00 55.07 40 SER E CA 1
ATOM 2409 C C . SER E 1 40 ? 2.988 85.951 23.334 1.00 54.28 40 SER E C 1
ATOM 2410 O O . SER E 1 40 ? 3.371 85.411 22.283 1.00 42.97 40 SER E O 1
ATOM 2413 N N . PHE E 1 41 ? 3.812 86.272 24.322 1.00 49.67 41 PHE E N 1
ATOM 2414 C CA . PHE E 1 41 ? 5.210 85.891 24.294 1.00 46.08 41 PHE E CA 1
ATOM 2415 C C . PHE E 1 41 ? 5.754 85.880 25.708 1.00 53.15 41 PHE E C 1
ATOM 2416 O O . PHE E 1 41 ? 5.208 86.563 26.594 1.00 50.93 41 PHE E O 1
ATOM 2424 N N . ASP E 1 42 ? 6.814 85.104 25.926 1.00 50.29 42 ASP E N 1
ATOM 2425 C CA . ASP E 1 42 ? 7.433 85.071 27.258 1.00 50.63 42 ASP E CA 1
ATOM 2426 C C . ASP E 1 42 ? 8.921 85.448 27.226 1.00 52.98 42 ASP E C 1
ATOM 2427 O O . ASP E 1 42 ? 9.469 85.838 26.182 1.00 51.59 42 ASP E O 1
ATOM 2432 N N . GLN E 1 43 ? 9.582 85.369 28.376 1.00 48.55 43 GLN E N 1
ATOM 2433 C CA . GLN E 1 43 ? 10.974 85.760 28.436 1.00 45.01 43 GLN E CA 1
ATOM 2434 C C . GLN E 1 43 ? 11.910 84.950 27.563 1.00 46.80 43 GLN E C 1
ATOM 2435 O O . GLN E 1 43 ? 12.964 85.445 27.145 1.00 48.92 43 GLN E O 1
ATOM 2436 N N . HIS E 1 44 ? 11.537 83.707 27.283 1.00 48.56 44 HIS E N 1
ATOM 2437 C CA . HIS E 1 44 ? 12.371 82.844 26.444 1.00 40.30 44 HIS E CA 1
ATOM 2438 C C . HIS E 1 44 ? 11.973 83.000 24.980 1.00 49.36 44 HIS E C 1
ATOM 2439 O O . HIS E 1 44 ? 12.388 82.220 24.144 1.00 50.33 44 HIS E O 1
ATOM 2446 N N . VAL E 1 45 ? 11.181 84.029 24.692 1.00 47.86 45 VAL E N 1
ATOM 2447 C CA . VAL E 1 45 ? 10.691 84.301 23.342 1.00 41.56 45 VAL E CA 1
ATOM 2448 C C . VAL E 1 45 ? 9.922 83.164 22.725 1.00 35.29 45 VAL E C 1
ATOM 2449 O O . VAL E 1 45 ? 9.968 82.940 21.498 1.00 45.28 45 VAL E O 1
ATOM 2453 N N . ASN E 1 46 ? 9.215 82.420 23.554 1.00 29.99 46 ASN E N 1
ATOM 2454 C CA . ASN E 1 46 ? 8.308 81.385 23.065 1.00 39.73 46 ASN E CA 1
ATOM 2455 C C . ASN E 1 46 ? 7.227 82.349 22.586 1.00 43.83 46 ASN E C 1
ATOM 2456 O O . ASN E 1 46 ? 7.115 83.470 23.144 1.00 41.09 46 ASN E O 1
ATOM 2461 N N . LEU E 1 47 ? 6.462 81.939 21.564 1.00 41.14 47 LEU E N 1
ATOM 2462 C CA . LEU E 1 47 ? 5.408 82.784 20.958 1.00 35.88 47 LEU E CA 1
ATOM 2463 C C . LEU E 1 47 ? 4.102 82.104 20.700 1.00 43.44 47 LEU E C 1
ATOM 2464 O O . LEU E 1 47 ? 4.035 80.880 20.401 1.00 36.25 47 LEU E O 1
ATOM 2469 N N . LEU E 1 48 ? 3.031 82.896 20.835 1.00 34.32 48 LEU E N 1
ATOM 2470 C CA . LEU E 1 48 ? 1.720 82.407 20.493 1.00 35.17 48 LEU E CA 1
ATOM 2471 C C . LEU E 1 48 ? 1.328 83.288 19.310 1.00 35.07 48 LEU E C 1
ATOM 2472 O O . LEU E 1 48 ? 1.284 84.507 19.413 1.00 40.17 48 LEU E O 1
ATOM 2477 N N . LEU E 1 49 ? 1.043 82.659 18.190 1.00 36.28 49 LEU E N 1
ATOM 2478 C CA . LEU E 1 49 ? 0.632 83.405 17.015 1.00 40.03 49 LEU E CA 1
ATOM 2479 C C . LEU E 1 49 ? -0.741 82.980 16.632 1.00 33.77 49 LEU E C 1
ATOM 2480 O O . LEU E 1 49 ? -1.146 81.790 16.795 1.00 35.65 49 LEU E O 1
ATOM 2485 N N . GLU E 1 50 ? -1.520 83.955 16.161 1.00 33.33 50 GLU E N 1
ATOM 2486 C CA . GLU E 1 50 ? -2.847 83.672 15.629 1.00 36.24 50 GLU E CA 1
ATOM 2487 C C . GLU E 1 50 ? -2.926 83.997 14.142 1.00 28.50 50 GLU E C 1
ATOM 2488 O O . GLU E 1 50 ? -2.155 84.864 13.687 1.00 32.42 50 GLU E O 1
ATOM 2494 N N . ASP E 1 51 ? -3.748 83.286 13.394 1.00 31.48 51 ASP E N 1
ATOM 2495 C CA . ASP E 1 51 ? -3.871 83.484 11.949 1.00 36.04 51 ASP E CA 1
ATOM 2496 C C . ASP E 1 51 ? -2.462 83.381 11.302 1.00 35.89 51 ASP E C 1
ATOM 2497 O O . ASP E 1 51 ? -2.104 84.126 10.372 1.00 36.81 51 ASP E O 1
ATOM 2502 N N . ALA E 1 52 ? -1.664 82.476 11.864 1.00 33.64 52 ALA E N 1
ATOM 2503 C CA . ALA E 1 52 ? -0.304 82.201 11.399 1.00 28.04 52 ALA E CA 1
ATOM 2504 C C . ALA E 1 52 ? -0.286 81.404 10.058 1.00 27.81 52 ALA E C 1
ATOM 2505 O O . ALA E 1 52 ? -1.208 80.654 9.716 1.00 30.66 52 ALA E O 1
ATOM 2507 N N . GLU E 1 53 ? 0.843 81.519 9.385 1.00 27.97 53 GLU E N 1
ATOM 2508 C CA . GLU E 1 53 ? 1.081 80.866 8.122 1.00 29.84 53 GLU E CA 1
ATOM 2509 C C . GLU E 1 53 ? 2.553 80.613 7.964 1.00 23.01 53 GLU E C 1
ATOM 2510 O O . GLU E 1 53 ? 3.416 81.344 8.520 1.00 29.02 53 GLU E O 1
ATOM 2516 N N . GLU E 1 54 ? 2.831 79.578 7.201 1.00 24.07 54 GLU E N 1
ATOM 2517 C CA . GLU E 1 54 ? 4.184 79.216 6.825 1.00 21.68 54 GLU E CA 1
ATOM 2518 C C . GLU E 1 54 ? 4.425 79.621 5.333 1.00 23.20 54 GLU E C 1
ATOM 2519 O O . GLU E 1 54 ? 3.558 79.421 4.474 1.00 25.62 54 GLU E O 1
ATOM 2525 N N . ILE E 1 55 ? 5.576 80.210 5.050 1.00 26.42 55 ILE E N 1
ATOM 2526 C CA . ILE E 1 55 ? 5.931 80.571 3.662 1.00 27.40 55 ILE E CA 1
ATOM 2527 C C . ILE E 1 55 ? 7.004 79.594 3.243 1.00 29.40 55 ILE E C 1
ATOM 2528 O O . ILE E 1 55 ? 8.112 79.572 3.819 1.00 26.00 55 ILE E O 1
ATOM 2533 N N . ILE E 1 56 ? 6.678 78.773 2.248 1.00 25.07 56 ILE E N 1
ATOM 2534 C CA . ILE E 1 56 ? 7.637 77.753 1.786 1.00 26.56 56 ILE E CA 1
ATOM 2535 C C . ILE E 1 56 ? 7.717 77.769 0.268 1.00 28.79 56 ILE E C 1
ATOM 2536 O O . ILE E 1 56 ? 6.732 77.480 -0.413 1.00 27.36 56 ILE E O 1
ATOM 2541 N N . ASP E 1 57 ? 8.878 78.144 -0.242 1.00 33.24 57 ASP E N 1
ATOM 2542 C CA . ASP E 1 57 ? 9.128 78.214 -1.687 1.00 34.95 57 ASP E CA 1
ATOM 2543 C C . ASP E 1 57 ? 8.056 79.044 -2.322 1.00 31.93 57 ASP E C 1
ATOM 2544 O O . ASP E 1 57 ? 7.532 78.670 -3.357 1.00 34.95 57 ASP E O 1
ATOM 2549 N N . GLY E 1 58 ? 7.694 80.133 -1.661 1.00 36.56 58 GLY E N 1
ATOM 2550 C CA . GLY E 1 58 ? 6.669 81.012 -2.167 1.00 29.67 58 GLY E CA 1
ATOM 2551 C C . GLY E 1 58 ? 5.227 80.602 -1.877 1.00 31.22 58 GLY E C 1
ATOM 2552 O O . GLY E 1 58 ? 4.315 81.429 -1.979 1.00 31.98 58 GLY E O 1
ATOM 2553 N N . ASN E 1 59 ? 4.991 79.353 -1.485 1.00 26.82 59 ASN E N 1
ATOM 2554 C CA . ASN E 1 59 ? 3.621 78.974 -1.167 1.00 22.78 59 ASN E CA 1
ATOM 2555 C C . ASN E 1 59 ? 3.244 79.517 0.208 1.00 26.72 59 ASN E C 1
ATOM 2556 O O . ASN E 1 59 ? 4.147 79.743 1.030 1.00 27.04 59 ASN E O 1
ATOM 2561 N N . VAL E 1 60 ? 1.954 79.783 0.440 1.00 20.98 60 VAL E N 1
ATOM 2562 C CA . VAL E 1 60 ? 1.544 80.195 1.776 1.00 22.09 60 VAL E CA 1
ATOM 2563 C C . VAL E 1 60 ? 0.606 79.160 2.337 1.00 26.79 60 VAL E C 1
ATOM 2564 O O . VAL E 1 60 ? -0.449 78.830 1.751 1.00 23.63 60 VAL E O 1
ATOM 2568 N N . TYR E 1 61 ? 0.984 78.582 3.492 1.00 22.00 61 TYR E N 1
ATOM 2569 C CA . TYR E 1 61 ? 0.156 77.548 4.100 1.00 23.34 61 TYR E CA 1
ATOM 2570 C C . TYR E 1 61 ? -0.435 78.084 5.367 1.00 28.50 61 TYR E C 1
ATOM 2571 O O . TYR E 1 61 ? 0.316 78.347 6.298 1.00 26.06 61 TYR E O 1
ATOM 2580 N N . LYS E 1 62 ? -1.761 78.269 5.422 1.00 25.79 62 LYS E N 1
ATOM 2581 C CA . LYS E 1 62 ? -2.374 78.797 6.645 1.00 25.27 62 LYS E CA 1
ATOM 2582 C C . LYS E 1 62 ? -2.346 77.737 7.750 1.00 25.13 62 LYS E C 1
ATOM 2583 O O . LYS E 1 62 ? -2.692 76.587 7.511 1.00 30.55 62 LYS E O 1
ATOM 2589 N N . ARG E 1 63 ? -1.942 78.138 8.936 1.00 31.98 63 ARG E N 1
ATOM 2590 C CA . ARG E 1 63 ? -1.879 77.170 10.047 1.00 33.71 63 ARG E CA 1
ATOM 2591 C C . ARG E 1 63 ? -2.834 77.525 11.208 1.00 38.83 63 ARG E C 1
ATOM 2592 O O . ARG E 1 63 ? -3.170 76.660 12.044 1.00 37.76 63 ARG E O 1
ATOM 2600 N N . GLY E 1 64 ? -3.267 78.786 11.266 1.00 36.53 64 GLY E N 1
ATOM 2601 C CA . GLY E 1 64 ? -4.155 79.206 12.346 1.00 35.69 64 GLY E CA 1
ATOM 2602 C C . GLY E 1 64 ? -3.360 79.551 13.604 1.00 30.35 64 GLY E C 1
ATOM 2603 O O . GLY E 1 64 ? -2.415 80.334 13.535 1.00 32.59 64 GLY E O 1
ATOM 2604 N N . THR E 1 65 ? -3.704 78.945 14.744 1.00 32.78 65 THR E N 1
ATOM 2605 C CA . THR E 1 65 ? -2.994 79.210 16.004 1.00 35.61 65 THR E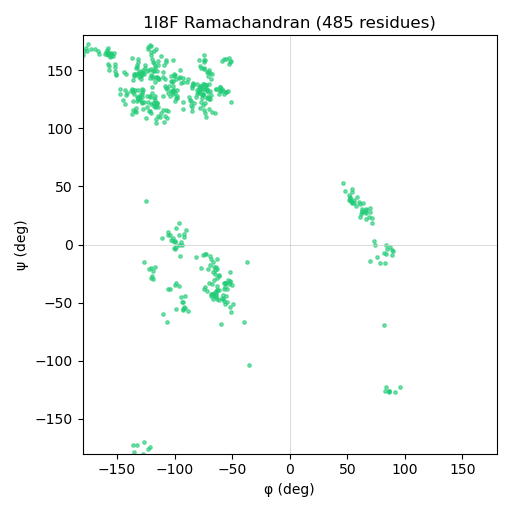 CA 1
ATOM 2606 C C . THR E 1 65 ? -1.669 78.437 16.068 1.00 37.52 65 THR E C 1
ATOM 2607 O O . THR E 1 65 ? -1.636 77.252 15.809 1.00 38.52 65 THR E O 1
ATOM 2611 N N . MET E 1 66 ? -0.597 79.122 16.411 1.00 33.62 66 MET E N 1
ATOM 2612 C CA . MET E 1 66 ? 0.711 78.434 16.423 1.00 35.69 66 MET E CA 1
ATOM 2613 C C . MET E 1 66 ? 1.540 78.804 17.635 1.00 35.17 66 MET E C 1
ATOM 2614 O O . MET E 1 66 ? 1.677 79.980 17.986 1.00 37.29 66 MET E O 1
ATOM 2619 N N . VAL E 1 67 ? 2.092 77.802 18.305 1.00 36.84 67 VAL E N 1
ATOM 2620 C CA . VAL E 1 67 ? 2.951 78.133 19.389 1.00 37.28 67 VAL E CA 1
ATOM 2621 C C . VAL E 1 67 ? 4.398 77.866 18.887 1.00 34.25 67 VAL E C 1
ATOM 2622 O O . VAL E 1 67 ? 4.659 76.809 18.304 1.00 38.67 67 VAL E O 1
ATOM 2626 N N . VAL E 1 68 ? 5.255 78.857 19.088 1.00 29.51 68 VAL E N 1
ATOM 2627 C CA . VAL E 1 68 ? 6.674 78.910 18.652 1.00 36.36 68 VAL E CA 1
ATOM 2628 C C . VAL E 1 68 ? 7.730 78.918 19.765 1.00 35.22 68 VAL E C 1
ATOM 2629 O O . VAL E 1 68 ? 7.866 79.935 20.506 1.00 37.73 68 VAL E O 1
ATOM 2633 N N . ARG E 1 69 ? 8.580 77.872 19.778 1.00 33.59 69 ARG E N 1
ATOM 2634 C CA . ARG E 1 69 ? 9.647 77.806 20.782 1.00 38.69 69 ARG E CA 1
ATOM 2635 C C . ARG E 1 69 ? 10.723 78.847 20.538 1.00 32.63 69 ARG E C 1
ATOM 2636 O O . ARG E 1 69 ? 11.348 78.935 19.455 1.00 33.68 69 ARG E O 1
ATOM 2644 N N . GLY E 1 70 ? 11.007 79.657 21.549 1.00 33.08 70 GLY E N 1
ATOM 2645 C CA . GLY E 1 70 ? 12.017 80.685 21.346 1.00 26.65 70 GLY E CA 1
ATOM 2646 C C . GLY E 1 70 ? 13.425 80.193 21.099 1.00 31.45 70 GLY E C 1
ATOM 2647 O O . GLY E 1 70 ? 14.268 80.903 20.513 1.00 35.54 70 GLY E O 1
ATOM 2648 N N . GLU E 1 71 ? 13.695 78.963 21.518 1.00 40.35 71 GLU E N 1
ATOM 2649 C CA . GLU E 1 71 ? 15.038 78.432 21.363 1.00 43.10 71 GLU E CA 1
ATOM 2650 C C . GLU E 1 71 ? 15.483 78.457 19.920 1.00 48.78 71 GLU E C 1
ATOM 2651 O O . GLU E 1 71 ? 16.665 78.713 19.615 1.00 46.54 71 GLU E O 1
ATOM 2653 N N . ASN E 1 72 ? 14.515 78.262 19.020 1.00 41.42 72 ASN E N 1
ATOM 2654 C CA . ASN E 1 72 ? 14.841 78.171 17.601 1.00 36.66 72 ASN E CA 1
ATOM 2655 C C . ASN E 1 72 ? 14.526 79.421 16.802 1.00 42.60 72 ASN E C 1
ATOM 2656 O O . ASN E 1 72 ? 14.682 79.448 15.579 1.00 39.58 72 ASN E O 1
ATOM 2661 N N . VAL E 1 73 ? 14.073 80.474 17.500 1.00 37.43 73 VAL E N 1
ATOM 2662 C CA . VAL E 1 73 ? 13.786 81.745 16.847 1.00 37.25 73 VAL E CA 1
ATOM 2663 C C . VAL E 1 73 ? 15.028 82.512 16.526 1.00 35.88 73 VAL E C 1
ATOM 2664 O O . VAL E 1 73 ? 15.958 82.566 17.376 1.00 41.83 73 VAL E O 1
ATOM 2668 N N . LEU E 1 74 ? 15.103 83.049 15.287 1.00 28.65 74 LEU E N 1
ATOM 2669 C CA . LEU E 1 74 ? 16.219 83.909 14.836 1.00 26.24 74 LEU E CA 1
ATOM 2670 C C . LEU E 1 74 ? 15.921 85.365 15.051 1.00 41.93 74 LEU E C 1
ATOM 2671 O O . LEU E 1 74 ? 16.739 86.112 15.635 1.00 38.94 74 LEU E O 1
ATOM 2676 N N . PHE E 1 75 ? 14.800 85.818 14.492 1.00 37.87 75 PHE E N 1
ATOM 2677 C CA . PHE E 1 75 ? 14.404 87.194 14.693 1.00 30.83 75 PHE E CA 1
ATOM 2678 C C . PHE E 1 75 ? 12.897 87.301 14.522 1.00 38.35 75 PHE E C 1
ATOM 2679 O O . PHE E 1 75 ? 12.221 86.351 14.065 1.00 33.31 75 PHE E O 1
ATOM 2687 N N . ILE E 1 76 ? 12.369 88.435 14.995 1.00 34.60 76 ILE E N 1
ATOM 2688 C CA . ILE E 1 76 ? 10.933 88.773 14.890 1.00 36.54 76 ILE E CA 1
ATOM 2689 C C . ILE E 1 76 ? 10.906 90.236 14.418 1.00 42.51 76 ILE E C 1
ATOM 2690 O O . ILE E 1 76 ? 11.669 91.094 14.935 1.00 44.69 76 ILE E O 1
ATOM 2695 N N . SER E 1 77 ? 10.084 90.527 13.410 1.00 37.01 77 SER E N 1
ATOM 2696 C CA . SER E 1 77 ? 9.949 91.882 12.914 1.00 37.54 77 SER E CA 1
ATOM 2697 C C . SER E 1 77 ? 8.501 92.183 12.498 1.00 41.49 77 SER E C 1
ATOM 2698 O O . SER E 1 77 ? 7.872 91.387 11.804 1.00 36.15 77 SER E O 1
ATOM 2701 N N . PRO E 1 78 ? 7.942 93.336 12.929 1.00 45.75 78 PRO E N 1
ATOM 2702 C CA . PRO E 1 78 ? 6.549 93.625 12.525 1.00 41.75 78 PRO E CA 1
ATOM 2703 C C . PRO E 1 78 ? 6.546 93.882 11.030 1.00 47.93 78 PRO E C 1
ATOM 2704 O O . PRO E 1 78 ? 7.484 94.476 10.499 1.00 47.49 78 PRO E O 1
ATOM 2708 N N . VAL E 1 79 ? 5.511 93.420 10.351 1.00 49.92 79 VAL E N 1
ATOM 2709 C CA . VAL E 1 79 ? 5.427 93.600 8.908 1.00 58.28 79 VAL E CA 1
ATOM 2710 C C . VAL E 1 79 ? 4.655 94.879 8.652 1.00 62.92 79 VAL E C 1
ATOM 2711 O O . VAL E 1 79 ? 3.498 95.004 9.061 1.00 54.78 79 VAL E O 1
ATOM 2715 N N . PRO E 1 80 ? 5.320 95.872 8.038 1.00 67.77 80 PRO E N 1
ATOM 2716 C CA . PRO E 1 80 ? 4.677 97.160 7.738 1.00 70.68 80 PRO E CA 1
ATOM 2717 C C . PRO E 1 80 ? 3.811 97.093 6.483 1.00 68.74 80 PRO E C 1
ATOM 2718 O O . PRO E 1 80 ? 4.197 97.749 5.492 1.00 75.87 80 PRO E O 1
ATOM 2722 N N . ILE F 1 5 ? 26.394 91.463 28.054 1.00 59.19 5 ILE F N 1
ATOM 2723 C CA . ILE F 1 5 ? 27.236 90.256 28.313 1.00 54.29 5 ILE F CA 1
ATOM 2724 C C . ILE F 1 5 ? 27.482 89.982 29.787 1.00 62.69 5 ILE F C 1
ATOM 2725 O O . ILE F 1 5 ? 27.637 88.817 30.170 1.00 61.13 5 ILE F O 1
ATOM 2726 N N . SER F 1 6 ? 27.537 91.054 30.594 1.00 59.09 6 SER F N 1
ATOM 2727 C CA . SER F 1 6 ? 27.717 91.008 32.060 1.00 53.41 6 SER F CA 1
ATOM 2728 C C . SER F 1 6 ? 29.165 90.852 32.544 1.00 43.39 6 SER F C 1
ATOM 2729 O O . SER F 1 6 ? 29.753 91.773 33.142 1.00 40.66 6 SER F O 1
ATOM 2732 N N . LYS F 1 7 ? 29.728 89.676 32.306 1.00 36.75 7 LYS F N 1
ATOM 2733 C CA . LYS F 1 7 ? 31.105 89.427 32.674 1.00 41.96 7 LYS F CA 1
ATOM 2734 C C . LYS F 1 7 ? 31.982 89.598 31.421 1.00 38.44 7 LYS F C 1
ATOM 2735 O O . LYS F 1 7 ? 33.172 89.237 31.428 1.00 40.50 7 LYS F O 1
ATOM 2741 N N . CYS F 1 8 ? 31.410 90.193 30.375 1.00 31.75 8 CYS F N 1
ATOM 2742 C CA . CYS F 1 8 ? 32.107 90.352 29.105 1.00 36.05 8 CYS F CA 1
ATOM 2743 C C . CYS F 1 8 ? 32.197 91.760 28.564 1.00 35.90 8 CYS F C 1
ATOM 2744 O O . CYS F 1 8 ? 32.110 91.967 27.360 1.00 31.46 8 CYS F O 1
ATOM 2747 N N . PHE F 1 9 ? 32.373 92.749 29.426 1.00 35.43 9 PHE F N 1
ATOM 2748 C CA . PHE F 1 9 ? 32.433 94.138 28.940 1.00 31.97 9 PHE F CA 1
ATOM 2749 C C . PHE F 1 9 ? 33.610 94.440 28.009 1.00 26.72 9 PHE F C 1
ATOM 2750 O O . PHE F 1 9 ? 33.458 95.188 27.045 1.00 33.64 9 PHE F O 1
ATOM 2758 N N . ALA F 1 10 ? 34.754 93.809 28.299 1.00 32.22 10 ALA F N 1
ATOM 2759 C CA . ALA F 1 10 ? 35.991 94.011 27.573 1.00 35.85 10 ALA F CA 1
ATOM 2760 C C . ALA F 1 10 ? 35.979 93.423 26.186 1.00 45.60 10 ALA F C 1
ATOM 2761 O O . ALA F 1 10 ? 36.783 93.804 25.340 1.00 47.83 10 ALA F O 1
ATOM 2763 N N . THR F 1 11 ? 35.093 92.472 25.944 1.00 42.92 11 THR F N 1
ATOM 2764 C CA . THR F 1 11 ? 35.056 91.919 24.600 1.00 42.78 11 THR F CA 1
ATOM 2765 C C . THR F 1 11 ? 33.813 92.324 23.900 1.00 41.22 11 THR F C 1
ATOM 2766 O O . THR F 1 11 ? 33.885 93.042 22.893 1.00 42.81 11 THR F O 1
ATOM 2770 N N . LEU F 1 12 ? 32.664 91.958 24.461 1.00 34.56 12 LEU F N 1
ATOM 2771 C CA . LEU F 1 12 ? 31.431 92.284 23.786 1.00 33.92 12 LEU F CA 1
ATOM 2772 C C . LEU F 1 12 ? 30.745 93.571 24.222 1.00 38.69 12 LEU F C 1
ATOM 2773 O O . LEU F 1 12 ? 30.355 94.376 23.396 1.00 40.78 12 LEU F O 1
ATOM 2778 N N . GLY F 1 13 ? 30.654 93.777 25.530 1.00 31.22 13 GLY F N 1
ATOM 2779 C CA . GLY F 1 13 ? 29.896 94.901 26.055 1.00 32.86 13 GLY F CA 1
ATOM 2780 C C . GLY F 1 13 ? 30.236 96.319 25.690 1.00 31.62 13 GLY F C 1
ATOM 2781 O O . GLY F 1 13 ? 29.349 97.122 25.361 1.00 33.15 13 GLY F O 1
ATOM 2782 N N . ALA F 1 14 ? 31.512 96.628 25.740 1.00 34.83 14 ALA F N 1
ATOM 2783 C CA . ALA F 1 14 ? 31.936 97.984 25.449 1.00 36.36 14 ALA F CA 1
ATOM 2784 C C . ALA F 1 14 ? 31.632 98.358 24.022 1.00 37.79 14 ALA F C 1
ATOM 2785 O O . ALA F 1 14 ? 31.105 99.433 23.787 1.00 35.45 14 ALA F O 1
ATOM 2787 N N . THR F 1 15 ? 31.934 97.475 23.049 1.00 35.07 15 THR F N 1
ATOM 2788 C CA . THR F 1 15 ? 31.657 97.807 21.650 1.00 30.52 15 THR F CA 1
ATOM 2789 C C . THR F 1 15 ? 30.186 98.008 21.351 1.00 34.37 15 THR F C 1
ATOM 2790 O O . THR F 1 15 ? 29.802 98.896 20.595 1.00 39.82 15 THR F O 1
ATOM 2794 N N . LEU F 1 16 ? 29.352 97.174 21.965 1.00 36.19 16 LEU F N 1
ATOM 2795 C CA . LEU F 1 16 ? 27.915 97.273 21.783 1.00 31.57 16 LEU F CA 1
ATOM 2796 C C . LEU F 1 16 ? 27.437 98.562 22.441 1.00 38.93 16 LEU F C 1
ATOM 2797 O O . LEU F 1 16 ? 26.597 99.245 21.891 1.00 30.81 16 LEU F O 1
ATOM 2802 N N . GLN F 1 17 ? 27.952 98.858 23.639 1.00 36.64 17 GLN F N 1
ATOM 2803 C CA . GLN F 1 17 ? 27.565 100.109 24.282 1.00 36.71 17 GLN F CA 1
ATOM 2804 C C . GLN F 1 17 ? 27.920 101.269 23.345 1.00 32.29 17 GLN F C 1
ATOM 2805 O O . GLN F 1 17 ? 27.105 102.187 23.121 1.00 37.20 17 GLN F O 1
ATOM 2811 N N . ASP F 1 18 ? 29.137 101.237 22.802 1.00 34.99 18 ASP F N 1
ATOM 2812 C CA . ASP F 1 18 ? 29.605 102.286 21.913 1.00 33.52 18 ASP F CA 1
ATOM 2813 C C . ASP F 1 18 ? 28.906 102.324 20.567 1.00 42.13 18 ASP F C 1
ATOM 2814 O O . ASP F 1 18 ? 28.999 103.329 19.877 1.00 40.14 18 ASP F O 1
ATOM 2819 N N . SER F 1 19 ? 28.223 101.243 20.184 1.00 39.83 19 SER F N 1
ATOM 2820 C CA . SER F 1 19 ? 27.547 101.170 18.874 1.00 39.52 19 SER F CA 1
ATOM 2821 C C . SER F 1 19 ? 26.072 101.580 18.901 1.00 43.46 19 SER F C 1
ATOM 2822 O O . SER F 1 19 ? 25.403 101.562 17.876 1.00 48.28 19 SER F O 1
ATOM 2825 N N . ILE F 1 20 ? 25.556 101.937 20.071 1.00 48.12 20 ILE F N 1
ATOM 2826 C CA . ILE F 1 20 ? 24.167 102.324 20.180 1.00 45.51 20 ILE F CA 1
ATOM 2827 C C . ILE F 1 20 ? 23.967 103.446 19.173 1.00 48.83 20 ILE F C 1
ATOM 2828 O O . ILE F 1 20 ? 24.776 104.356 19.094 1.00 49.60 20 ILE F O 1
ATOM 2833 N N . GLY F 1 21 ? 22.918 103.345 18.366 1.00 50.18 21 GLY F N 1
ATOM 2834 C CA . GLY F 1 21 ? 22.626 104.362 17.362 1.00 46.69 21 GLY F CA 1
ATOM 2835 C C . GLY F 1 21 ? 23.348 104.273 16.031 1.00 49.41 21 GLY F C 1
ATOM 2836 O O . GLY F 1 21 ? 23.056 105.022 15.103 1.00 52.36 21 GLY F O 1
ATOM 2837 N N . LYS F 1 22 ? 24.310 103.372 15.926 1.00 44.48 22 LYS F N 1
ATOM 2838 C CA . LYS F 1 22 ? 25.062 103.216 14.700 1.00 46.96 22 LYS F CA 1
ATOM 2839 C C . LYS F 1 22 ? 24.539 101.997 13.940 1.00 40.65 22 LYS F C 1
ATOM 2840 O O . LYS F 1 22 ? 23.923 101.112 14.559 1.00 42.08 22 LYS F O 1
ATOM 2846 N N . GLN F 1 23 ? 24.795 101.957 12.630 1.00 42.38 23 GLN F N 1
ATOM 2847 C CA . GLN F 1 23 ? 24.368 100.820 11.802 1.00 42.75 23 GLN F CA 1
ATOM 2848 C C . GLN F 1 23 ? 25.366 99.672 11.992 1.00 39.38 23 GLN F C 1
ATOM 2849 O O . GLN F 1 23 ? 26.586 99.891 11.938 1.00 44.58 23 GLN F O 1
ATOM 2855 N N . VAL F 1 24 ? 24.856 98.470 12.254 1.00 38.71 24 VAL F N 1
ATOM 2856 C CA . VAL F 1 24 ? 25.745 97.309 12.457 1.00 36.80 24 VAL F CA 1
ATOM 2857 C C . VAL F 1 24 ? 25.376 96.187 11.486 1.00 37.97 24 VAL F C 1
ATOM 2858 O O . VAL F 1 24 ? 24.235 96.094 11.047 1.00 41.97 24 VAL F O 1
ATOM 2862 N N . LEU F 1 25 ? 26.389 95.409 11.115 1.00 38.61 25 LEU F N 1
ATOM 2863 C CA . LEU F 1 25 ? 26.237 94.218 10.273 1.00 31.49 25 LEU F CA 1
ATOM 2864 C C . LEU F 1 25 ? 26.230 93.086 11.310 1.00 31.98 25 LEU F C 1
ATOM 2865 O O . LEU F 1 25 ? 27.138 92.997 12.164 1.00 29.83 25 LEU F O 1
ATOM 2870 N N . VAL F 1 26 ? 25.192 92.245 11.275 1.00 31.36 26 VAL F N 1
ATOM 2871 C CA . VAL F 1 26 ? 25.075 91.125 12.191 1.00 29.00 26 VAL F CA 1
ATOM 2872 C C . VAL F 1 26 ? 24.983 89.800 11.381 1.00 26.64 26 VAL F C 1
ATOM 2873 O O . VAL F 1 26 ? 24.130 89.695 10.493 1.00 28.99 26 VAL F O 1
ATOM 2877 N N . LYS F 1 27 ? 25.827 88.792 11.643 1.00 28.63 27 LYS F N 1
ATOM 2878 C CA . LYS F 1 27 ? 25.585 87.511 10.918 1.00 30.16 27 LYS F CA 1
ATOM 2879 C C . LYS F 1 27 ? 25.098 86.500 11.925 1.00 26.85 27 LYS F C 1
ATOM 2880 O O . LYS F 1 27 ? 25.525 86.525 13.085 1.00 24.14 27 LYS F O 1
ATOM 2886 N N . LEU F 1 28 ? 24.177 85.638 11.482 1.00 26.13 28 LEU F N 1
ATOM 2887 C CA . LEU F 1 28 ? 23.538 84.653 12.379 1.00 27.16 28 LEU F CA 1
ATOM 2888 C C . LEU F 1 28 ? 23.812 83.257 11.860 1.00 29.82 28 LEU F C 1
ATOM 2889 O O . LEU F 1 28 ? 24.287 83.107 10.737 1.00 24.91 28 LEU F O 1
ATOM 2894 N N . ARG F 1 29 ? 23.550 82.265 12.713 1.00 25.66 29 ARG F N 1
ATOM 2895 C CA . ARG F 1 29 ? 23.618 80.834 12.311 1.00 27.08 29 ARG F CA 1
ATOM 2896 C C . ARG F 1 29 ? 22.753 80.634 11.042 1.00 34.26 29 ARG F C 1
ATOM 2897 O O . ARG F 1 29 ? 21.877 81.447 10.759 1.00 30.42 29 ARG F O 1
ATOM 2905 N N . ASP F 1 30 ? 22.990 79.540 10.296 1.00 29.94 30 ASP F N 1
ATOM 2906 C CA . ASP F 1 30 ? 22.240 79.249 9.068 1.00 29.60 30 ASP F CA 1
ATOM 2907 C C . ASP F 1 30 ? 22.386 80.263 7.933 1.00 29.21 30 ASP F C 1
ATOM 2908 O O . ASP F 1 30 ? 21.478 80.440 7.128 1.00 31.84 30 ASP F O 1
ATOM 2913 N N . SER F 1 31 ? 23.538 80.921 7.886 1.00 27.41 31 SER F N 1
ATOM 2914 C CA . SER F 1 31 ? 23.898 81.875 6.895 1.00 26.45 31 SER F CA 1
ATOM 2915 C C . SER F 1 31 ? 23.004 83.072 6.732 1.00 38.93 31 SER F C 1
ATOM 2916 O O . SER F 1 31 ? 22.733 83.450 5.605 1.00 37.21 31 SER F O 1
ATOM 2919 N N . HIS F 1 32 ? 22.516 83.666 7.819 1.00 30.86 32 HIS F N 1
ATOM 2920 C CA . HIS F 1 32 ? 21.705 84.860 7.650 1.00 27.71 32 HIS F CA 1
ATOM 2921 C C . HIS F 1 32 ? 22.584 86.112 7.836 1.00 30.49 32 HIS F C 1
ATOM 2922 O O . HIS F 1 32 ? 23.472 86.135 8.696 1.00 27.52 32 HIS F O 1
ATOM 2929 N N . GLU F 1 33 ? 22.299 87.132 7.044 1.00 32.17 33 GLU F N 1
ATOM 2930 C CA . GLU F 1 33 ? 23.028 88.400 7.105 1.00 32.76 33 GLU F CA 1
ATOM 2931 C C . GLU F 1 33 ? 22.019 89.536 7.227 1.00 31.38 33 GLU F C 1
ATOM 2932 O O . GLU F 1 33 ? 21.152 89.698 6.373 1.00 32.47 33 GLU F O 1
ATOM 2938 N N . ILE F 1 34 ? 22.143 90.321 8.305 1.00 29.85 34 ILE F N 1
ATOM 2939 C CA . ILE F 1 34 ? 21.200 91.421 8.577 1.00 35.08 34 ILE F CA 1
ATOM 2940 C C . ILE F 1 34 ? 22.014 92.677 8.876 1.00 40.72 34 ILE F C 1
ATOM 2941 O O . ILE F 1 34 ? 23.149 92.583 9.394 1.00 31.69 34 ILE F O 1
ATOM 2946 N N . ARG F 1 35 ? 21.462 93.828 8.500 1.00 35.25 35 ARG F N 1
ATOM 2947 C CA . ARG F 1 35 ? 22.087 95.120 8.810 1.00 42.66 35 ARG F CA 1
ATOM 2948 C C . ARG F 1 35 ? 20.965 95.912 9.456 1.00 40.26 35 ARG F C 1
ATOM 2949 O O . ARG F 1 35 ? 19.796 95.693 9.143 1.00 33.23 35 ARG F O 1
ATOM 2957 N N . GLY F 1 36 ? 21.307 96.801 10.390 1.00 41.73 36 GLY F N 1
ATOM 2958 C CA . GLY F 1 36 ? 20.284 97.579 11.092 1.00 34.44 36 GLY F CA 1
ATOM 2959 C C . GLY F 1 36 ? 20.928 98.541 12.100 1.00 43.51 36 GLY F C 1
ATOM 2960 O O . GLY F 1 36 ? 22.119 98.399 12.454 1.00 40.37 36 GLY F O 1
ATOM 2961 N N . ILE F 1 37 ? 20.174 99.538 12.545 1.00 43.12 37 ILE F N 1
ATOM 2962 C CA . ILE F 1 37 ? 20.722 100.479 13.521 1.00 40.30 37 ILE F CA 1
ATOM 2963 C C . ILE F 1 37 ? 20.512 99.891 14.874 1.00 41.92 37 ILE F C 1
ATOM 2964 O O . ILE F 1 37 ? 19.391 99.572 15.271 1.00 45.34 37 ILE F O 1
ATOM 2969 N N . LEU F 1 38 ? 21.609 99.744 15.604 1.00 42.38 38 LEU F N 1
ATOM 2970 C CA . LEU F 1 38 ? 21.535 99.212 16.943 1.00 40.49 38 LEU F CA 1
ATOM 2971 C C . LEU F 1 38 ? 20.906 100.303 17.818 1.00 45.56 38 LEU F C 1
ATOM 2972 O O . LEU F 1 38 ? 21.388 101.433 17.840 1.00 42.70 38 LEU F O 1
ATOM 2977 N N . ARG F 1 39 ? 19.861 99.934 18.533 1.00 45.41 39 ARG F N 1
ATOM 2978 C CA . ARG F 1 39 ? 19.131 100.823 19.418 1.00 50.53 39 ARG F CA 1
ATOM 2979 C C . ARG F 1 39 ? 19.184 100.242 20.832 1.00 54.73 39 ARG F C 1
ATOM 2980 O O . ARG F 1 39 ? 19.131 100.972 21.821 1.00 63.34 39 ARG F O 1
ATOM 2982 N N . SER F 1 40 ? 19.293 98.927 20.954 1.00 54.50 40 SER F N 1
ATOM 2983 C CA . SER F 1 40 ? 19.335 98.348 22.284 1.00 51.52 40 SER F CA 1
ATOM 2984 C C . SER F 1 40 ? 19.797 96.906 22.273 1.00 51.50 40 SER F C 1
ATOM 2985 O O . SER F 1 40 ? 19.823 96.280 21.217 1.00 47.99 40 SER F O 1
ATOM 2988 N N . PHE F 1 41 ? 20.187 96.414 23.451 1.00 43.49 41 PHE F N 1
ATOM 2989 C CA . PHE F 1 41 ? 20.620 95.041 23.647 1.00 46.52 41 PHE F CA 1
ATOM 2990 C C . PHE F 1 41 ? 20.529 94.661 25.109 1.00 49.65 41 PHE F C 1
ATOM 2991 O O . PHE F 1 41 ? 20.448 95.540 25.984 1.00 51.70 41 PHE F O 1
ATOM 2999 N N . ASP F 1 42 ? 20.572 93.367 25.388 1.00 46.65 42 ASP F N 1
ATOM 3000 C CA . ASP F 1 42 ? 20.504 92.885 26.754 1.00 47.35 42 ASP F CA 1
ATOM 3001 C C . ASP F 1 42 ? 21.630 91.944 27.127 1.00 48.77 42 ASP F C 1
ATOM 3002 O O . ASP F 1 42 ? 22.510 91.626 26.317 1.00 38.84 42 ASP F O 1
ATOM 3007 N N . GLN F 1 43 ? 21.596 91.483 28.367 1.00 48.96 43 GLN F N 1
ATOM 3008 C CA . GLN F 1 43 ? 22.634 90.585 28.896 1.00 55.16 43 GLN F CA 1
ATOM 3009 C C . GLN F 1 43 ? 22.892 89.365 28.021 1.00 52.49 43 GLN F C 1
ATOM 3010 O O . GLN F 1 43 ? 24.007 88.850 27.956 1.00 49.28 43 GLN F O 1
ATOM 3012 N N . HIS F 1 44 ? 21.853 88.904 27.335 1.00 49.50 44 HIS F N 1
ATOM 3013 C CA . HIS F 1 44 ? 21.958 87.716 26.489 1.00 44.83 44 HIS F CA 1
ATOM 3014 C C . HIS F 1 44 ? 22.316 88.001 25.025 1.00 36.33 44 HIS F C 1
ATOM 3015 O O . HIS F 1 44 ? 22.272 87.101 24.203 1.00 34.29 44 HIS F O 1
ATOM 3022 N N . VAL F 1 45 ? 22.675 89.248 24.739 1.00 32.69 45 VAL F N 1
ATOM 3023 C CA . VAL F 1 45 ? 23.000 89.726 23.399 1.00 36.28 45 VAL F CA 1
ATOM 3024 C C . VAL F 1 45 ? 21.797 89.722 22.440 1.00 32.88 45 VAL F C 1
ATOM 3025 O O . VAL F 1 45 ? 21.949 89.734 21.227 1.00 29.78 45 VAL F O 1
ATOM 3029 N N . ASN F 1 46 ? 20.577 89.741 22.977 1.00 32.49 46 ASN F N 1
ATOM 3030 C CA . ASN F 1 46 ? 19.451 89.904 22.083 1.00 29.97 46 ASN F CA 1
ATOM 3031 C C . ASN F 1 46 ? 19.614 91.345 21.676 1.00 40.25 46 ASN F C 1
ATOM 3032 O O . ASN F 1 46 ? 20.081 92.193 22.480 1.00 36.01 46 ASN F O 1
ATOM 3037 N N . LEU F 1 47 ? 19.265 91.628 20.431 1.00 32.83 47 LEU F N 1
ATOM 3038 C CA . LEU F 1 47 ? 19.360 92.957 19.833 1.00 31.88 47 LEU F CA 1
ATOM 3039 C C . LEU F 1 47 ? 18.066 93.587 19.310 1.00 43.13 47 LEU F C 1
ATOM 3040 O O . LEU F 1 47 ? 17.129 92.869 18.872 1.00 33.87 47 LEU F O 1
ATOM 3045 N N . LEU F 1 48 ? 18.036 94.934 19.344 1.00 42.11 48 LEU F N 1
ATOM 3046 C CA . LEU F 1 48 ? 16.944 95.722 18.783 1.00 36.69 48 LEU F CA 1
ATOM 3047 C C . LEU F 1 48 ? 17.563 96.554 17.679 1.00 40.64 48 LEU F C 1
ATOM 3048 O O . LEU F 1 48 ? 18.475 97.380 17.904 1.00 40.32 48 LEU F O 1
ATOM 3053 N N . LEU F 1 49 ? 17.067 96.340 16.459 1.00 29.77 49 LEU F N 1
ATOM 3054 C CA . LEU F 1 49 ? 17.563 97.023 15.302 1.00 36.58 49 LEU F CA 1
ATOM 3055 C C . LEU F 1 49 ? 16.382 97.794 14.720 1.00 40.20 49 LEU F C 1
ATOM 3056 O O . LEU F 1 49 ? 15.217 97.325 14.779 1.00 44.14 49 LEU F O 1
ATOM 3061 N N . GLU F 1 50 ? 16.684 98.967 14.185 1.00 41.24 50 GLU F N 1
ATOM 3062 C CA . GLU F 1 50 ? 15.664 99.797 13.587 1.00 40.92 50 GLU F CA 1
ATOM 3063 C C . GLU F 1 50 ? 16.113 99.915 12.167 1.00 38.15 50 GLU F C 1
ATOM 3064 O O . GLU F 1 50 ? 17.332 99.882 11.901 1.00 43.24 50 GLU F O 1
ATOM 3065 N N . ASP F 1 51 ? 15.160 100.049 11.242 1.00 43.58 51 ASP F N 1
ATOM 3066 C CA . ASP F 1 51 ? 15.479 100.124 9.809 1.00 41.21 51 ASP F CA 1
ATOM 3067 C C . ASP F 1 51 ? 16.357 98.919 9.388 1.00 40.95 51 ASP F C 1
ATOM 3068 O O . ASP F 1 51 ? 17.277 99.078 8.576 1.00 40.21 51 ASP F O 1
ATOM 3073 N N . ALA F 1 52 ? 16.082 97.746 9.948 1.00 47.18 52 ALA F N 1
ATOM 3074 C CA . ALA F 1 52 ? 16.884 96.544 9.641 1.00 44.91 52 ALA F CA 1
ATOM 3075 C C . ALA F 1 52 ? 16.497 95.966 8.302 1.00 39.92 52 ALA F C 1
ATOM 3076 O O . ALA F 1 52 ? 15.371 96.140 7.860 1.00 37.42 52 ALA F O 1
ATOM 3078 N N . GLU F 1 53 ? 17.445 95.268 7.684 1.00 40.24 53 GLU F N 1
ATOM 3079 C CA . GLU F 1 53 ? 17.247 94.628 6.396 1.00 40.21 53 GLU F CA 1
ATOM 3080 C C . GLU F 1 53 ? 18.002 93.290 6.321 1.00 41.60 53 GLU F C 1
ATOM 3081 O O . GLU F 1 53 ? 19.062 93.121 6.955 1.00 37.80 53 GLU F O 1
ATOM 3087 N N . GLU F 1 54 ? 17.448 92.341 5.565 1.00 36.51 54 GLU F N 1
ATOM 3088 C CA . GLU F 1 54 ? 18.124 91.047 5.359 1.00 32.87 54 GLU F CA 1
ATOM 3089 C C . GLU F 1 54 ? 18.790 91.088 3.997 1.00 37.49 54 GLU F C 1
ATOM 3090 O O . GLU F 1 54 ? 18.250 91.662 3.058 1.00 38.26 54 GLU F O 1
ATOM 3096 N N . ILE F 1 55 ? 19.949 90.455 3.874 1.00 33.94 55 ILE F N 1
ATOM 3097 C CA . ILE F 1 55 ? 20.648 90.388 2.592 1.00 36.84 55 ILE F CA 1
ATOM 3098 C C . ILE F 1 55 ? 20.568 88.871 2.303 1.00 40.02 55 ILE F C 1
ATOM 3099 O O . ILE F 1 55 ? 21.156 88.039 3.028 1.00 36.49 55 ILE F O 1
ATOM 3104 N N . ILE F 1 56 ? 19.779 88.522 1.291 1.00 45.61 56 ILE F N 1
ATOM 3105 C CA . ILE F 1 56 ? 19.564 87.130 0.882 1.00 43.45 56 ILE F CA 1
ATOM 3106 C C . ILE F 1 56 ? 19.969 87.059 -0.589 1.00 49.76 56 ILE F C 1
ATOM 3107 O O . ILE F 1 56 ? 19.416 87.794 -1.405 1.00 44.86 56 ILE F O 1
ATOM 3112 N N . ASP F 1 57 ? 20.926 86.179 -0.907 1.00 50.03 57 ASP F N 1
ATOM 3113 C CA . ASP F 1 57 ? 21.450 86.012 -2.276 1.00 57.65 57 ASP F CA 1
ATOM 3114 C C . ASP F 1 57 ? 21.742 87.372 -2.872 1.00 54.56 57 ASP F C 1
ATOM 3115 O O . ASP F 1 57 ? 21.245 87.691 -3.943 1.00 55.75 57 ASP F O 1
ATOM 3120 N N . GLY F 1 58 ? 22.523 88.168 -2.158 1.00 55.19 58 GLY F N 1
ATOM 3121 C CA . GLY F 1 58 ? 22.873 89.493 -2.629 1.00 54.07 58 GLY F CA 1
ATOM 3122 C C . GLY F 1 58 ? 21.750 90.507 -2.645 1.00 55.05 58 GLY F C 1
ATOM 3123 O O . GLY F 1 58 ? 22.032 91.711 -2.775 1.00 55.14 58 GLY F O 1
ATOM 3124 N N . ASN F 1 59 ? 20.497 90.053 -2.522 1.00 54.23 59 ASN F N 1
ATOM 3125 C CA . ASN F 1 59 ? 19.348 90.977 -2.529 1.00 48.97 59 ASN F CA 1
ATOM 3126 C C . ASN F 1 59 ? 18.980 91.523 -1.124 1.00 52.44 59 ASN F C 1
ATOM 3127 O O . ASN F 1 59 ? 19.031 90.788 -0.114 1.00 42.34 59 ASN F O 1
ATOM 3132 N N . VAL F 1 60 ? 18.588 92.799 -1.073 1.00 45.55 60 VAL F N 1
ATOM 3133 C CA . VAL F 1 60 ? 18.201 93.454 0.179 1.00 44.69 60 VAL F CA 1
ATOM 3134 C C . VAL F 1 60 ? 16.695 93.410 0.499 1.00 42.72 60 VAL F C 1
ATOM 3135 O O . VAL F 1 60 ? 15.859 93.888 -0.291 1.00 48.04 60 VAL F O 1
ATOM 3139 N N . TYR F 1 61 ? 16.329 92.860 1.652 1.00 38.92 61 TYR F N 1
ATOM 3140 C CA . TYR F 1 61 ? 14.922 92.821 2.041 1.00 37.28 61 TYR F CA 1
ATOM 3141 C C . TYR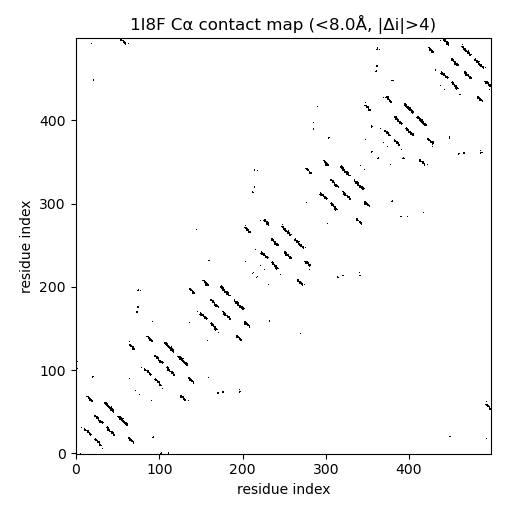 F 1 61 ? 14.717 93.659 3.311 1.00 43.20 61 TYR F C 1
ATOM 3142 O O . TYR F 1 61 ? 15.071 93.229 4.439 1.00 34.96 61 TYR F O 1
ATOM 3151 N N . LYS F 1 62 ? 14.146 94.853 3.139 1.00 39.62 62 LYS F N 1
ATOM 3152 C CA . LYS F 1 62 ? 13.912 95.734 4.295 1.00 40.67 62 LYS F CA 1
ATOM 3153 C C . LYS F 1 62 ? 12.814 95.221 5.227 1.00 39.54 62 LYS F C 1
ATOM 3154 O O . LYS F 1 62 ? 11.765 94.735 4.772 1.00 41.64 62 LYS F O 1
ATOM 3160 N N . ARG F 1 63 ? 13.048 95.319 6.538 1.00 36.19 63 ARG F N 1
ATOM 3161 C CA . ARG F 1 63 ? 12.112 94.790 7.515 1.00 36.31 63 ARG F CA 1
ATOM 3162 C C . ARG F 1 63 ? 11.662 95.757 8.577 1.00 37.07 63 ARG F C 1
ATOM 3163 O O . ARG F 1 63 ? 10.723 95.479 9.307 1.00 45.02 63 ARG F O 1
ATOM 3171 N N . GLY F 1 64 ? 12.375 96.855 8.711 1.00 46.53 64 GLY F N 1
ATOM 3172 C CA . GLY F 1 64 ? 11.988 97.829 9.725 1.00 51.01 64 GLY F CA 1
ATOM 3173 C C . GLY F 1 64 ? 12.533 97.467 11.090 1.00 45.32 64 GLY F C 1
ATOM 3174 O O . GLY F 1 64 ? 13.743 97.316 11.227 1.00 46.25 64 GLY F O 1
ATOM 3175 N N . THR F 1 65 ? 11.641 97.311 12.071 1.00 44.70 65 THR F N 1
ATOM 3176 C CA . THR F 1 65 ? 12.027 96.977 13.442 1.00 51.00 65 THR F CA 1
ATOM 3177 C C . THR F 1 65 ? 12.245 95.497 13.645 1.00 50.05 65 THR F C 1
ATOM 3178 O O . THR F 1 65 ? 11.333 94.690 13.460 1.00 49.72 65 THR F O 1
ATOM 3182 N N . MET F 1 66 ? 13.447 95.139 14.075 1.00 47.18 66 MET F N 1
ATOM 3183 C CA . MET F 1 66 ? 13.755 93.726 14.277 1.00 37.12 66 MET F CA 1
ATOM 3184 C C . MET F 1 66 ? 14.343 93.407 15.645 1.00 33.10 66 MET F C 1
ATOM 3185 O O . MET F 1 66 ? 15.191 94.147 16.137 1.00 36.05 66 MET F O 1
ATOM 3190 N N . VAL F 1 67 ? 13.838 92.353 16.288 1.00 35.73 67 VAL F N 1
ATOM 3191 C CA . VAL F 1 67 ? 14.348 91.856 17.565 1.00 35.80 67 VAL F CA 1
ATOM 3192 C C . VAL F 1 67 ? 15.130 90.602 17.113 1.00 38.45 67 VAL F C 1
ATOM 3193 O O . VAL F 1 67 ? 14.575 89.779 16.389 1.00 33.41 67 VAL F O 1
ATOM 3197 N N . VAL F 1 68 ? 16.398 90.491 17.517 1.00 33.32 68 VAL F N 1
ATOM 3198 C CA . VAL F 1 68 ? 17.266 89.347 17.100 1.00 34.40 68 VAL F CA 1
ATOM 3199 C C . VAL F 1 68 ? 17.706 88.612 18.337 1.00 38.34 68 VAL F C 1
ATOM 3200 O O . VAL F 1 68 ? 18.127 89.269 19.327 1.00 30.43 68 VAL F O 1
ATOM 3204 N N . ARG F 1 69 ? 17.644 87.274 18.308 1.00 30.06 69 ARG F N 1
ATOM 3205 C CA . ARG F 1 69 ? 18.009 86.495 19.479 1.00 34.81 69 ARG F CA 1
ATOM 3206 C C . ARG F 1 69 ? 19.506 86.380 19.492 1.00 31.85 69 ARG F C 1
ATOM 3207 O O . ARG F 1 69 ? 20.114 85.953 18.477 1.00 25.99 69 ARG F O 1
ATOM 3215 N N . GLY F 1 70 ? 20.111 86.753 20.623 1.00 29.67 70 GLY F N 1
ATOM 3216 C CA . GLY F 1 70 ? 21.572 86.712 20.679 1.00 29.99 70 GLY F CA 1
ATOM 3217 C C . GLY F 1 70 ? 22.137 85.332 20.615 1.00 27.77 70 GLY F C 1
ATOM 3218 O O . GLY F 1 70 ? 23.274 85.158 20.203 1.00 28.32 70 GLY F O 1
ATOM 3219 N N . GLU F 1 71 ? 21.330 84.341 20.997 1.00 28.44 71 GLU F N 1
ATOM 3220 C CA . GLU F 1 71 ? 21.766 82.979 20.985 1.00 24.19 71 GLU F CA 1
ATOM 3221 C C . GLU F 1 71 ? 22.320 82.521 19.641 1.00 29.88 71 GLU F C 1
ATOM 3222 O O . GLU F 1 71 ? 23.211 81.603 19.574 1.00 27.95 71 GLU F O 1
ATOM 3228 N N . ASN F 1 72 ? 21.799 83.109 18.575 1.00 25.52 72 ASN F N 1
ATOM 3229 C CA . ASN F 1 72 ? 22.238 82.647 17.237 1.00 29.17 72 ASN F CA 1
ATOM 3230 C C . ASN F 1 72 ? 23.156 83.623 16.575 1.00 29.66 72 ASN F C 1
ATOM 3231 O O . ASN F 1 72 ? 23.455 83.457 15.415 1.00 29.21 72 ASN F O 1
ATOM 3236 N N . VAL F 1 73 ? 23.627 84.638 17.315 1.00 25.88 73 VAL F N 1
ATOM 3237 C CA . VAL F 1 73 ? 24.496 85.637 16.680 1.00 23.24 73 VAL F CA 1
ATOM 3238 C C . VAL F 1 73 ? 25.928 85.125 16.510 1.00 21.81 73 VAL F C 1
ATOM 3239 O O . VAL F 1 73 ? 26.490 84.568 17.439 1.00 27.14 73 VAL F O 1
ATOM 3243 N N . LEU F 1 74 ? 26.530 85.332 15.324 1.00 25.59 74 LEU F N 1
ATOM 3244 C CA . LEU F 1 74 ? 27.901 84.912 15.084 1.00 21.98 74 LEU F CA 1
ATOM 3245 C C . LEU F 1 74 ? 28.841 86.119 15.414 1.00 24.66 74 LEU F C 1
ATOM 3246 O O . LEU F 1 74 ? 29.835 85.962 16.081 1.00 25.90 74 LEU F O 1
ATOM 3251 N N . PHE F 1 75 ? 28.533 87.283 14.879 1.00 29.76 75 PHE F N 1
ATOM 3252 C CA . PHE F 1 75 ? 29.353 88.473 15.166 1.00 26.07 75 PHE F CA 1
ATOM 3253 C C . PHE F 1 75 ? 28.526 89.691 14.905 1.00 27.31 75 PHE F C 1
ATOM 3254 O O . PHE F 1 75 ? 27.490 89.583 14.239 1.00 25.14 75 PHE F O 1
ATOM 3262 N N . ILE F 1 76 ? 28.997 90.846 15.422 1.00 25.31 76 ILE F N 1
ATOM 3263 C CA . ILE F 1 76 ? 28.313 92.115 15.222 1.00 26.64 76 ILE F CA 1
ATOM 3264 C C . ILE F 1 76 ? 29.445 93.043 14.871 1.00 29.32 76 ILE F C 1
ATOM 3265 O O . ILE F 1 76 ? 30.467 93.028 15.550 1.00 28.05 76 ILE F O 1
ATOM 3270 N N . SER F 1 77 ? 29.299 93.773 13.782 1.00 30.05 77 SER F N 1
ATOM 3271 C CA . SER F 1 77 ? 30.344 94.681 13.324 1.00 33.60 77 SER F CA 1
ATOM 3272 C C . SER F 1 77 ? 29.754 96.013 12.863 1.00 37.16 77 SER F C 1
ATOM 3273 O O . SER F 1 77 ? 29.057 96.090 11.847 1.00 42.57 77 SER F O 1
ATOM 3276 N N . PRO F 1 78 ? 30.032 97.093 13.596 1.00 41.44 78 PRO F N 1
ATOM 3277 C CA . PRO F 1 78 ? 29.474 98.391 13.159 1.00 35.60 78 PRO F CA 1
ATOM 3278 C C . PRO F 1 78 ? 30.058 98.694 11.755 1.00 37.37 78 PRO F C 1
ATOM 3279 O O . PRO F 1 78 ? 31.247 98.564 11.567 1.00 41.94 78 PRO F O 1
ATOM 3283 N N . VAL F 1 79 ? 29.216 99.028 10.769 1.00 43.22 79 VAL F N 1
ATOM 3284 C CA . VAL F 1 79 ? 29.674 99.308 9.390 1.00 51.75 79 VAL F CA 1
ATOM 3285 C C . VAL F 1 79 ? 30.664 100.498 9.341 1.00 54.44 79 VAL F C 1
ATOM 3286 O O . VAL F 1 79 ? 30.398 101.542 9.926 1.00 54.32 79 VAL F O 1
ATOM 3290 N N . PRO F 1 80 ? 31.809 100.356 8.642 1.00 54.61 80 PRO F N 1
ATOM 3291 C CA . PRO F 1 80 ? 32.738 101.492 8.611 1.00 56.17 80 PRO F CA 1
ATOM 3292 C C . PRO F 1 80 ? 32.163 102.655 7.822 1.00 60.79 80 PRO F C 1
ATOM 3293 O O . PRO F 1 80 ? 31.729 102.472 6.689 1.00 63.81 80 PRO F O 1
ATOM 3297 N N . GLY F 1 81 ? 32.168 103.838 8.430 1.00 66.27 81 GLY F N 1
ATOM 3298 C CA . GLY F 1 81 ? 31.640 105.039 7.797 1.00 67.93 81 GLY F CA 1
ATOM 3299 C C . GLY F 1 81 ? 32.047 105.244 6.349 1.00 72.82 81 GLY F C 1
ATOM 3300 O O . GLY F 1 81 ? 31.149 105.557 5.527 1.00 75.96 81 GLY F O 1
ATOM 3302 N N . GLY G 1 13 ? 44.440 81.213 25.993 1.00 63.82 13 GLY G N 1
ATOM 3303 C CA . GLY G 1 13 ? 44.850 82.249 27.002 1.00 56.84 13 GLY G CA 1
ATOM 3304 C C . GLY G 1 13 ? 46.286 82.607 26.731 1.00 51.87 13 GLY G C 1
ATOM 3305 O O . GLY G 1 13 ? 46.586 83.664 26.201 1.00 53.10 13 GLY G O 1
ATOM 3306 N N . ALA G 1 14 ? 47.176 81.709 27.120 1.00 53.64 14 ALA G N 1
ATOM 3307 C CA . ALA G 1 14 ? 48.601 81.877 26.885 1.00 55.04 14 ALA G CA 1
ATOM 3308 C C . ALA G 1 14 ? 48.826 82.472 25.481 1.00 58.34 14 ALA G C 1
ATOM 3309 O O . ALA G 1 14 ? 49.298 83.610 25.306 1.00 54.96 14 ALA G O 1
ATOM 3311 N N . THR G 1 15 ? 48.474 81.658 24.490 1.00 55.92 15 THR G N 1
ATOM 3312 C CA . THR G 1 15 ? 48.575 81.984 23.082 1.00 49.28 15 THR G CA 1
ATOM 3313 C C . THR G 1 15 ? 47.812 83.254 22.735 1.00 48.89 15 THR G C 1
ATOM 3314 O O . THR G 1 15 ? 48.364 84.140 22.099 1.00 46.73 15 THR G O 1
ATOM 3318 N N . LEU G 1 16 ? 46.539 83.326 23.131 1.00 41.51 16 LEU G N 1
ATOM 3319 C CA . LEU G 1 16 ? 45.733 84.491 22.819 1.00 40.95 16 LEU G CA 1
ATOM 3320 C C . LEU G 1 16 ? 46.388 85.735 23.392 1.00 43.06 16 LEU G C 1
ATOM 3321 O O . LEU G 1 16 ? 46.465 86.744 22.713 1.00 38.78 16 LEU G O 1
ATOM 3326 N N . GLN G 1 17 ? 46.879 85.640 24.624 1.00 43.01 17 GLN G N 1
ATOM 3327 C CA . GLN G 1 17 ? 47.554 86.776 25.245 1.00 48.46 17 GLN G CA 1
ATOM 3328 C C . GLN G 1 17 ? 48.723 87.214 24.343 1.00 43.34 17 GLN G C 1
ATOM 3329 O O . GLN G 1 17 ? 48.848 88.386 24.011 1.00 44.40 17 GLN G O 1
ATOM 3335 N N . ASP G 1 18 ? 49.544 86.258 23.904 1.00 44.97 18 ASP G N 1
ATOM 3336 C CA . ASP G 1 18 ? 50.665 86.569 23.054 1.00 43.56 18 ASP G CA 1
ATOM 3337 C C . ASP G 1 18 ? 50.247 87.131 21.727 1.00 49.86 18 ASP G C 1
ATOM 3338 O O . ASP G 1 18 ? 51.038 87.795 21.064 1.00 51.70 18 ASP G O 1
ATOM 3340 N N . SER G 1 19 ? 48.992 86.909 21.336 1.00 44.01 19 SER G N 1
ATOM 3341 C CA . SER G 1 19 ? 48.524 87.401 20.053 1.00 36.62 19 SER G CA 1
ATOM 3342 C C . SER G 1 19 ? 47.811 88.744 20.045 1.00 28.79 19 SER G C 1
ATOM 3343 O O . SER G 1 19 ? 47.391 89.201 18.990 1.00 36.90 19 SER G O 1
ATOM 3346 N N . ILE G 1 20 ? 47.691 89.401 21.203 1.00 37.64 20 ILE G N 1
ATOM 3347 C CA . ILE G 1 20 ? 47.057 90.722 21.258 1.00 39.30 20 ILE G CA 1
ATOM 3348 C C . ILE G 1 20 ? 47.873 91.672 20.347 1.00 42.59 20 ILE G C 1
ATOM 3349 O O . ILE G 1 20 ? 49.127 91.693 20.402 1.00 38.96 20 ILE G O 1
ATOM 3354 N N . GLY G 1 21 ? 47.181 92.430 19.495 1.00 38.16 21 GLY G N 1
ATOM 3355 C CA . GLY G 1 21 ? 47.865 93.317 18.566 1.00 36.44 21 GLY G CA 1
ATOM 3356 C C . GLY G 1 21 ? 48.320 92.632 17.296 1.00 36.97 21 GLY G C 1
ATOM 3357 O O . GLY G 1 21 ? 48.854 93.261 16.378 1.00 39.10 21 GLY G O 1
ATOM 3358 N N . LYS G 1 22 ? 48.122 91.320 17.226 1.00 37.27 22 LYS G N 1
ATOM 3359 C CA . LYS G 1 22 ? 48.509 90.559 16.041 1.00 37.70 22 LYS G CA 1
ATOM 3360 C C . LYS G 1 22 ? 47.288 90.124 15.238 1.00 40.01 22 LYS G C 1
ATOM 3361 O O . LYS G 1 22 ? 46.157 90.129 15.746 1.00 33.31 22 LYS G O 1
ATOM 3367 N N . GLN G 1 23 ? 47.521 89.824 13.965 1.00 38.44 23 GLN G N 1
ATOM 3368 C CA . GLN G 1 23 ? 46.425 89.380 13.093 1.00 33.40 23 GLN G CA 1
ATOM 3369 C C . GLN G 1 23 ? 46.221 87.918 13.385 1.00 33.36 23 GLN G C 1
ATOM 3370 O O . GLN G 1 23 ? 47.170 87.117 13.555 1.00 31.45 23 GLN G O 1
ATOM 3376 N N . VAL G 1 24 ? 44.953 87.546 13.456 1.00 36.09 24 VAL G N 1
ATOM 3377 C CA . VAL G 1 24 ? 44.639 86.163 13.755 1.00 30.95 24 VAL G CA 1
ATOM 3378 C C . VAL G 1 24 ? 43.608 85.677 12.735 1.00 29.00 24 VAL G C 1
ATOM 3379 O O . VAL G 1 24 ? 42.833 86.467 12.177 1.00 28.13 24 VAL G O 1
ATOM 3383 N N . LEU G 1 25 ? 43.671 84.374 12.445 1.00 27.99 25 LEU G N 1
ATOM 3384 C CA . LEU G 1 25 ? 42.679 83.751 11.586 1.00 28.79 25 LEU G CA 1
ATOM 3385 C C . LEU G 1 25 ? 41.659 83.093 12.560 1.00 19.05 25 LEU G C 1
ATOM 3386 O O . LEU G 1 25 ? 42.061 82.405 13.458 1.00 26.78 25 LEU G O 1
ATOM 3391 N N . VAL G 1 26 ? 40.389 83.297 12.307 1.00 26.82 26 VAL G N 1
ATOM 3392 C CA . VAL G 1 26 ? 39.350 82.701 13.117 1.00 25.36 26 VAL G CA 1
ATOM 3393 C C . VAL G 1 26 ? 38.343 82.014 12.222 1.00 25.05 26 VAL G C 1
ATOM 3394 O O . VAL G 1 26 ? 37.860 82.622 11.282 1.00 28.30 26 VAL G O 1
ATOM 3398 N N . LYS G 1 27 ? 38.035 80.741 12.495 1.00 25.16 27 LYS G N 1
ATOM 3399 C CA . LYS G 1 27 ? 36.949 80.110 11.733 1.00 19.83 27 LYS G CA 1
ATOM 3400 C C . LYS G 1 27 ? 35.851 79.777 12.717 1.00 18.98 27 LYS G C 1
ATOM 3401 O O . LYS G 1 27 ? 36.145 79.408 13.883 1.00 22.58 27 LYS G O 1
ATOM 3407 N N . LEU G 1 28 ? 34.598 79.913 12.231 1.00 24.41 28 LEU G N 1
ATOM 3408 C CA . LEU G 1 28 ? 33.430 79.681 13.045 1.00 27.22 28 LEU G CA 1
ATOM 3409 C C . LEU G 1 28 ? 32.552 78.614 12.382 1.00 27.05 28 LEU G C 1
ATOM 3410 O O . LEU G 1 28 ? 32.743 78.234 11.217 1.00 24.71 28 LEU G O 1
ATOM 3415 N N . ARG G 1 29 ? 31.599 78.151 13.163 1.00 24.35 29 ARG G N 1
ATOM 3416 C CA . ARG G 1 29 ? 30.567 77.246 12.668 1.00 24.48 29 ARG G CA 1
ATOM 3417 C C . ARG G 1 29 ? 29.932 77.888 11.439 1.00 30.41 29 ARG G C 1
ATOM 3418 O O . ARG G 1 29 ? 29.927 79.100 11.319 1.00 29.26 29 ARG G O 1
ATOM 3426 N N . ASP G 1 30 ? 29.355 77.056 10.564 1.00 28.09 30 ASP G N 1
ATOM 3427 C CA . ASP G 1 30 ? 28.650 77.492 9.343 1.00 31.89 30 ASP G CA 1
ATOM 3428 C C . ASP G 1 30 ? 29.610 78.066 8.298 1.00 29.99 30 ASP G C 1
ATOM 3429 O O . ASP G 1 30 ? 29.227 78.979 7.528 1.00 29.77 30 ASP G O 1
ATOM 3434 N N . SER G 1 31 ? 30.829 77.525 8.304 1.00 24.90 31 SER G N 1
ATOM 3435 C CA . SER G 1 31 ? 31.908 77.832 7.343 1.00 29.78 31 SER G CA 1
ATOM 3436 C C . SER G 1 31 ? 32.267 79.286 7.196 1.00 30.13 31 SER G C 1
ATOM 3437 O O . SER G 1 31 ? 32.370 79.786 6.074 1.00 35.22 31 SER G O 1
ATOM 3440 N N . HIS G 1 32 ? 32.455 79.981 8.317 1.00 24.65 32 HIS G N 1
ATOM 3441 C CA . HIS G 1 32 ? 32.810 81.396 8.225 1.00 24.16 32 HIS G CA 1
ATOM 3442 C C . HIS G 1 32 ? 34.283 81.466 8.506 1.00 21.41 32 HIS G C 1
ATOM 3443 O O . HIS G 1 32 ? 34.781 80.757 9.403 1.00 26.14 32 HIS G O 1
ATOM 3450 N N . GLU G 1 33 ? 34.988 82.339 7.766 1.00 23.79 33 GLU G N 1
ATOM 3451 C CA . GLU G 1 33 ? 36.428 82.553 7.861 1.00 26.18 33 GLU G CA 1
ATOM 3452 C C . GLU G 1 33 ? 36.626 84.069 8.040 1.00 22.65 33 GLU G C 1
ATOM 3453 O O . GLU G 1 33 ? 36.183 84.844 7.191 1.00 26.72 33 GLU G O 1
ATOM 3459 N N . ILE G 1 34 ? 37.290 84.444 9.129 1.00 26.00 34 ILE G N 1
ATOM 3460 C CA . ILE G 1 34 ? 37.512 85.861 9.446 1.00 30.82 34 ILE G CA 1
ATOM 3461 C C . ILE G 1 34 ? 38.969 86.107 9.818 1.00 30.61 34 ILE G C 1
ATOM 3462 O O . ILE G 1 34 ? 39.629 85.245 10.368 1.00 24.97 34 ILE G O 1
ATOM 3467 N N . ARG G 1 35 ? 39.483 87.291 9.472 1.00 27.54 35 ARG G N 1
ATOM 3468 C CA . ARG G 1 35 ? 40.836 87.639 9.898 1.00 28.68 35 ARG G CA 1
ATOM 3469 C C . ARG G 1 35 ? 40.710 89.046 10.546 1.00 24.68 35 ARG G C 1
ATOM 3470 O O . ARG G 1 35 ? 39.897 89.858 10.129 1.00 30.92 35 ARG G O 1
ATOM 3478 N N . GLY G 1 36 ? 41.476 89.248 11.603 1.00 29.15 36 GLY G N 1
ATOM 3479 C CA . GLY G 1 36 ? 41.467 90.534 12.266 1.00 35.82 36 GLY G CA 1
ATOM 3480 C C . GLY G 1 36 ? 42.578 90.675 13.281 1.00 29.00 36 GLY G C 1
ATOM 3481 O O . GLY G 1 36 ? 43.237 89.684 13.636 1.00 31.48 36 GLY G O 1
ATOM 3482 N N . ILE G 1 37 ? 42.780 91.912 13.761 1.00 31.46 37 ILE G N 1
ATOM 3483 C CA . ILE G 1 37 ? 43.776 92.196 14.766 1.00 35.10 37 ILE G CA 1
ATOM 3484 C C . ILE G 1 37 ? 43.106 91.935 16.097 1.00 30.65 37 ILE G C 1
ATOM 3485 O O . ILE G 1 37 ? 42.099 92.565 16.399 1.00 33.91 37 ILE G O 1
ATOM 3490 N N . LEU G 1 38 ? 43.650 91.015 16.866 1.00 30.64 38 LEU G N 1
ATOM 3491 C CA . LEU G 1 38 ? 43.044 90.651 18.145 1.00 32.12 38 LEU G CA 1
ATOM 3492 C C . LEU G 1 38 ? 43.278 91.757 19.151 1.00 42.07 38 LEU G C 1
ATOM 3493 O O . LEU G 1 38 ? 44.446 92.089 19.396 1.00 37.86 38 LEU G O 1
ATOM 3498 N N . ARG G 1 39 ? 42.204 92.330 19.717 1.00 32.24 39 ARG G N 1
ATOM 3499 C CA . ARG G 1 39 ? 42.370 93.377 20.733 1.00 33.29 39 ARG G CA 1
ATOM 3500 C C . ARG G 1 39 ? 42.056 92.830 22.112 1.00 41.53 39 ARG G C 1
ATOM 3501 O O . ARG G 1 39 ? 42.733 93.174 23.094 1.00 35.38 39 ARG G O 1
ATOM 3509 N N . SER G 1 40 ? 41.038 91.973 22.229 1.00 34.52 40 SER G N 1
ATOM 3510 C CA . SER G 1 40 ? 40.779 91.355 23.526 1.00 37.55 40 SER G CA 1
ATOM 3511 C C . SER G 1 40 ? 40.097 90.013 23.331 1.00 41.33 40 SER G C 1
ATOM 3512 O O . SER G 1 40 ? 39.576 89.723 22.244 1.00 35.30 40 SER G O 1
ATOM 3515 N N . PHE G 1 41 ? 40.099 89.220 24.392 1.00 33.42 41 PHE G N 1
ATOM 3516 C CA . PHE G 1 41 ? 39.434 87.904 24.397 1.00 36.95 41 PHE G CA 1
ATOM 3517 C C . PHE G 1 41 ? 39.167 87.542 25.858 1.00 40.76 41 PHE G C 1
ATOM 3518 O O . PHE G 1 41 ? 39.728 88.173 26.773 1.00 37.51 41 PHE G O 1
ATOM 3526 N N . ASP G 1 42 ? 38.322 86.534 26.077 1.00 35.13 42 ASP G N 1
ATOM 3527 C CA . ASP G 1 42 ? 38.031 86.059 27.419 1.00 36.50 42 ASP G CA 1
ATOM 3528 C C . ASP G 1 42 ? 38.051 84.545 27.468 1.00 37.65 42 ASP G C 1
ATOM 3529 O O . ASP G 1 42 ? 38.377 83.907 26.471 1.00 44.62 42 ASP G O 1
ATOM 3534 N N . GLN G 1 43 ? 37.765 83.970 28.636 1.00 42.77 43 GLN G N 1
ATOM 3535 C CA . GLN G 1 43 ? 37.803 82.521 28.851 1.00 49.98 43 GLN G CA 1
ATOM 3536 C C . GLN G 1 43 ? 36.764 81.760 27.994 1.00 48.19 43 GLN G C 1
ATOM 3537 O O . GLN G 1 43 ? 36.912 80.542 27.760 1.00 50.07 43 GLN G O 1
ATOM 3539 N N . HIS G 1 44 ? 35.735 82.486 27.550 1.00 49.74 44 HIS G N 1
ATOM 3540 C CA . HIS G 1 44 ? 34.643 81.932 26.715 1.00 42.70 44 HIS G CA 1
ATOM 3541 C C . HIS G 1 44 ? 34.968 82.098 25.214 1.00 47.23 44 HIS G C 1
ATOM 3542 O O . HIS G 1 44 ? 34.146 81.814 24.343 1.00 37.23 44 HIS G O 1
ATOM 3544 N N . VAL G 1 45 ? 36.184 82.560 24.940 1.00 45.02 45 VAL G N 1
ATOM 3545 C CA . VAL G 1 45 ? 36.669 82.817 23.604 1.00 36.40 45 VAL G CA 1
ATOM 3546 C C . VAL G 1 45 ? 35.838 83.895 22.817 1.00 26.32 45 VAL G C 1
ATOM 3547 O O . VAL G 1 45 ? 35.764 83.895 21.556 1.00 27.62 45 VAL G O 1
ATOM 3551 N N . ASN G 1 46 ? 35.144 84.764 23.560 1.00 24.73 46 ASN G N 1
ATOM 3552 C CA . ASN G 1 46 ? 34.531 85.880 22.924 1.00 22.44 46 ASN G CA 1
ATOM 3553 C C . ASN G 1 46 ? 35.734 86.724 22.507 1.00 30.64 46 ASN G C 1
ATOM 3554 O O . ASN G 1 46 ? 36.745 86.746 23.234 1.00 27.70 46 ASN G O 1
ATOM 3559 N N . LEU G 1 47 ? 35.589 87.424 21.388 1.00 26.31 47 LEU G N 1
ATOM 3560 C CA . LEU G 1 47 ? 36.662 88.218 20.795 1.00 29.81 47 LEU G CA 1
ATOM 3561 C C . LEU G 1 47 ? 36.268 89.593 20.326 1.00 32.71 47 LEU G C 1
ATOM 3562 O O . LEU G 1 47 ? 35.163 89.839 19.812 1.00 30.84 47 LEU G O 1
ATOM 3567 N N . LEU G 1 48 ? 37.219 90.522 20.484 1.00 31.02 48 LEU G N 1
ATOM 3568 C CA . LEU G 1 48 ? 37.035 91.832 19.921 1.00 25.84 48 LEU G CA 1
ATOM 3569 C C . LEU G 1 48 ? 38.159 91.902 18.886 1.00 30.32 48 LEU G C 1
ATOM 3570 O O . LEU G 1 48 ? 39.329 91.747 19.254 1.00 35.27 48 LEU G O 1
ATOM 3575 N N . LEU G 1 49 ? 37.814 92.121 17.622 1.00 29.40 49 LEU G N 1
ATOM 3576 C CA . LEU G 1 49 ? 38.846 92.240 16.586 1.00 31.40 49 LEU G CA 1
ATOM 3577 C C . LEU G 1 49 ? 38.786 93.635 15.945 1.00 32.98 49 LEU G C 1
ATOM 3578 O O . LEU G 1 49 ? 37.723 94.276 15.915 1.00 32.76 49 LEU G O 1
ATOM 3583 N N . GLU G 1 50 ? 39.936 94.148 15.483 1.00 35.96 50 GLU G N 1
ATOM 3584 C CA . GLU G 1 50 ? 39.923 95.409 14.747 1.00 32.88 50 GLU G CA 1
ATOM 3585 C C . GLU G 1 50 ? 40.448 95.179 13.329 1.00 33.16 50 GLU G C 1
ATOM 3586 O O . GLU G 1 50 ? 41.180 94.208 13.106 1.00 37.02 50 GLU G O 1
ATOM 3592 N N . ASP G 1 51 ? 40.087 96.063 12.389 1.00 33.64 51 ASP G N 1
ATOM 3593 C CA . ASP G 1 51 ? 40.507 95.929 10.988 1.00 33.78 51 ASP G CA 1
ATOM 3594 C C . ASP G 1 51 ? 40.114 94.492 10.568 1.00 33.40 51 ASP G C 1
ATOM 3595 O O . ASP G 1 51 ? 40.868 93.818 9.845 1.00 37.01 51 ASP G O 1
ATOM 3600 N N . ALA G 1 52 ? 38.962 94.029 11.044 1.00 36.94 52 ALA G N 1
ATOM 3601 C CA . ALA G 1 52 ? 38.524 92.665 10.725 1.00 37.59 52 ALA G CA 1
ATOM 3602 C C . ALA G 1 52 ? 38.020 92.536 9.275 1.00 35.95 52 ALA G C 1
ATOM 3603 O O . ALA G 1 52 ? 37.511 93.495 8.690 1.00 34.91 52 ALA G O 1
ATOM 3605 N N . GLU G 1 53 ? 38.165 91.324 8.709 1.00 33.72 53 GLU G N 1
ATOM 3606 C CA . GLU G 1 53 ? 37.715 91.030 7.349 1.00 33.52 53 GLU G CA 1
ATOM 3607 C C . GLU G 1 53 ? 37.125 89.626 7.213 1.00 30.29 53 GLU G C 1
ATOM 3608 O O . GLU G 1 53 ? 37.599 88.693 7.868 1.00 36.02 53 GLU G O 1
ATOM 3614 N N . GLU G 1 54 ? 36.129 89.477 6.345 1.00 35.14 54 GLU G N 1
ATOM 3615 C CA . GLU G 1 54 ? 35.577 88.130 6.097 1.00 32.81 54 GLU G CA 1
ATOM 3616 C C . GLU G 1 54 ? 36.145 87.616 4.780 1.00 34.01 54 GLU G C 1
ATOM 3617 O O . GLU G 1 54 ? 36.244 88.385 3.834 1.00 34.75 54 GLU G O 1
ATOM 3623 N N . ILE G 1 55 ? 36.476 86.324 4.708 1.00 36.27 55 ILE G N 1
ATOM 3624 C CA . ILE G 1 55 ? 36.969 85.761 3.438 1.00 33.67 55 ILE G CA 1
ATOM 3625 C C . ILE G 1 55 ? 35.807 84.909 2.978 1.00 36.91 55 ILE G C 1
ATOM 3626 O O . ILE G 1 55 ? 35.482 83.899 3.619 1.00 32.90 55 ILE G O 1
ATOM 3631 N N . ILE G 1 56 ? 35.152 85.338 1.906 1.00 33.19 56 ILE G N 1
ATOM 3632 C CA . ILE G 1 56 ? 33.975 84.618 1.393 1.00 36.81 56 ILE G CA 1
ATOM 3633 C C . ILE G 1 56 ? 34.187 84.230 -0.084 1.00 43.93 56 ILE G C 1
ATOM 3634 O O . ILE G 1 56 ? 34.352 85.106 -0.946 1.00 39.84 56 ILE G O 1
ATOM 3639 N N . ASP G 1 57 ? 34.195 82.933 -0.379 1.00 42.59 57 ASP G N 1
ATOM 3640 C CA . ASP G 1 57 ? 34.392 82.493 -1.770 1.00 46.71 57 ASP G CA 1
ATOM 3641 C C . ASP G 1 57 ? 35.640 83.131 -2.375 1.00 46.59 57 ASP G C 1
ATOM 3642 O O . ASP G 1 57 ? 35.628 83.542 -3.532 1.00 52.40 57 ASP G O 1
ATOM 3647 N N . GLY G 1 58 ? 36.701 83.237 -1.583 1.00 49.89 58 GLY G N 1
ATOM 3648 C CA . GLY G 1 58 ? 37.946 83.813 -2.066 1.00 53.13 58 GLY G CA 1
ATOM 3649 C C . GLY G 1 58 ? 38.029 85.329 -2.077 1.00 50.63 58 GLY G C 1
ATOM 3650 O O . GLY G 1 58 ? 39.084 85.912 -2.339 1.00 55.94 58 GLY G O 1
ATOM 3651 N N . ASN G 1 59 ? 36.923 85.980 -1.794 1.00 49.38 59 ASN G N 1
ATOM 3652 C CA . ASN G 1 59 ? 36.888 87.429 -1.801 1.00 46.06 59 ASN G CA 1
ATOM 3653 C C . ASN G 1 59 ? 37.025 87.981 -0.383 1.00 50.19 59 ASN G C 1
ATOM 3654 O O . ASN G 1 59 ? 36.509 87.396 0.566 1.00 45.91 59 ASN G O 1
ATOM 3659 N N . VAL G 1 60 ? 37.744 89.092 -0.249 1.00 45.08 60 VAL G N 1
ATOM 3660 C CA . VAL G 1 60 ? 37.947 89.715 1.050 1.00 44.86 60 VAL G CA 1
ATOM 3661 C C . VAL G 1 60 ? 36.961 90.865 1.257 1.00 49.04 60 VAL G C 1
ATOM 3662 O O . VAL G 1 60 ? 36.846 91.737 0.414 1.00 47.73 60 VAL G O 1
ATOM 3666 N N . TYR G 1 61 ? 36.229 90.873 2.368 1.00 37.50 61 TYR G N 1
ATOM 3667 C CA . TYR G 1 61 ? 35.288 91.964 2.599 1.00 41.48 61 TYR G CA 1
ATOM 3668 C C . TYR G 1 61 ? 35.725 92.601 3.920 1.00 46.45 61 TYR G C 1
ATOM 3669 O O . TYR G 1 61 ? 35.690 91.950 4.950 1.00 39.71 61 TYR G O 1
ATOM 3678 N N . LYS G 1 62 ? 36.180 93.853 3.896 1.00 43.87 62 LYS G N 1
ATOM 3679 C CA . LYS G 1 62 ? 36.638 94.495 5.122 1.00 38.61 62 LYS G CA 1
ATOM 3680 C C . LYS G 1 62 ? 35.440 94.923 5.963 1.00 37.10 62 LYS G C 1
ATOM 3681 O O . LYS G 1 62 ? 34.466 95.490 5.452 1.00 43.46 62 LYS G O 1
ATOM 3683 N N . ARG G 1 63 ? 35.535 94.670 7.268 1.00 34.52 63 ARG G N 1
ATOM 3684 C CA . ARG G 1 63 ? 34.466 94.992 8.214 1.00 33.18 63 ARG G CA 1
ATOM 3685 C C . ARG G 1 63 ? 34.838 95.978 9.315 1.00 29.28 63 ARG G C 1
ATOM 3686 O O . ARG G 1 63 ? 33.953 96.585 9.923 1.00 39.53 63 ARG G O 1
ATOM 3694 N N . GLY G 1 64 ? 36.115 96.102 9.625 1.00 35.54 64 GLY G N 1
ATOM 3695 C CA . GLY G 1 64 ? 36.454 97.018 10.704 1.00 36.95 64 GLY G CA 1
ATOM 3696 C C . GLY G 1 64 ? 36.379 96.387 12.077 1.00 32.25 64 GLY G C 1
ATOM 3697 O O . GLY G 1 64 ? 36.985 95.328 12.314 1.00 33.58 64 GLY G O 1
ATOM 3698 N N . THR G 1 65 ? 35.615 97.005 12.985 1.00 33.41 65 THR G N 1
ATOM 3699 C CA . THR G 1 65 ? 35.490 96.484 14.343 1.00 34.59 65 THR G CA 1
ATOM 3700 C C . THR G 1 65 ? 34.483 95.355 14.380 1.00 28.76 65 THR G C 1
ATOM 3701 O O . THR G 1 65 ? 33.372 95.473 13.813 1.00 33.29 65 THR G O 1
ATOM 3705 N N . MET G 1 66 ? 34.859 94.266 15.037 1.00 29.40 66 MET G N 1
ATOM 3706 C CA . MET G 1 66 ? 33.951 93.106 15.055 1.00 26.47 66 MET G CA 1
ATOM 3707 C C . MET G 1 66 ? 33.961 92.395 16.386 1.00 30.51 66 MET G C 1
ATOM 3708 O O . MET G 1 66 ? 35.042 92.094 16.893 1.00 28.89 66 MET G O 1
ATOM 3713 N N . VAL G 1 67 ? 32.798 92.142 16.991 1.00 25.04 67 VAL G N 1
ATOM 3714 C CA . VAL G 1 67 ? 32.839 91.367 18.204 1.00 24.34 67 VAL G CA 1
ATOM 3715 C C . VAL G 1 67 ? 32.271 90.000 17.824 1.00 22.68 67 VAL G C 1
ATOM 3716 O O . VAL G 1 67 ? 31.278 89.923 17.139 1.00 27.57 67 VAL G O 1
ATOM 3720 N N . VAL G 1 68 ? 32.963 88.965 18.279 1.00 29.38 68 VAL G N 1
ATOM 3721 C CA . VAL G 1 68 ? 32.642 87.567 17.955 1.00 27.37 68 VAL G CA 1
ATOM 3722 C C . VAL G 1 68 ? 32.264 86.778 19.207 1.00 26.94 68 VAL G C 1
ATOM 3723 O O . VAL G 1 68 ? 32.996 86.788 20.225 1.00 29.49 68 VAL G O 1
ATOM 3727 N N . ARG G 1 69 ? 31.106 86.092 19.172 1.00 21.92 69 ARG G N 1
ATOM 3728 C CA . ARG G 1 69 ? 30.710 85.244 20.297 1.00 25.74 69 ARG G CA 1
ATOM 3729 C C . ARG G 1 69 ? 31.535 83.969 20.262 1.00 26.62 69 ARG G C 1
ATOM 3730 O O . ARG G 1 69 ? 31.574 83.264 19.242 1.00 27.09 69 ARG G O 1
ATOM 3738 N N . GLY G 1 70 ? 32.135 83.640 21.406 1.00 22.82 70 GLY G N 1
ATOM 3739 C CA . GLY G 1 70 ? 33.023 82.487 21.486 1.00 23.78 70 GLY G CA 1
ATOM 3740 C C . GLY G 1 70 ? 32.332 81.137 21.259 1.00 26.26 70 GLY G C 1
ATOM 3741 O O . GLY G 1 70 ? 33.016 80.190 20.860 1.00 24.05 70 GLY G O 1
ATOM 3742 N N . GLU G 1 71 ? 31.021 81.041 21.533 1.00 27.96 71 GLU G N 1
ATOM 3743 C CA . GLU G 1 71 ? 30.293 79.785 21.365 1.00 31.07 71 GLU G CA 1
ATOM 3744 C C . GLU G 1 71 ? 30.465 79.149 19.988 1.00 28.63 71 GLU G C 1
ATOM 3745 O O . GLU G 1 71 ? 30.465 77.911 19.877 1.00 33.46 71 GLU G O 1
ATOM 3747 N N . ASN G 1 72 ? 30.629 79.971 18.967 1.00 24.23 72 ASN G N 1
ATOM 3748 C CA . ASN G 1 72 ? 30.739 79.425 17.595 1.00 19.75 72 ASN G CA 1
ATOM 3749 C C . ASN G 1 72 ? 32.181 79.310 17.033 1.00 25.21 72 ASN G C 1
ATOM 3750 O O . ASN G 1 72 ? 32.390 78.862 15.888 1.00 25.95 72 ASN G O 1
ATOM 3755 N N . VAL G 1 73 ? 33.170 79.639 17.847 1.00 26.09 73 VAL G N 1
ATOM 3756 C CA . VAL G 1 73 ? 34.556 79.582 17.375 1.00 24.76 73 VAL G CA 1
ATOM 3757 C C . VAL G 1 73 ? 35.071 78.133 17.296 1.00 23.15 73 VAL G C 1
ATOM 3758 O O . VAL G 1 73 ? 34.955 77.336 18.262 1.00 27.32 73 VAL G O 1
ATOM 3762 N N . LEU G 1 74 ? 35.644 77.804 16.129 1.00 25.71 74 LEU G N 1
ATOM 3763 C CA . LEU G 1 74 ? 36.232 76.502 15.907 1.00 24.65 74 LEU G CA 1
ATOM 3764 C C . LEU G 1 74 ? 37.715 76.600 16.273 1.00 25.95 74 LEU G C 1
ATOM 3765 O O . LEU G 1 74 ? 38.236 75.775 16.994 1.00 24.76 74 LEU G O 1
ATOM 3770 N N . PHE G 1 75 ? 38.427 77.569 15.688 1.00 23.63 75 PHE G N 1
ATOM 3771 C CA . PHE G 1 75 ? 39.833 77.708 16.079 1.00 23.12 75 PHE G CA 1
ATOM 3772 C C . PHE G 1 75 ? 40.300 79.154 15.828 1.00 24.59 75 PHE G C 1
ATOM 3773 O O . PHE G 1 75 ? 39.600 79.950 15.158 1.00 28.00 75 PHE G O 1
ATOM 3781 N N . ILE G 1 76 ? 41.438 79.480 16.445 1.00 27.93 76 ILE G N 1
ATOM 3782 C CA . ILE G 1 76 ? 42.048 80.788 16.275 1.00 30.17 76 ILE G CA 1
ATOM 3783 C C . ILE G 1 76 ? 43.525 80.500 16.100 1.00 24.07 76 ILE G C 1
ATOM 3784 O O . ILE G 1 76 ? 44.108 79.691 16.848 1.00 28.60 76 ILE G O 1
ATOM 3789 N N . SER G 1 77 ? 44.124 81.143 15.105 1.00 31.08 77 SER G N 1
ATOM 3790 C CA . SER G 1 77 ? 45.542 80.908 14.853 1.00 34.22 77 SER G CA 1
ATOM 3791 C C . SER G 1 77 ? 46.203 82.200 14.389 1.00 32.08 77 SER G C 1
ATOM 3792 O O . SER G 1 77 ? 45.753 82.824 13.421 1.00 31.67 77 SER G O 1
ATOM 3795 N N . PRO G 1 78 ? 47.261 82.627 15.096 1.00 36.36 78 PRO G N 1
ATOM 3796 C CA . PRO G 1 78 ? 47.884 83.862 14.636 1.00 44.30 78 PRO G CA 1
ATOM 3797 C C . PRO G 1 78 ? 48.468 83.651 13.237 1.00 39.27 78 PRO G C 1
ATOM 3798 O O . PRO G 1 78 ? 49.083 82.628 12.958 1.00 40.58 78 PRO G O 1
ATOM 3802 N N . VAL G 1 79 ? 48.214 84.602 12.349 1.00 41.37 79 VAL G N 1
ATOM 3803 C CA . VAL G 1 79 ? 48.701 84.505 10.999 1.00 48.00 79 VAL G CA 1
ATOM 3804 C C . VAL G 1 79 ? 50.220 84.661 10.977 1.00 55.58 79 VAL G C 1
ATOM 3805 O O . VAL G 1 79 ? 50.747 85.648 11.498 1.00 52.31 79 VAL G O 1
ATOM 3809 N N . PRO G 1 80 ? 50.933 83.673 10.388 1.00 51.97 80 PRO G N 1
ATOM 3810 C CA . PRO G 1 80 ? 52.395 83.648 10.271 1.00 57.30 80 PRO G CA 1
ATOM 3811 C C . PRO G 1 80 ? 52.885 84.958 9.666 1.00 58.92 80 PRO G C 1
ATOM 3812 O O . PRO G 1 80 ? 53.889 85.516 10.180 1.00 67.40 80 PRO G O 1
#

CATH classification: 2.30.30.100

Solvent-accessible surface area: 21039 Å² total; per-residue (Å²): 76,87,23,33,47,22,9,107,110,2,59,41,97,65,0,7,0,15,0,28,39,89,26,40,0,72,0,31,0,104,55,51,61,157,116,18,48,7,39,0,60,105,1,18,3,30,59,134,65,84,72,95,163,43,23,41,0,29,3,42,0,46,11,1,0,0,1,1,16,66,129,162,69,2,25,10,46,13,4,114,102,2,76,52,109,58,0,2,0,16,0,27,38,91,27,32,0,50,0,40,0,34,20,59,47,153,84,12,12,0,11,0,78,95,0,31,2,36,55,139,71,83,87,93,107,44,20,50,0,7,0,27,0,106,6,0,0,0,2,1,26,62,129,119,21,17,117,120,6,68,39,56,62,0,7,0,15,0,34,39,94,25,42,0,66,0,37,0,102,20,58,44,184,44,33,12,0,21,0,60,105,1,39,2,28,57,140,64,89,92,96,83,30,20,42,0,1,0,18,0,74,7,0,0,0,0,1,28,48,92,139,73,34,6,20,26,49,15,2,122,101,3,69,40,105,70,0,4,0,14,0,26,38,91,26,39,0,65,0,39,0,106,54,50,58,184,131,7,51,5,50,0,38,97,1,19,3,26,60,135,65,83,69,88,165,44,21,49,0,27,0,28,0,90,4,1,0,0,0,1,28,42,105,113,78,23,47,69,36,11,35,46,3,73,41,116,61,0,5,0,18,0,26,40,97,26,42,1,69,0,35,0,105,30,61,41,77,143,18,21,0,25,0,64,85,1,13,2,30,67,147,63,79,77,89,137,47,25,41,0,2,0,34,0,46,10,1,0,1,2,1,33,68,146,29,90,187,23,124,73,2,10,9,31,17,2,110,102,3,85,50,112,65,0,4,0,15,0,31,42,89,26,36,0,63,0,58,0,54,22,58,47,66,141,11,26,0,17,0,24,119,0,21,3,26,58,136,67,87,76,90,168,50,25,51,0,8,0,34,0,99,6,0,0,0,4,1,20,63,77,141,56,90,18,8,115,68,3,64,41,116,66,0,6,0,15,0,28,36,93,26,41,0,65,0,32,0,106,21,46,33,113,52,22,11,0,31,0,63,108,1,34,3,30,58,140,66,82,82,92,80,44,20,43,0,4,0,35,0,56,11,0,0,0,1,1,27,62,138

B-factor: mean 38.46, std 10.33, range [18.98, 80.44]

Sequence (499 aa):
ATLGATLQDSIGKQVLVKLRDSHEIRGILRSFDQHVNLLLEDAEEIIDGNVYKRGTMVVRGENVLFISPVPFATLGATLQDSIGKQVLVKLRDSHEIRGILRSFDQHVNLLLEDAEEIIDGNVYKRGTMVVRGENVLFISPVPATLQDSIGKQVLVKLRDSHEIRGILRSFDQHVNLLLEDAEEIIDGNVYKRGTMVVRGENVLFISPVPGFATLGATLQDSIGKQVLVKLRDSHEIRGILRSFDQHVNLLLEDAEEIIDGNVYKRGTMVVRGENVLFISPVPGTLGATLQDSIGKQVLVKLRDSHEIRGILRSFDQHVNLLLEDAEEIIDGNVYKRGTMVVRGENVLFISPVPISKCFATLGATLQDSIGKQVLVKLRDSHEIRGILRSFDQHVNLLLEDAEEIIDGNVYKRGTMVVRGENVLFISPVPGGATLQDSIGKQVLVKLRDSHEIRGILRSFDQHVNLLLEDAEEIIDGNVYKRGTMVVRGENVLFISPVP